Protein AF-A0A2V7EBK5-F1 (afdb_monomer_lite)

Foldseek 3Di:
DQPPDPVSVVVVCVLVVLLVVLVVLLVVLVVLLVVCLVVDDPNVLLVVLNVVLVVLSVVLNVVSVVLVVVLVVVVVVVVVVVVVVVVVVVVLVVVCVVCVVVVVVVVCCPLLPDPPAPVVLQVVLLVVLLVLLLLQLVLCVVVVQVVCCVVPVDRPDSVVVSVVSSVVSSCLSLVLLLLVVQLVVCVVVVVVVSNVVSVVVNVVSLVVCLVRGLLSVLVVCVVVVCVVVVVPDDQDPVNSSVVSSVVVCVVSVVSCVPRSVRNNLVVVCVVVVHRDDDPPDPCDDPPPPPPPVSVVVVVVVVVVVVVVVVVVVQVSCWSNVQSSLSSVLSSVQSVCCSPPVGGLDDDDDDTPVNSVCSDCVVVVVVVVVVVVVVVVVVVVVPDDDDDDDDDDDDD

Radius of gyration: 47.4 Å; chains: 1; bounding box: 87×94×132 Å

Sequence (395 aa):
MLGGHPASRVFMWVVLLVPVLLLSAGMWCTALSLYTIPFRSGRGTFLTGLLMQWWDAGRVIWLFWTGMLRVGIALVGWVIGSVRFGLLMLKNIVLGIVRSPLTLLDGASRSYFQPGVPWVAFMVLTVWCAIEATIFTFTLQPTLVEVFGSLTGFDPNPRVMAPLLWAFLFLLVAGSFACVQVVTDAVKKKNIPTIVQMLVVESAVMFFEVIFLYRELIDAITPWIAQQSGNSVQLGIGATLALASFGWLGVRGMSWFLFGRFGTPALLAVLSRQSIEHEGGAARPVAAAAQPQLWREPVNALKAETAWFHAEAKRMFELLTLPVLQLLAAAINFAVIVVQSRPMFVLPFSSLEDVLQATPMSLHSRSAHEKHEKRDRREKRGMHTPMDPMPRIAS

pLDDT: mean 72.21, std 13.96, range [30.16, 90.12]

Structure (mmCIF, N/CA/C/O backbone):
data_AF-A0A2V7EBK5-F1
#
_entry.id   AF-A0A2V7EBK5-F1
#
loop_
_atom_site.group_PDB
_atom_site.id
_atom_site.type_symbol
_atom_site.label_atom_id
_atom_site.label_alt_id
_atom_site.label_comp_id
_atom_site.label_asym_id
_atom_site.label_entity_id
_atom_site.label_seq_id
_atom_site.pdbx_PDB_ins_code
_atom_site.Cartn_x
_atom_site.Cartn_y
_atom_site.Cartn_z
_atom_site.occupancy
_atom_site.B_iso_or_equiv
_atom_site.auth_seq_id
_atom_site.auth_comp_id
_atom_site.auth_asym_id
_atom_site.auth_atom_id
_atom_site.pdbx_PDB_model_num
ATOM 1 N N . MET A 1 1 ? -36.990 -30.961 24.176 1.00 39.97 1 MET A N 1
ATOM 2 C CA . MET A 1 1 ? -35.822 -31.285 23.323 1.00 39.97 1 MET A CA 1
ATOM 3 C C . MET A 1 1 ? -34.717 -30.212 23.428 1.00 39.97 1 MET A C 1
ATOM 5 O O . MET A 1 1 ? -34.357 -29.616 22.428 1.00 39.97 1 MET A O 1
ATOM 9 N N . LEU A 1 2 ? -34.153 -29.954 24.623 1.00 44.34 2 LEU A N 1
ATOM 10 C CA . LEU A 1 2 ? -33.133 -28.895 24.849 1.00 44.34 2 LEU A CA 1
ATOM 11 C C . LEU A 1 2 ? -31.874 -29.367 25.625 1.00 44.34 2 LEU A C 1
ATOM 13 O O . LEU A 1 2 ? -31.007 -28.560 25.950 1.00 44.34 2 LEU A O 1
ATOM 17 N N . GLY A 1 3 ? -31.735 -30.671 25.904 1.00 42.12 3 GLY A N 1
ATOM 18 C CA . GLY A 1 3 ? -30.666 -31.220 26.764 1.00 42.12 3 GLY A CA 1
ATOM 19 C C . GLY A 1 3 ? -29.422 -31.790 26.058 1.00 42.12 3 GLY A C 1
ATOM 20 O O . GLY A 1 3 ? -28.494 -32.244 26.730 1.00 42.12 3 GLY A O 1
ATOM 21 N N . GLY A 1 4 ? -29.387 -31.805 24.721 1.00 54.69 4 GLY A N 1
ATOM 22 C CA . GLY A 1 4 ? -28.404 -32.592 23.961 1.00 54.69 4 GLY A CA 1
ATOM 23 C C . GLY A 1 4 ? -27.013 -31.965 23.805 1.00 54.69 4 GLY A C 1
ATOM 24 O O . GLY A 1 4 ? -26.021 -32.681 23.897 1.00 54.69 4 GLY A O 1
ATOM 25 N N . HIS A 1 5 ? -26.911 -30.648 23.604 1.00 62.34 5 HIS A N 1
ATOM 26 C CA . HIS A 1 5 ? -25.645 -30.008 23.227 1.00 62.34 5 HIS A CA 1
ATOM 27 C C . HIS A 1 5 ? -24.856 -29.535 24.466 1.00 62.34 5 HIS A C 1
ATOM 29 O O . HIS A 1 5 ? -25.429 -28.861 25.324 1.00 62.34 5 HIS A O 1
ATOM 35 N N . PRO A 1 6 ? -23.542 -29.807 24.584 1.00 70.19 6 PRO A N 1
ATOM 36 C CA . PRO A 1 6 ? -22.745 -29.364 25.737 1.00 70.19 6 PRO A CA 1
ATOM 37 C C . PRO A 1 6 ? -22.781 -27.837 25.919 1.00 70.19 6 PRO A C 1
ATOM 39 O O . PRO A 1 6 ? -22.854 -27.348 27.044 1.00 70.19 6 PRO A O 1
ATOM 42 N N . ALA A 1 7 ? -22.855 -27.087 24.817 1.00 63.69 7 ALA A N 1
ATOM 43 C CA . ALA A 1 7 ? -22.997 -25.632 24.825 1.00 63.69 7 ALA A CA 1
ATOM 44 C C . ALA A 1 7 ? -24.331 -25.145 25.429 1.00 63.69 7 ALA A C 1
ATOM 46 O O . ALA A 1 7 ? -24.341 -24.146 26.146 1.00 63.69 7 ALA A O 1
ATOM 47 N N . SER A 1 8 ? -25.448 -25.854 25.201 1.00 67.56 8 SER A N 1
ATOM 48 C CA . SER A 1 8 ? -26.748 -25.452 25.760 1.00 67.56 8 SER A CA 1
ATOM 49 C C . SER A 1 8 ? -26.804 -25.674 27.268 1.00 67.56 8 SER A C 1
ATOM 51 O O . SER A 1 8 ? -27.369 -24.853 27.989 1.00 67.56 8 SER A O 1
ATOM 53 N N . ARG A 1 9 ? -26.155 -26.737 27.762 1.00 70.81 9 ARG A N 1
ATOM 54 C CA . ARG A 1 9 ? -26.012 -26.974 29.203 1.00 70.81 9 ARG A CA 1
ATOM 55 C C . ARG A 1 9 ? -25.175 -25.883 29.851 1.00 70.81 9 ARG A C 1
ATOM 57 O O . ARG A 1 9 ? -25.642 -25.280 30.808 1.00 70.81 9 ARG A O 1
ATOM 64 N N . VAL A 1 10 ? -23.983 -25.594 29.327 1.00 67.88 10 VAL A N 1
ATOM 65 C CA . VAL A 1 10 ? -23.096 -24.558 29.889 1.00 67.88 10 VAL A CA 1
ATOM 66 C C . VAL A 1 10 ? -23.796 -23.198 29.942 1.00 67.88 10 VAL A C 1
ATOM 68 O O . VAL A 1 10 ? -23.732 -22.525 30.966 1.00 67.88 10 VAL A O 1
ATOM 71 N N . PHE A 1 11 ? -24.539 -22.828 28.897 1.00 71.31 11 PHE A N 1
ATOM 72 C CA . PHE A 1 11 ? -25.339 -21.603 28.893 1.00 71.31 11 PHE A CA 1
ATOM 73 C C . PHE A 1 11 ? -26.401 -21.589 30.003 1.00 71.31 11 PHE A C 1
ATOM 75 O O . PHE A 1 11 ? -26.493 -20.620 30.752 1.00 71.31 11 PHE A O 1
ATOM 82 N N . MET A 1 12 ? -27.159 -22.680 30.165 1.00 71.12 12 MET A N 1
ATOM 83 C CA . MET A 1 12 ? -28.139 -22.816 31.250 1.00 71.12 12 MET A CA 1
ATOM 84 C C . MET A 1 12 ? -27.492 -22.665 32.630 1.00 71.12 12 MET A C 1
ATOM 86 O O . MET A 1 12 ? -28.011 -21.929 33.465 1.00 71.12 12 MET A O 1
ATOM 90 N N . TRP A 1 13 ? -26.351 -23.323 32.852 1.00 72.06 13 TRP A N 1
ATOM 91 C CA . TRP A 1 13 ? -25.610 -23.229 34.107 1.00 72.06 13 TRP A CA 1
ATOM 92 C C . TRP A 1 13 ? -25.166 -21.793 34.384 1.00 72.06 13 TRP A C 1
ATOM 94 O O . TRP A 1 13 ? -25.429 -21.286 35.466 1.00 72.06 13 TRP A O 1
ATOM 104 N N . VAL A 1 14 ? -24.567 -21.105 33.411 1.00 69.12 14 VAL A N 1
ATOM 105 C CA . VAL A 1 14 ? -24.071 -19.730 33.592 1.00 69.12 14 VAL A CA 1
ATOM 106 C C . VAL A 1 14 ? -25.209 -18.739 33.859 1.00 69.12 14 VAL A C 1
ATOM 108 O O . VAL A 1 14 ? -25.090 -17.900 34.749 1.00 69.12 14 VAL A O 1
ATOM 111 N N . VAL A 1 15 ? -26.327 -18.852 33.137 1.00 76.25 15 VAL A N 1
ATOM 112 C CA . VAL A 1 15 ? -27.473 -17.940 33.294 1.00 76.25 15 VAL A CA 1
ATOM 113 C C . VAL A 1 15 ? -28.196 -18.163 34.626 1.00 76.25 15 VAL A C 1
ATOM 115 O O . VAL A 1 15 ? -28.632 -17.205 35.256 1.00 76.25 15 VAL A O 1
ATOM 118 N N . LEU A 1 16 ? -28.309 -19.408 35.095 1.00 80.25 16 LEU A N 1
ATOM 119 C CA . LEU A 1 16 ? -29.032 -19.723 36.334 1.00 80.25 16 LEU A CA 1
ATOM 120 C C . LEU A 1 16 ? -28.179 -19.592 37.599 1.00 80.25 16 LEU A C 1
ATOM 122 O O . LEU A 1 16 ? -28.733 -19.377 38.675 1.00 80.25 16 LEU A O 1
ATOM 126 N N . LEU A 1 17 ? -26.852 -19.689 37.497 1.00 81.19 17 LEU A N 1
ATOM 127 C CA . LEU A 1 17 ? -25.963 -19.711 38.660 1.00 81.19 17 LEU A CA 1
ATOM 128 C C . LEU A 1 17 ? -26.050 -18.421 39.484 1.00 81.19 17 LEU A C 1
ATOM 130 O O . LEU A 1 17 ? -26.155 -18.492 40.706 1.00 81.19 17 LEU A O 1
ATOM 134 N N . VAL A 1 18 ? -26.066 -17.248 38.844 1.00 81.00 18 VAL A N 1
ATOM 135 C CA . VAL A 1 18 ? -26.067 -15.961 39.567 1.00 81.00 18 VAL A CA 1
ATOM 136 C C . VAL A 1 18 ? -27.390 -15.712 40.319 1.00 81.00 18 VAL A C 1
ATOM 138 O O . VAL A 1 18 ? -27.334 -15.394 41.510 1.00 81.00 18 VAL A O 1
ATOM 141 N N . PRO A 1 19 ? -28.583 -15.916 39.719 1.00 84.75 19 PRO A N 1
ATOM 142 C CA . PRO A 1 19 ? -29.848 -15.854 40.456 1.00 84.75 19 PRO A CA 1
ATOM 143 C C . PRO A 1 19 ? -29.957 -16.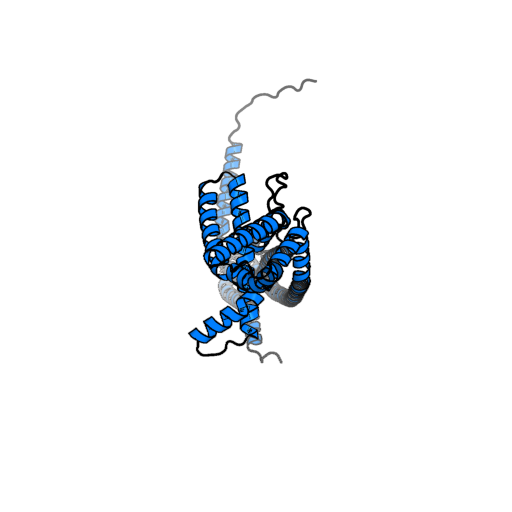891 41.580 1.00 84.75 19 PRO A C 1
ATOM 145 O O . PRO A 1 19 ? -30.458 -16.575 42.658 1.00 84.75 19 PRO A O 1
ATOM 148 N N . VAL A 1 20 ? -29.474 -18.119 41.356 1.00 85.50 20 VAL A N 1
ATOM 149 C CA . VAL A 1 20 ? -29.504 -19.181 42.374 1.00 85.50 20 VAL A CA 1
ATOM 150 C C . VAL A 1 20 ? -28.630 -18.813 43.570 1.00 85.50 20 VAL A C 1
ATOM 152 O O . VAL A 1 20 ? -29.086 -18.953 44.701 1.00 85.50 20 VAL A O 1
ATOM 155 N N . LEU A 1 21 ? -27.430 -18.266 43.348 1.00 84.12 21 LEU A N 1
ATOM 156 C CA . LEU A 1 21 ? -26.568 -17.790 44.433 1.00 84.12 21 LEU A CA 1
ATOM 157 C C . LEU A 1 21 ? -27.232 -16.690 45.267 1.00 84.12 21 LEU A C 1
ATOM 159 O O . LEU A 1 21 ? -27.145 -16.730 46.494 1.00 84.12 21 LEU A O 1
ATOM 163 N N . LEU A 1 22 ? -27.928 -15.740 44.630 1.00 85.88 22 LEU A N 1
ATOM 164 C CA . LEU A 1 22 ? -28.681 -14.710 45.349 1.00 85.88 22 LEU A CA 1
ATOM 165 C C . LEU A 1 22 ? -29.787 -15.328 46.213 1.00 85.88 22 LEU A C 1
ATOM 167 O O . LEU A 1 22 ? -29.934 -14.955 47.375 1.00 85.88 22 LEU A O 1
ATOM 171 N N . LEU A 1 23 ? -30.548 -16.281 45.668 1.00 87.31 23 LEU A N 1
ATOM 172 C CA . LEU A 1 23 ? -31.603 -16.973 46.409 1.00 87.31 23 LEU A CA 1
ATOM 173 C C . LEU A 1 23 ? -31.036 -17.776 47.583 1.00 87.31 23 LEU A C 1
ATOM 175 O O . LEU A 1 23 ? -31.584 -17.708 48.680 1.00 87.31 23 LEU A O 1
ATOM 179 N N . SER A 1 24 ? -29.923 -18.487 47.387 1.00 86.44 24 SER A N 1
ATOM 180 C CA . SER A 1 24 ? -29.232 -19.202 48.463 1.00 86.44 24 SER A CA 1
ATOM 181 C C . SER A 1 24 ? -28.762 -18.242 49.557 1.00 86.44 24 SER A C 1
ATOM 183 O O . SER A 1 24 ? -29.059 -18.467 50.728 1.00 86.44 24 SER A O 1
ATOM 185 N N . ALA A 1 25 ? -28.109 -17.134 49.194 1.00 84.38 25 ALA A N 1
ATOM 186 C CA . ALA A 1 25 ? -27.672 -16.116 50.149 1.00 84.38 25 ALA A CA 1
ATOM 187 C C . ALA A 1 25 ? -28.854 -15.496 50.912 1.00 84.38 25 ALA A C 1
ATOM 189 O O . ALA A 1 25 ? -28.795 -15.362 52.136 1.00 84.38 25 ALA A O 1
ATOM 190 N N . GLY A 1 26 ? -29.946 -15.179 50.208 1.00 85.81 26 GLY A N 1
ATOM 191 C CA . GLY A 1 26 ? -31.189 -14.680 50.791 1.00 85.81 26 GLY A CA 1
ATOM 192 C C . GLY A 1 26 ? -31.782 -15.660 51.800 1.00 85.81 26 GLY A C 1
ATOM 193 O O . GLY A 1 26 ? -32.018 -15.271 52.941 1.00 85.81 26 GLY A O 1
ATOM 194 N N . MET A 1 27 ? -31.931 -16.937 51.421 1.00 87.75 27 MET A N 1
ATOM 195 C CA . MET A 1 27 ? -32.444 -18.005 52.291 1.00 87.75 27 MET A CA 1
ATOM 196 C C . MET A 1 27 ? -31.607 -18.166 53.563 1.00 87.75 27 MET A C 1
ATOM 198 O O . MET A 1 27 ? -32.164 -18.216 54.662 1.00 87.75 27 MET A O 1
ATOM 202 N N . TRP A 1 28 ? -30.278 -18.197 53.430 1.00 87.88 28 TRP A N 1
ATOM 203 C CA . TRP A 1 28 ? -29.364 -18.334 54.565 1.00 87.88 28 TRP A CA 1
ATOM 204 C C . TRP A 1 28 ? -29.458 -17.123 55.496 1.00 87.88 28 TRP A C 1
ATOM 206 O O . TRP A 1 28 ? -29.586 -17.288 56.708 1.00 87.88 28 TRP A O 1
ATOM 216 N N . CYS A 1 29 ? -29.492 -15.909 54.940 1.00 83.62 29 CYS A N 1
ATOM 217 C CA . CYS A 1 29 ? -29.648 -14.675 55.710 1.00 83.62 29 CYS A CA 1
ATOM 218 C C . CYS A 1 29 ? -31.000 -14.604 56.436 1.00 83.62 29 CYS A C 1
ATOM 220 O O . CYS A 1 29 ? -31.050 -14.159 57.583 1.00 83.62 29 CYS A O 1
ATOM 222 N N . THR A 1 30 ? -32.091 -15.071 55.820 1.00 84.81 30 THR A N 1
ATOM 223 C CA . THR A 1 30 ? -33.394 -15.189 56.498 1.00 84.81 30 THR A CA 1
ATOM 224 C C . THR A 1 30 ? -33.406 -16.240 57.600 1.00 84.81 30 THR A C 1
ATOM 226 O O . THR A 1 30 ? -33.995 -16.004 58.650 1.00 84.81 30 THR A O 1
ATOM 229 N N . ALA A 1 31 ? -32.749 -17.384 57.397 1.00 85.31 31 ALA A N 1
ATOM 230 C CA . ALA A 1 31 ? -32.664 -18.420 58.421 1.00 85.31 31 ALA A CA 1
ATOM 231 C C . ALA A 1 31 ? -31.875 -17.917 59.640 1.00 85.31 31 ALA A C 1
ATOM 233 O O . ALA A 1 31 ? -32.352 -18.013 60.768 1.00 85.31 31 ALA A O 1
ATOM 234 N N . LEU A 1 32 ? -30.714 -17.295 59.408 1.00 83.12 32 LEU A N 1
ATOM 235 C CA . LEU A 1 32 ? -29.905 -16.647 60.444 1.00 83.12 32 LEU A CA 1
ATOM 236 C C . LEU A 1 32 ? -30.670 -15.533 61.160 1.00 83.12 32 LEU A C 1
ATOM 238 O O . LEU A 1 32 ? -30.596 -15.426 62.384 1.00 83.12 32 LEU A O 1
ATOM 242 N N . SER A 1 33 ? -31.427 -14.712 60.427 1.00 80.19 33 SER A N 1
ATOM 243 C CA . SER A 1 33 ? -32.164 -13.617 61.046 1.00 80.19 33 SER A CA 1
ATOM 244 C C . SER A 1 33 ? -33.284 -14.101 61.953 1.00 80.19 33 SER A C 1
ATOM 246 O O . SER A 1 33 ? -33.442 -13.510 63.022 1.00 80.19 33 SER A O 1
ATOM 248 N N . LEU A 1 34 ? -33.985 -15.188 61.604 1.00 83.00 34 LEU A N 1
ATOM 249 C CA . LEU A 1 34 ? -35.057 -15.773 62.418 1.00 83.00 34 LEU A CA 1
ATOM 250 C C . LEU A 1 34 ? -34.613 -16.051 63.860 1.00 83.00 34 LEU A C 1
ATOM 252 O O . LEU A 1 34 ? -35.332 -15.711 64.799 1.00 83.00 34 LEU A O 1
ATOM 256 N N . TYR A 1 35 ? -33.399 -16.581 64.039 1.00 81.94 35 TYR A N 1
ATOM 257 C CA . TYR A 1 35 ? -32.827 -16.853 65.362 1.00 81.94 35 TYR A CA 1
ATOM 258 C C . TYR A 1 35 ? -32.547 -15.582 66.179 1.00 81.94 35 TYR A C 1
ATOM 260 O O . TYR A 1 35 ? -32.535 -15.622 67.408 1.00 81.94 35 TYR A O 1
ATOM 268 N N . THR A 1 36 ? -32.358 -14.438 65.517 1.00 80.38 36 THR A N 1
ATOM 269 C CA . THR A 1 36 ? -32.045 -13.153 66.168 1.00 80.38 36 THR A CA 1
ATOM 270 C C . THR A 1 36 ? -33.279 -12.296 66.476 1.00 80.38 36 THR A C 1
ATOM 272 O O . THR A 1 36 ? -33.189 -11.368 67.280 1.00 80.38 36 THR A O 1
ATOM 275 N N . ILE A 1 37 ? -34.445 -12.607 65.889 1.00 78.81 37 ILE A N 1
ATOM 276 C CA . ILE A 1 37 ? -35.699 -11.839 66.048 1.00 78.81 37 ILE A CA 1
ATOM 277 C C . ILE A 1 37 ? -36.136 -11.651 67.517 1.00 78.81 37 ILE A C 1
ATOM 279 O O . ILE A 1 37 ? -36.542 -10.533 67.859 1.00 78.81 37 ILE A O 1
ATOM 283 N N . PRO A 1 38 ? -36.061 -12.662 68.412 1.00 79.50 38 PRO A N 1
ATOM 284 C CA . PRO A 1 38 ? -36.530 -12.508 69.792 1.00 79.50 38 PRO A CA 1
ATOM 285 C C . PRO A 1 38 ? -35.756 -11.432 70.562 1.00 79.50 38 PRO A C 1
ATOM 287 O O . PRO A 1 38 ? -36.341 -10.700 71.363 1.00 79.50 38 PRO A O 1
ATOM 290 N N . PHE A 1 39 ? -34.463 -11.292 70.269 1.00 79.25 39 PHE A N 1
ATOM 291 C CA . PHE A 1 39 ? -33.514 -10.466 71.019 1.00 79.25 39 PHE A CA 1
ATOM 292 C C . PHE A 1 39 ? -33.302 -9.065 70.421 1.00 79.25 39 PHE A C 1
ATOM 294 O O . PHE A 1 39 ? -32.586 -8.250 70.997 1.00 79.25 39 PHE A O 1
ATOM 301 N N . ARG A 1 40 ? -33.916 -8.760 69.270 1.00 78.62 40 ARG A N 1
ATOM 302 C CA . ARG A 1 40 ? -33.683 -7.515 68.522 1.00 78.62 40 ARG A CA 1
ATOM 303 C C . ARG A 1 40 ? -34.709 -6.429 68.864 1.00 78.62 40 ARG A C 1
ATOM 305 O O . ARG A 1 40 ? -35.918 -6.669 68.814 1.00 78.62 40 ARG A O 1
ATOM 312 N N . SER A 1 41 ? -34.239 -5.215 69.157 1.00 70.00 41 SER A N 1
ATOM 313 C CA . SER A 1 41 ? -35.077 -4.014 69.280 1.00 70.00 41 SER A CA 1
ATOM 314 C C . SER A 1 41 ? -35.445 -3.470 67.887 1.00 70.00 41 SER A C 1
ATOM 316 O O . SER A 1 41 ? -34.637 -3.506 66.962 1.00 70.00 41 SER A O 1
ATOM 318 N N . GLY A 1 42 ? -36.690 -3.010 67.693 1.00 76.88 42 GLY A N 1
ATOM 319 C CA . GLY A 1 42 ? -37.169 -2.533 66.381 1.00 76.88 42 GLY A CA 1
ATOM 320 C C . GLY A 1 42 ? -37.614 -3.636 65.402 1.00 76.88 42 GLY A C 1
ATOM 321 O O . GLY A 1 42 ? -37.368 -3.537 64.200 1.00 76.88 42 GLY A O 1
ATOM 322 N N . ARG A 1 43 ? -38.281 -4.687 65.909 1.00 79.44 43 ARG A N 1
ATOM 323 C CA . ARG A 1 43 ? -38.723 -5.879 65.147 1.00 79.44 43 ARG A CA 1
ATOM 324 C C . ARG A 1 43 ? -39.525 -5.550 63.885 1.00 79.44 43 ARG A C 1
ATOM 326 O O . ARG A 1 43 ? -39.286 -6.157 62.849 1.00 79.44 43 ARG A O 1
ATOM 333 N N . GLY A 1 44 ? -40.437 -4.578 63.967 1.00 77.12 44 GLY A N 1
ATOM 334 C CA . GLY A 1 44 ? -41.256 -4.154 62.827 1.00 77.12 44 GLY A CA 1
ATOM 335 C C . GLY A 1 44 ? -40.406 -3.592 61.689 1.00 77.12 44 GLY A C 1
ATOM 336 O O . GLY A 1 44 ? -40.497 -4.066 60.565 1.00 77.12 44 GLY A O 1
ATOM 337 N N . THR A 1 45 ? -39.504 -2.656 61.988 1.00 79.31 45 THR A N 1
ATOM 338 C CA . THR A 1 45 ? -38.621 -2.034 60.989 1.00 79.31 45 THR A CA 1
ATOM 339 C C . THR A 1 45 ? -37.685 -3.051 60.335 1.00 79.31 45 THR A C 1
ATOM 341 O O . THR A 1 45 ? -37.452 -2.989 59.130 1.00 79.31 45 THR A O 1
ATOM 344 N N . PHE A 1 46 ? -37.183 -4.016 61.111 1.00 80.75 46 PHE A N 1
ATOM 345 C CA . PHE A 1 46 ? -36.362 -5.109 60.592 1.00 80.75 46 PHE A CA 1
ATOM 346 C C . PHE A 1 46 ? -37.154 -6.039 59.663 1.00 80.75 46 PHE A C 1
ATOM 348 O O . PHE A 1 46 ? -36.691 -6.345 58.566 1.00 80.75 46 PHE A O 1
ATOM 355 N N . LEU A 1 47 ? -38.359 -6.452 60.072 1.00 82.56 47 LEU A N 1
ATOM 356 C CA . LEU A 1 47 ? -39.206 -7.347 59.282 1.00 82.56 47 LEU A CA 1
ATOM 357 C C . LEU A 1 47 ? -39.648 -6.685 57.968 1.00 82.56 47 LEU A C 1
ATOM 359 O O . LEU A 1 47 ? -39.588 -7.314 56.915 1.00 82.56 47 LEU A O 1
ATOM 363 N N . THR A 1 48 ? -40.006 -5.398 58.011 1.00 82.12 48 THR A N 1
ATOM 364 C CA . THR A 1 48 ? -40.334 -4.612 56.815 1.00 82.12 48 THR A CA 1
ATOM 365 C C . THR A 1 48 ? -39.127 -4.472 55.885 1.00 82.12 48 THR A C 1
ATOM 367 O O . THR A 1 48 ? -39.272 -4.637 54.677 1.00 82.12 48 THR A O 1
ATOM 370 N N . GLY A 1 49 ? -37.925 -4.233 56.423 1.00 80.50 49 GLY A N 1
ATOM 371 C CA . GLY A 1 49 ? -36.691 -4.180 55.629 1.00 80.50 49 GLY A CA 1
ATOM 372 C C . GLY A 1 49 ? -36.346 -5.518 54.967 1.00 80.50 49 GLY A C 1
ATOM 373 O O . GLY A 1 49 ? -35.951 -5.550 53.806 1.00 80.50 49 GLY A O 1
ATOM 374 N N . LEU A 1 50 ? -36.564 -6.629 55.674 1.00 83.12 50 LEU A N 1
ATOM 375 C CA . LEU A 1 50 ? -36.362 -7.984 55.159 1.00 83.12 50 LEU A CA 1
ATOM 376 C C . LEU A 1 50 ? -37.346 -8.324 54.024 1.00 83.12 50 LEU A C 1
ATOM 378 O O . LEU A 1 50 ? -36.939 -8.872 53.002 1.00 83.12 50 LEU A O 1
ATOM 382 N N . LEU A 1 51 ? -38.626 -7.968 54.183 1.00 84.69 51 LEU A N 1
ATOM 383 C CA . LEU A 1 51 ? -39.660 -8.128 53.152 1.00 84.69 51 LEU A CA 1
ATOM 384 C C . LEU A 1 51 ? -39.357 -7.281 51.909 1.00 84.69 51 LEU A C 1
ATOM 386 O O . LEU A 1 51 ? -39.432 -7.784 50.788 1.00 84.69 51 LEU A O 1
ATOM 390 N N . MET A 1 52 ? -38.957 -6.021 52.103 1.00 83.12 52 MET A N 1
ATOM 391 C CA . MET A 1 52 ? -38.584 -5.131 51.001 1.00 83.12 52 MET A CA 1
ATOM 392 C C . MET A 1 52 ? -37.337 -5.634 50.259 1.00 83.12 52 MET A C 1
ATOM 394 O O . MET A 1 52 ? -37.270 -5.543 49.038 1.00 83.12 52 MET A O 1
ATOM 398 N N . GLN A 1 53 ? -36.386 -6.250 50.966 1.00 84.75 53 GLN A N 1
ATOM 399 C CA . GLN A 1 53 ? -35.197 -6.842 50.354 1.00 84.75 53 GLN A CA 1
ATOM 400 C C . GLN A 1 53 ? -35.523 -8.069 49.487 1.00 84.75 53 GLN A C 1
ATOM 402 O O . GLN A 1 53 ? -34.924 -8.242 48.426 1.00 84.75 53 GLN A O 1
ATOM 407 N N . TRP A 1 54 ? -36.480 -8.912 49.891 1.00 85.50 54 TRP A N 1
ATOM 408 C CA . TRP A 1 54 ? -36.968 -10.014 49.050 1.00 85.50 54 TRP A CA 1
ATOM 409 C C . TRP A 1 54 ? -37.705 -9.515 47.808 1.00 85.50 54 TRP A C 1
ATOM 411 O O . TRP A 1 54 ? -37.543 -10.082 46.725 1.00 85.50 54 TRP A O 1
ATOM 421 N N . TRP A 1 55 ? -38.470 -8.431 47.946 1.00 84.81 55 TRP A N 1
ATOM 422 C CA . TRP A 1 55 ? -39.082 -7.753 46.808 1.00 84.81 55 TRP A CA 1
ATOM 423 C C . TRP A 1 55 ? -38.025 -7.205 45.837 1.00 84.81 55 TRP A C 1
ATOM 425 O O . TRP A 1 55 ? -38.103 -7.447 44.631 1.00 84.81 55 TRP A O 1
ATOM 435 N N . ASP A 1 56 ? -36.988 -6.542 46.349 1.00 82.62 56 ASP A N 1
ATOM 436 C CA . ASP A 1 56 ? -35.871 -6.037 45.546 1.00 82.62 56 ASP A CA 1
ATOM 437 C C . ASP A 1 56 ? -35.092 -7.162 44.866 1.00 82.62 56 ASP A C 1
ATOM 439 O O . ASP A 1 56 ? -34.780 -7.057 43.680 1.00 82.62 56 ASP A O 1
ATOM 443 N N . ALA A 1 57 ? -34.855 -8.273 45.563 1.00 84.25 57 ALA A N 1
ATOM 444 C CA . ALA A 1 57 ? -34.229 -9.457 44.988 1.00 84.25 57 ALA A CA 1
ATOM 445 C C . ALA A 1 57 ? -35.038 -10.011 43.807 1.00 84.25 57 ALA A C 1
ATOM 447 O O . ALA A 1 57 ? -34.470 -10.279 42.749 1.00 84.25 57 ALA A O 1
ATOM 448 N N . GLY A 1 58 ? -36.365 -10.109 43.942 1.00 85.00 58 GLY A N 1
ATOM 449 C CA . GLY A 1 58 ? -37.250 -10.517 42.849 1.00 85.00 58 GLY A CA 1
ATOM 450 C C . GLY A 1 58 ? -37.165 -9.581 41.639 1.00 85.00 58 GLY A C 1
ATOM 451 O O . GLY A 1 58 ? -37.008 -10.043 40.506 1.00 85.00 58 GLY A O 1
ATOM 452 N N . ARG A 1 59 ? -37.191 -8.259 41.868 1.00 82.69 59 ARG A N 1
ATOM 453 C CA . ARG A 1 59 ? -37.058 -7.251 40.800 1.00 82.69 59 ARG A CA 1
ATOM 454 C C . ARG A 1 59 ? -35.712 -7.338 40.084 1.00 82.69 59 ARG A C 1
ATOM 456 O O . ARG A 1 59 ? -35.667 -7.252 38.860 1.00 82.69 59 ARG A O 1
ATOM 463 N N . VAL A 1 60 ? -34.624 -7.538 40.820 1.00 83.69 60 VAL A N 1
ATOM 464 C CA . VAL A 1 60 ? -33.275 -7.638 40.250 1.00 83.69 60 VAL A CA 1
ATOM 465 C C . VAL A 1 60 ? -33.079 -8.945 39.480 1.00 83.69 60 VAL A C 1
ATOM 467 O O . VAL A 1 60 ? -32.485 -8.928 38.404 1.00 83.69 60 VAL A O 1
ATOM 470 N N . ILE A 1 61 ? -33.634 -10.063 39.961 1.00 85.06 61 ILE A N 1
ATOM 471 C CA . ILE A 1 61 ? -33.656 -11.324 39.204 1.00 85.06 61 ILE A CA 1
ATOM 472 C C . ILE A 1 61 ? -34.390 -11.117 37.880 1.00 85.06 61 ILE A C 1
ATOM 474 O O . ILE A 1 61 ? -33.877 -11.492 36.829 1.00 85.06 61 ILE A O 1
ATOM 478 N N . TRP A 1 62 ? -35.554 -10.467 37.896 1.00 83.44 62 TRP A N 1
ATOM 479 C CA . TRP A 1 62 ? -36.283 -10.154 36.668 1.00 83.44 62 TRP A CA 1
ATOM 480 C C . TRP A 1 62 ? -35.466 -9.270 35.711 1.00 83.44 62 TRP A C 1
ATOM 482 O O . TRP A 1 62 ? -35.342 -9.582 34.523 1.00 83.44 62 TRP A O 1
ATOM 492 N N . LEU A 1 63 ? -34.846 -8.203 36.224 1.00 81.94 63 LEU A N 1
ATOM 493 C CA . LEU A 1 63 ? -33.981 -7.318 35.438 1.00 81.94 63 LEU A CA 1
ATOM 494 C C . LEU A 1 63 ? -32.792 -8.066 34.823 1.00 81.94 63 LEU A C 1
ATOM 496 O O . LEU A 1 63 ? -32.470 -7.815 33.663 1.00 81.94 63 LEU A O 1
ATOM 500 N N . PHE A 1 64 ? -32.212 -9.040 35.527 1.00 82.94 64 PHE A N 1
ATOM 501 C CA . PHE A 1 64 ? -31.160 -9.906 34.998 1.00 82.94 64 PHE A CA 1
ATOM 502 C C . PHE A 1 64 ? -31.601 -10.684 33.754 1.00 82.94 64 PHE A C 1
ATOM 504 O O . PHE A 1 64 ? -30.922 -10.628 32.727 1.00 82.94 64 PHE A O 1
ATOM 511 N N . TRP A 1 65 ? -32.768 -11.332 33.791 1.00 81.31 65 TRP A N 1
ATOM 512 C CA . TRP A 1 65 ? -33.293 -12.058 32.630 1.00 81.31 65 TRP A CA 1
ATOM 513 C C . TRP A 1 65 ? -33.605 -11.127 31.454 1.00 81.31 65 TRP A C 1
ATOM 515 O O . TRP A 1 65 ? -33.264 -11.435 30.311 1.00 81.31 65 TRP A O 1
ATOM 525 N N . THR A 1 66 ? -34.197 -9.956 31.716 1.00 80.50 66 THR A N 1
ATOM 526 C CA . THR A 1 66 ? -34.466 -8.970 30.653 1.00 80.50 66 THR A CA 1
ATOM 527 C C . THR A 1 66 ? -33.182 -8.374 30.063 1.00 80.50 66 THR A C 1
ATOM 529 O O . THR A 1 66 ? -33.111 -8.152 28.854 1.00 80.50 66 THR A O 1
ATOM 532 N N . GLY A 1 67 ? -32.147 -8.163 30.882 1.00 80.31 67 GLY A N 1
ATOM 533 C CA . GLY A 1 67 ? -30.816 -7.746 30.443 1.00 80.31 67 GLY A CA 1
ATOM 534 C C . GLY A 1 67 ? -30.160 -8.807 29.561 1.00 80.31 67 GLY A C 1
ATOM 535 O O . GLY A 1 67 ? -29.698 -8.496 28.466 1.00 80.31 67 GLY A O 1
ATOM 536 N N . MET A 1 68 ? -30.228 -10.077 29.969 1.00 79.81 68 MET A N 1
ATOM 537 C CA . MET A 1 68 ? -29.728 -11.208 29.184 1.00 79.81 68 MET A CA 1
ATOM 538 C C . MET A 1 68 ? -30.437 -11.358 27.833 1.00 79.81 68 MET A C 1
ATOM 540 O O . MET A 1 68 ? -29.782 -11.602 26.820 1.00 79.81 68 MET A O 1
ATOM 544 N N . LEU A 1 69 ? -31.754 -11.137 27.784 1.00 79.62 69 LEU A N 1
ATOM 545 C CA . LEU A 1 69 ? -32.509 -11.121 26.529 1.00 79.62 69 LEU A CA 1
ATOM 546 C C . LEU A 1 69 ? -32.030 -10.000 25.590 1.00 79.62 69 LEU A C 1
ATOM 548 O O . LEU A 1 69 ? -31.839 -10.240 24.398 1.00 79.62 69 LEU A O 1
ATOM 552 N N . ARG A 1 70 ? -31.784 -8.789 26.114 1.00 78.44 70 ARG A N 1
ATOM 553 C CA . ARG A 1 70 ? -31.244 -7.665 25.322 1.00 78.44 70 ARG A CA 1
ATOM 554 C C . ARG A 1 70 ? -29.848 -7.963 24.780 1.00 78.44 70 ARG A C 1
ATOM 556 O O . ARG A 1 70 ? -29.581 -7.641 23.626 1.00 78.44 70 ARG A O 1
ATOM 563 N N . VAL A 1 71 ? -28.990 -8.609 25.571 1.00 79.19 71 VAL A N 1
ATOM 564 C CA . VAL A 1 71 ? -27.668 -9.074 25.117 1.00 79.19 71 VAL A CA 1
ATOM 565 C C . VAL A 1 71 ? -27.809 -10.087 23.978 1.00 79.19 71 VAL A C 1
ATOM 567 O O . VAL A 1 71 ? -27.104 -9.980 22.978 1.00 79.19 71 VAL A O 1
ATOM 570 N N . GLY A 1 72 ? -28.762 -11.020 24.075 1.00 78.00 72 GLY A N 1
ATOM 571 C CA . GLY A 1 72 ? -29.055 -11.976 23.003 1.00 78.00 72 GLY A CA 1
ATOM 572 C C . GLY A 1 72 ? -29.485 -11.301 21.695 1.00 78.00 72 GLY A C 1
ATOM 573 O O . GLY A 1 72 ? -28.960 -11.624 20.632 1.00 78.00 72 GLY A O 1
ATOM 574 N N . ILE A 1 73 ? -30.389 -10.319 21.768 1.00 79.69 73 ILE A N 1
ATOM 575 C CA . ILE A 1 73 ? -30.834 -9.542 20.597 1.00 79.69 73 ILE A CA 1
ATOM 576 C C . ILE A 1 73 ? -29.664 -8.755 19.985 1.00 79.69 73 ILE A C 1
ATOM 578 O O . ILE A 1 73 ? -29.496 -8.744 18.764 1.00 79.69 73 ILE A O 1
ATOM 582 N N . ALA A 1 74 ? -28.831 -8.131 20.822 1.00 79.00 74 ALA A N 1
ATOM 583 C CA . ALA A 1 74 ? -27.658 -7.386 20.375 1.00 79.00 74 ALA A CA 1
ATOM 584 C C . ALA A 1 74 ? -26.634 -8.287 19.664 1.00 79.00 74 ALA A C 1
ATOM 586 O O . ALA A 1 74 ? -26.146 -7.922 18.597 1.00 79.00 74 ALA A O 1
ATOM 587 N N . LEU A 1 75 ? -26.375 -9.492 20.187 1.00 77.88 75 LEU A N 1
ATOM 588 C CA . LEU A 1 75 ? -25.495 -10.481 19.554 1.00 77.88 75 LEU A CA 1
ATOM 589 C C . LEU A 1 75 ? -25.967 -10.860 18.146 1.00 77.88 75 LEU A C 1
ATOM 591 O O . LEU A 1 75 ? -25.161 -10.887 17.217 1.00 77.88 75 LEU A O 1
ATOM 595 N N . VAL A 1 76 ? -27.269 -11.104 17.962 1.00 78.50 76 VAL A N 1
ATOM 596 C CA . VAL A 1 76 ? -27.842 -11.401 16.637 1.00 78.50 76 VAL A CA 1
ATOM 597 C C . VAL A 1 76 ? -27.649 -10.220 15.684 1.00 78.50 76 VAL A C 1
ATOM 599 O O . VAL A 1 76 ? -27.195 -10.407 14.553 1.00 78.50 76 VAL A O 1
ATOM 602 N N . GLY A 1 77 ? -27.927 -8.998 16.148 1.00 78.25 77 GLY A N 1
ATOM 603 C CA . GLY A 1 77 ? -27.678 -7.778 15.375 1.00 78.25 77 GLY A CA 1
ATOM 604 C C . GLY A 1 77 ? -26.211 -7.627 14.965 1.00 78.25 77 GLY A C 1
ATOM 605 O O . GLY A 1 77 ? -25.919 -7.208 13.845 1.00 78.25 77 GLY A O 1
ATOM 606 N N . TRP A 1 78 ? -25.284 -8.039 15.828 1.00 78.44 78 TRP A N 1
ATOM 607 C CA . TRP A 1 78 ? -23.847 -7.956 15.584 1.00 78.44 78 TRP A CA 1
ATOM 608 C C . TRP A 1 78 ? -23.353 -8.985 14.565 1.00 78.44 78 TRP A C 1
ATOM 610 O O . TRP A 1 78 ? -22.543 -8.649 13.702 1.00 78.44 78 TRP A O 1
ATOM 620 N N . VAL A 1 79 ? -23.880 -10.214 14.595 1.00 78.75 79 VAL A N 1
ATOM 621 C CA . VAL A 1 79 ? -23.601 -11.230 13.564 1.00 78.75 79 VAL A CA 1
ATOM 622 C C . VAL A 1 79 ? -24.055 -10.727 12.193 1.00 78.75 79 VAL A C 1
ATOM 624 O O . VAL A 1 79 ? -23.290 -10.775 11.230 1.00 78.75 79 VAL A O 1
ATOM 627 N N . ILE A 1 80 ? -25.263 -10.163 12.112 1.00 78.00 80 ILE A N 1
ATOM 628 C CA . ILE A 1 80 ? -25.797 -9.583 10.873 1.00 78.00 80 ILE A CA 1
ATOM 629 C C . ILE A 1 80 ? -24.933 -8.400 10.406 1.00 78.00 80 ILE A C 1
ATOM 631 O O . ILE A 1 80 ? -24.585 -8.312 9.226 1.00 78.00 80 ILE A O 1
ATOM 635 N N . GLY A 1 81 ? -24.554 -7.508 11.327 1.00 77.38 81 GLY A N 1
ATOM 636 C CA . GLY A 1 81 ? -23.682 -6.366 11.052 1.00 77.38 81 GLY A CA 1
ATOM 637 C C . GLY A 1 81 ? -22.306 -6.785 10.535 1.00 77.38 81 GLY A C 1
ATOM 638 O O . GLY A 1 81 ? -21.839 -6.246 9.535 1.00 77.38 81 GLY A O 1
ATOM 639 N N . SER A 1 82 ? -21.705 -7.803 11.151 1.00 74.69 82 SER A N 1
ATOM 640 C CA . SER A 1 82 ? -20.384 -8.331 10.793 1.00 74.69 82 SER A CA 1
ATOM 641 C C . SER A 1 82 ? -20.386 -8.976 9.408 1.00 74.69 82 SER A C 1
ATOM 643 O O . SER A 1 82 ? -19.483 -8.738 8.608 1.00 74.69 82 SER A O 1
ATOM 645 N N . VAL A 1 83 ? -21.434 -9.739 9.078 1.00 79.75 83 VAL A N 1
ATOM 646 C CA . VAL A 1 83 ? -21.604 -10.330 7.742 1.00 79.75 83 VAL A CA 1
ATOM 647 C C . VAL A 1 83 ? -21.792 -9.244 6.684 1.00 79.75 83 VAL A C 1
ATOM 649 O O . VAL A 1 83 ? -21.120 -9.261 5.652 1.00 79.75 83 VAL A O 1
ATOM 652 N N . ARG A 1 84 ? -22.666 -8.261 6.936 1.00 80.06 84 ARG A N 1
ATOM 653 C CA . ARG A 1 84 ? -22.883 -7.137 6.013 1.00 80.06 84 ARG A CA 1
ATOM 654 C C . ARG A 1 84 ? -21.602 -6.335 5.796 1.00 80.06 84 ARG A C 1
ATOM 656 O O . ARG A 1 84 ? -21.306 -5.960 4.663 1.00 80.06 84 ARG A O 1
ATOM 663 N N . PHE A 1 85 ? -20.847 -6.095 6.864 1.00 77.75 85 PHE A N 1
ATOM 664 C CA . PHE A 1 85 ? -19.559 -5.423 6.802 1.00 77.75 85 PHE A CA 1
ATOM 665 C C . PHE A 1 85 ? -18.553 -6.211 5.954 1.00 77.75 85 PHE A C 1
ATOM 667 O O . PHE A 1 85 ? -18.001 -5.657 5.005 1.00 77.75 85 PHE A O 1
ATOM 674 N N . GLY A 1 86 ? -18.395 -7.515 6.208 1.00 77.81 86 GLY A N 1
ATOM 675 C CA . GLY A 1 86 ? -17.513 -8.381 5.422 1.00 77.81 86 GLY A CA 1
ATOM 676 C C . GLY A 1 86 ? -17.840 -8.358 3.925 1.00 77.81 86 GLY A C 1
ATOM 677 O O . GLY A 1 86 ? -16.940 -8.250 3.094 1.00 77.81 86 GLY A O 1
ATOM 678 N N . LEU A 1 87 ? -19.129 -8.358 3.573 1.00 80.12 87 LEU A N 1
ATOM 679 C CA . LEU A 1 87 ? -19.579 -8.254 2.182 1.00 80.12 87 LEU A CA 1
ATOM 680 C C . LEU A 1 87 ? -19.253 -6.894 1.542 1.00 80.12 87 LEU A C 1
ATOM 682 O O . LEU A 1 87 ? -18.847 -6.846 0.380 1.00 80.12 87 LEU A O 1
ATOM 686 N N . LEU A 1 88 ? -19.410 -5.786 2.273 1.00 77.25 88 LEU A N 1
ATOM 687 C CA . LEU A 1 88 ? -19.071 -4.446 1.776 1.00 77.25 88 LEU A CA 1
ATOM 688 C C . LEU A 1 88 ? -17.559 -4.271 1.591 1.00 77.25 88 LEU A C 1
ATOM 690 O O . LEU A 1 88 ? -17.126 -3.716 0.581 1.00 77.25 88 LEU A O 1
ATOM 694 N N . MET A 1 89 ? -16.766 -4.790 2.527 1.00 75.06 89 MET A N 1
ATOM 695 C CA . MET A 1 89 ? -15.305 -4.772 2.463 1.00 75.06 89 MET A CA 1
ATOM 696 C C . MET A 1 89 ? -14.811 -5.570 1.249 1.00 75.06 89 MET A C 1
ATOM 698 O O . MET A 1 89 ? -14.052 -5.052 0.429 1.00 75.06 89 MET A O 1
ATOM 702 N N . LEU A 1 90 ? -15.347 -6.781 1.051 1.00 78.12 90 LEU A N 1
ATOM 703 C CA . LEU A 1 90 ? -15.045 -7.613 -0.113 1.00 78.12 90 LEU A CA 1
ATOM 704 C C . LEU A 1 90 ? -15.415 -6.906 -1.424 1.00 78.12 90 LEU A C 1
ATOM 706 O O . LEU A 1 90 ? -14.593 -6.829 -2.335 1.00 78.12 90 LEU A O 1
ATOM 710 N N . LYS A 1 91 ? -16.618 -6.322 -1.507 1.00 79.31 91 LYS A N 1
ATOM 711 C CA . LYS A 1 91 ? -17.064 -5.547 -2.675 1.00 79.31 91 LYS A CA 1
ATOM 712 C C . LYS A 1 91 ? -16.095 -4.406 -3.005 1.00 79.31 91 LYS A C 1
ATOM 714 O O . LYS A 1 91 ? -15.766 -4.212 -4.175 1.00 79.31 91 LYS A O 1
ATOM 719 N N . ASN A 1 92 ? -15.631 -3.668 -1.998 1.00 75.44 92 ASN A N 1
ATOM 720 C CA . ASN A 1 92 ? -14.712 -2.545 -2.185 1.00 75.44 92 ASN A CA 1
ATOM 721 C C . ASN A 1 92 ? -13.310 -3.000 -2.610 1.00 75.44 92 ASN A C 1
ATOM 723 O O . ASN A 1 92 ? -12.708 -2.356 -3.465 1.00 75.44 92 ASN A O 1
ATOM 727 N N . ILE A 1 93 ? -12.821 -4.131 -2.094 1.00 74.69 93 ILE A N 1
ATOM 728 C CA . ILE A 1 93 ? -11.561 -4.740 -2.547 1.00 74.69 93 ILE A CA 1
ATOM 729 C C . ILE A 1 93 ? -11.672 -5.169 -4.013 1.00 74.69 93 ILE A C 1
ATOM 731 O O . ILE A 1 93 ? -10.801 -4.831 -4.811 1.00 74.69 93 ILE A O 1
ATOM 735 N N . VAL A 1 94 ? -12.756 -5.851 -4.397 1.00 78.12 94 VAL A N 1
ATOM 736 C CA . VAL A 1 94 ? -12.977 -6.272 -5.791 1.00 78.12 94 VAL A CA 1
ATOM 737 C C . VAL A 1 94 ? -13.046 -5.062 -6.727 1.00 78.12 94 VAL A C 1
ATOM 739 O O . VAL A 1 94 ? -12.358 -5.032 -7.746 1.00 78.12 94 VAL A O 1
ATOM 742 N N . LEU A 1 95 ? -13.812 -4.027 -6.367 1.00 73.69 95 LEU A N 1
ATOM 743 C CA . LEU A 1 95 ? -13.864 -2.774 -7.130 1.00 73.69 95 LEU A CA 1
ATOM 744 C C . LEU A 1 95 ? -12.496 -2.083 -7.205 1.00 73.69 95 LEU A C 1
ATOM 746 O O . LEU A 1 95 ? -12.158 -1.527 -8.250 1.00 73.69 95 LEU A O 1
ATOM 750 N N . GLY A 1 96 ? -11.709 -2.132 -6.130 1.00 67.38 96 GLY A N 1
ATOM 751 C CA . GLY A 1 96 ? -10.354 -1.592 -6.074 1.00 67.38 96 GLY A CA 1
ATOM 752 C C . GLY A 1 96 ? -9.396 -2.314 -7.019 1.00 67.38 96 GLY A C 1
ATOM 753 O O . GLY A 1 96 ? -8.697 -1.659 -7.785 1.00 67.38 96 GLY A O 1
ATOM 754 N N . ILE A 1 97 ? -9.416 -3.648 -7.038 1.00 75.44 97 ILE A N 1
ATOM 755 C CA . ILE A 1 97 ? -8.583 -4.470 -7.931 1.00 75.44 97 ILE A CA 1
ATOM 756 C C . ILE A 1 97 ? -8.953 -4.223 -9.397 1.00 75.44 97 ILE A C 1
ATOM 758 O O . ILE A 1 97 ? -8.070 -4.061 -10.233 1.00 75.44 97 ILE A O 1
ATOM 762 N N . VAL A 1 98 ? -10.249 -4.130 -9.709 1.00 74.94 98 VAL A N 1
ATOM 763 C CA . VAL A 1 98 ? -10.725 -3.893 -11.082 1.00 74.94 98 VAL A CA 1
ATOM 764 C C . VAL A 1 98 ? -10.404 -2.472 -11.564 1.00 74.94 98 VAL A C 1
ATOM 766 O O . VAL A 1 98 ? -10.048 -2.282 -12.725 1.00 74.94 98 VAL A O 1
ATOM 769 N N . ARG A 1 99 ? -10.502 -1.455 -10.697 1.00 64.19 99 ARG A N 1
ATOM 770 C CA . ARG A 1 99 ? -10.242 -0.050 -11.071 1.00 64.19 99 ARG A CA 1
ATOM 771 C C . ARG A 1 99 ? -8.763 0.345 -10.994 1.00 64.19 99 ARG A C 1
ATOM 773 O O . ARG A 1 99 ? -8.359 1.280 -11.680 1.00 64.19 99 ARG A O 1
ATOM 780 N N . SER A 1 100 ? -7.950 -0.373 -10.219 1.00 56.72 100 SER A N 1
ATOM 781 C CA . SER A 1 100 ? -6.515 -0.119 -10.034 1.00 56.72 100 SER A CA 1
ATOM 782 C C . SER A 1 100 ? -5.714 -0.035 -11.344 1.00 56.72 100 SER A C 1
ATOM 784 O O . SER A 1 100 ? -5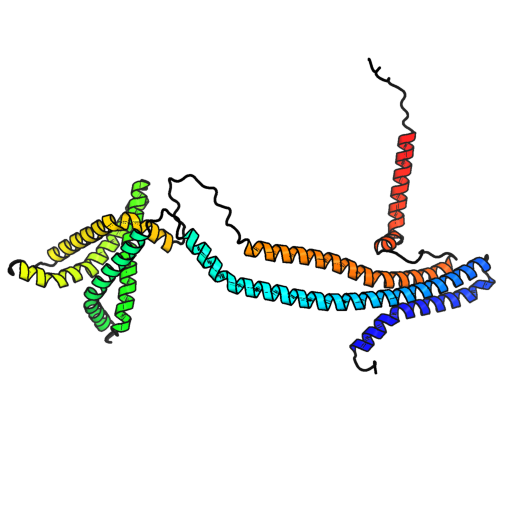.079 1.005 -11.545 1.00 56.72 100 SER A O 1
ATOM 786 N N . PRO A 1 101 ? -5.755 -1.017 -12.269 1.00 52.12 101 PRO A N 1
ATOM 787 C CA . PRO A 1 101 ? -4.949 -0.951 -13.488 1.00 52.12 101 PRO A CA 1
ATOM 788 C C . PRO A 1 101 ? -5.336 0.245 -14.362 1.00 52.12 101 PRO A C 1
ATOM 790 O O . PRO A 1 101 ? -4.461 0.918 -14.896 1.00 52.12 101 PRO A O 1
ATOM 793 N N . LEU A 1 102 ? -6.628 0.580 -14.428 1.00 59.69 102 LEU A N 1
ATOM 794 C CA . LEU A 1 102 ? -7.128 1.722 -15.197 1.00 59.69 102 LEU A CA 1
ATOM 795 C C . LEU A 1 102 ? -6.643 3.058 -14.620 1.00 59.69 102 LEU A C 1
ATOM 797 O O . LEU A 1 102 ? -6.211 3.931 -15.364 1.00 59.69 102 LEU A O 1
ATOM 801 N N . THR A 1 103 ? -6.635 3.205 -13.294 1.00 60.06 103 THR A N 1
ATOM 802 C CA . THR A 1 103 ? -6.134 4.430 -12.644 1.00 60.06 103 THR A CA 1
ATOM 803 C C . THR A 1 103 ? -4.609 4.563 -12.686 1.00 60.06 103 THR A C 1
ATOM 805 O O . THR A 1 103 ? -4.094 5.676 -12.768 1.00 60.06 103 THR A O 1
ATOM 808 N N . LEU A 1 104 ? -3.876 3.443 -12.676 1.00 54.44 104 LEU A N 1
ATOM 809 C CA . LEU A 1 104 ? -2.422 3.434 -12.848 1.00 54.44 104 LEU A CA 1
ATOM 810 C C . LEU A 1 104 ? -2.027 3.789 -14.287 1.00 54.44 104 LEU A C 1
ATOM 812 O O . LEU A 1 104 ? -1.058 4.519 -14.479 1.00 54.44 104 LEU A O 1
ATOM 816 N N . LEU A 1 105 ? -2.805 3.351 -15.281 1.00 55.84 105 LEU A N 1
ATOM 817 C CA . LEU A 1 105 ? -2.651 3.751 -16.684 1.00 55.84 105 LEU A CA 1
ATOM 818 C C . LEU A 1 105 ? -2.895 5.252 -16.891 1.00 55.84 105 LEU A C 1
ATOM 820 O O . LEU A 1 105 ? -2.152 5.885 -17.634 1.00 55.84 105 LEU A O 1
ATOM 824 N N . ASP A 1 106 ? -3.872 5.835 -16.198 1.00 52.72 106 ASP A N 1
ATOM 825 C CA . ASP A 1 106 ? -4.204 7.262 -16.316 1.00 52.72 106 ASP A CA 1
ATOM 826 C C . ASP A 1 106 ? -3.216 8.179 -15.552 1.00 52.72 106 ASP A C 1
ATOM 828 O O . ASP A 1 106 ? -2.917 9.305 -15.954 1.00 52.72 106 ASP A O 1
ATOM 832 N N . GLY A 1 107 ? -2.642 7.684 -14.449 1.00 53.53 107 GLY A N 1
ATOM 833 C CA . GLY A 1 107 ? -1.568 8.361 -13.711 1.00 53.53 107 GLY A CA 1
ATOM 834 C C . GLY A 1 107 ? -0.204 8.259 -14.401 1.00 53.53 107 GLY A C 1
ATOM 835 O O . GLY A 1 107 ? 0.562 9.229 -14.409 1.00 53.53 107 GLY A O 1
ATOM 836 N N . ALA A 1 108 ? 0.077 7.113 -15.029 1.00 50.78 108 ALA A N 1
ATOM 837 C CA . ALA A 1 108 ? 1.230 6.941 -15.901 1.00 50.78 108 ALA A CA 1
ATOM 838 C C . ALA A 1 108 ? 1.081 7.810 -17.155 1.00 50.78 108 ALA A C 1
ATOM 840 O O . ALA A 1 108 ? 2.005 8.543 -17.484 1.00 50.78 108 ALA A O 1
ATOM 841 N N . SER A 1 109 ? -0.086 7.844 -17.802 1.00 48.28 109 SER A N 1
ATOM 842 C CA . SER A 1 109 ? -0.286 8.692 -18.980 1.00 48.28 109 SER A CA 1
ATOM 843 C C . SER A 1 109 ? -0.022 10.168 -18.653 1.00 48.28 109 SER A C 1
ATOM 845 O O . SER A 1 109 ? 0.739 10.817 -19.354 1.00 48.28 109 SER A O 1
ATOM 847 N N . ARG A 1 110 ? -0.517 10.702 -17.531 1.00 54.16 110 ARG A N 1
ATOM 848 C CA . ARG A 1 110 ? -0.292 12.117 -17.174 1.00 54.16 110 ARG A CA 1
ATOM 849 C C . ARG A 1 110 ? 1.117 12.442 -16.676 1.00 54.16 110 ARG A C 1
ATOM 851 O O . ARG A 1 110 ? 1.577 13.563 -16.876 1.00 54.16 110 ARG A O 1
ATOM 858 N N . SER A 1 111 ? 1.799 11.496 -16.028 1.00 55.91 111 SER A N 1
ATOM 859 C CA . SER A 1 111 ? 3.180 11.695 -15.553 1.00 55.91 111 SER A CA 1
ATOM 860 C C . SER A 1 111 ? 4.214 11.507 -16.666 1.00 55.91 111 SER A C 1
ATOM 862 O O . SER A 1 111 ? 5.224 12.204 -16.675 1.00 55.91 111 SER A O 1
ATOM 864 N N . TYR A 1 112 ? 3.957 10.604 -17.618 1.00 50.06 112 TYR A N 1
ATOM 865 C CA . TYR A 1 112 ? 4.830 10.363 -18.769 1.00 50.06 112 TYR A CA 1
ATOM 866 C C . TYR A 1 112 ? 4.523 11.318 -19.944 1.00 50.06 112 TYR A C 1
ATOM 868 O O . TYR A 1 112 ? 5.449 11.814 -20.582 1.00 50.06 112 TYR A O 1
ATOM 876 N N . PHE A 1 113 ? 3.258 11.679 -20.198 1.00 49.69 113 PHE A N 1
ATOM 877 C CA . PHE A 1 113 ? 2.864 12.662 -21.223 1.00 49.69 113 PHE A CA 1
ATOM 878 C C . PHE A 1 113 ? 2.730 14.085 -20.655 1.00 49.69 113 PHE A C 1
ATOM 880 O O . PHE A 1 113 ? 1.711 14.750 -20.846 1.00 49.69 113 PHE A O 1
ATOM 887 N N . GLN A 1 114 ? 3.760 14.589 -19.968 1.00 48.69 114 GLN A N 1
ATOM 888 C CA . GLN A 1 114 ? 3.843 16.033 -19.734 1.00 48.69 114 GLN A CA 1
ATOM 889 C C . GLN A 1 114 ? 4.243 16.759 -21.036 1.00 48.69 114 GLN A C 1
ATOM 891 O O . GLN A 1 114 ? 5.184 16.327 -21.712 1.00 48.69 114 GLN A O 1
ATOM 896 N N . PRO A 1 115 ? 3.563 17.863 -21.409 1.00 42.53 115 PRO A N 1
ATOM 897 C CA . PRO A 1 115 ? 3.937 18.660 -22.570 1.00 42.53 115 PRO A CA 1
ATOM 898 C C . PRO A 1 115 ? 5.274 19.354 -22.285 1.00 42.53 115 PRO A C 1
ATOM 900 O O . PRO A 1 115 ? 5.350 20.250 -21.449 1.00 42.53 115 PRO A O 1
ATOM 903 N N . GLY A 1 116 ? 6.336 18.893 -22.950 1.00 53.28 116 GLY A N 1
ATOM 904 C CA . GLY A 1 116 ? 7.707 19.382 -22.758 1.00 53.28 116 GLY A CA 1
ATOM 905 C C . GLY A 1 116 ? 8.795 18.338 -23.027 1.00 53.28 116 GLY A C 1
ATOM 906 O O . GLY A 1 116 ? 9.930 18.710 -23.309 1.00 53.28 116 GLY A O 1
ATOM 907 N N . VAL A 1 117 ? 8.465 17.040 -23.008 1.00 57.62 117 VAL A N 1
ATOM 908 C CA . VAL A 1 117 ? 9.410 15.975 -23.387 1.00 57.62 117 VAL A CA 1
ATOM 909 C C . VAL A 1 117 ? 9.338 15.748 -24.902 1.00 57.62 117 VAL A C 1
ATOM 911 O O . VAL A 1 117 ? 8.249 15.464 -25.410 1.00 57.62 117 VAL A O 1
ATOM 914 N N . PRO A 1 118 ? 10.453 15.844 -25.652 1.00 66.62 118 PRO A N 1
ATOM 915 C CA . PRO A 1 118 ? 10.478 15.564 -27.085 1.00 66.62 118 PRO A CA 1
ATOM 916 C C . PRO A 1 118 ? 10.391 14.048 -27.333 1.00 66.62 118 PRO A C 1
ATOM 918 O O . PRO A 1 118 ? 11.340 13.410 -27.780 1.00 66.62 118 PRO A O 1
ATOM 921 N N . TRP A 1 119 ? 9.222 13.462 -27.058 1.00 66.38 119 TRP A N 1
ATOM 922 C CA . TRP A 1 119 ? 8.909 12.041 -27.249 1.00 66.38 119 TRP A CA 1
ATOM 923 C C . TRP A 1 119 ? 9.197 11.558 -28.666 1.00 66.38 119 TRP A C 1
ATOM 925 O O . TRP A 1 119 ? 9.633 10.430 -28.859 1.00 66.38 119 TRP A O 1
ATOM 935 N N . VAL A 1 120 ? 9.010 12.434 -29.652 1.00 72.56 120 VAL A N 1
ATOM 936 C CA . VAL A 1 120 ? 9.367 12.149 -31.041 1.00 72.56 120 VAL A CA 1
ATOM 937 C C . VAL A 1 120 ? 10.876 11.933 -31.174 1.00 72.56 120 VAL A C 1
ATOM 939 O O . VAL A 1 120 ? 11.285 10.956 -31.784 1.00 72.56 120 VAL A O 1
ATOM 942 N N . ALA A 1 121 ? 11.710 12.768 -30.546 1.00 71.12 121 ALA A N 1
ATOM 943 C CA . ALA A 1 121 ? 13.163 12.593 -30.578 1.00 71.12 121 ALA A CA 1
ATOM 944 C C . ALA A 1 121 ? 13.614 11.341 -29.816 1.00 71.12 121 ALA A C 1
ATOM 946 O O . ALA A 1 121 ? 14.529 10.662 -30.266 1.00 71.12 121 ALA A O 1
ATOM 947 N N . PHE A 1 122 ? 12.955 11.006 -28.702 1.00 75.44 122 PHE A N 1
ATOM 948 C CA . PHE A 1 122 ? 13.186 9.747 -27.992 1.00 75.44 122 PHE A CA 1
ATOM 949 C C . PHE A 1 122 ? 12.850 8.533 -28.865 1.00 75.44 122 PHE A C 1
ATOM 951 O O . PHE A 1 122 ? 13.705 7.681 -29.068 1.00 75.44 122 PHE A O 1
ATOM 958 N N . MET A 1 123 ? 11.644 8.482 -29.437 1.00 79.31 123 MET A N 1
ATOM 959 C CA . MET A 1 123 ? 11.203 7.376 -30.292 1.00 79.31 123 MET A CA 1
ATOM 960 C C . MET A 1 123 ? 12.093 7.237 -31.525 1.00 79.31 123 MET A C 1
ATOM 962 O O . MET A 1 123 ? 12.500 6.131 -31.861 1.00 79.31 123 MET A O 1
ATOM 966 N N . VAL A 1 124 ? 12.447 8.351 -32.170 1.00 82.19 124 VAL A N 1
ATOM 967 C CA . VAL A 1 124 ? 13.345 8.346 -33.330 1.00 82.19 124 VAL A CA 1
ATOM 968 C C . VAL A 1 124 ? 14.752 7.899 -32.934 1.00 82.19 124 VAL A C 1
ATOM 970 O O . VAL A 1 124 ? 15.330 7.095 -33.655 1.00 82.19 124 VAL A O 1
ATOM 973 N N . LEU A 1 125 ? 15.284 8.326 -31.782 1.00 83.69 125 LEU A N 1
ATOM 974 C CA . LEU A 1 125 ? 16.572 7.845 -31.272 1.00 83.69 125 LEU A CA 1
ATOM 975 C C . LEU A 1 125 ? 16.526 6.344 -30.955 1.00 83.69 125 LEU A C 1
ATOM 977 O O . LEU A 1 125 ? 17.432 5.617 -31.337 1.00 83.69 125 LEU A O 1
ATOM 981 N N . THR A 1 126 ? 15.469 5.852 -30.304 1.00 84.62 126 THR A N 1
ATOM 982 C CA . THR A 1 126 ? 15.291 4.421 -30.016 1.00 84.62 126 THR A CA 1
ATOM 983 C C . THR A 1 126 ? 15.194 3.598 -31.297 1.00 84.62 126 THR A C 1
ATOM 985 O O . THR A 1 126 ? 15.842 2.559 -31.407 1.00 84.62 126 THR A O 1
ATOM 988 N N . VAL A 1 127 ? 14.427 4.071 -32.282 1.00 87.75 127 VAL A N 1
ATOM 989 C CA . VAL A 1 127 ? 14.332 3.442 -33.604 1.00 87.75 127 VAL A CA 1
ATOM 990 C C . VAL A 1 127 ? 15.685 3.476 -34.313 1.00 87.75 127 VAL A C 1
ATOM 992 O O . VAL A 1 127 ? 16.081 2.474 -34.897 1.00 87.75 127 VAL A O 1
ATOM 995 N N . TRP A 1 128 ? 16.429 4.576 -34.220 1.00 87.69 128 TRP A N 1
ATOM 996 C CA . TRP A 1 128 ? 17.763 4.689 -34.804 1.00 87.69 128 TRP A CA 1
ATOM 997 C C . TRP A 1 128 ? 18.757 3.714 -34.166 1.00 87.69 128 TRP A C 1
ATOM 999 O O . TRP A 1 128 ? 19.415 2.968 -34.884 1.00 87.69 128 TRP A O 1
ATOM 1009 N N . CYS A 1 129 ? 18.794 3.624 -32.832 1.00 86.50 129 CYS A N 1
ATOM 1010 C CA . CYS A 1 129 ? 19.594 2.626 -32.118 1.00 86.50 129 CYS A CA 1
ATOM 1011 C C . CYS A 1 129 ? 19.204 1.196 -32.517 1.00 86.50 129 CYS A C 1
ATOM 1013 O O . CYS A 1 129 ? 20.069 0.336 -32.651 1.00 86.50 129 CYS A O 1
ATOM 1015 N N . ALA A 1 130 ? 17.910 0.931 -32.725 1.00 88.81 130 ALA A N 1
ATOM 1016 C CA . ALA A 1 130 ? 17.436 -0.364 -33.201 1.00 88.81 130 ALA A CA 1
ATOM 1017 C C . ALA A 1 130 ? 17.902 -0.653 -34.636 1.00 88.81 130 ALA A C 1
ATOM 1019 O O . ALA A 1 130 ? 18.300 -1.780 -34.922 1.00 88.81 130 ALA A O 1
ATOM 1020 N N . ILE A 1 131 ? 17.900 0.342 -35.528 1.00 90.12 131 ILE A N 1
ATOM 1021 C CA . ILE A 1 131 ? 18.423 0.214 -36.897 1.00 90.12 131 ILE A CA 1
ATOM 1022 C C . ILE A 1 131 ? 19.930 -0.058 -36.869 1.00 90.12 131 ILE A C 1
ATOM 1024 O O . ILE A 1 131 ? 20.379 -1.015 -37.492 1.00 90.12 131 ILE A O 1
ATOM 1028 N N . GLU A 1 132 ? 20.699 0.725 -36.113 1.00 87.62 132 GLU A N 1
ATOM 1029 C CA . GLU A 1 132 ? 22.152 0.571 -35.986 1.00 87.62 132 GLU A CA 1
ATOM 1030 C C . GLU A 1 132 ? 22.519 -0.804 -35.402 1.00 87.62 132 GLU A C 1
ATOM 1032 O O . GLU A 1 132 ? 23.320 -1.536 -35.985 1.00 87.62 132 GLU A O 1
ATOM 1037 N N . ALA A 1 133 ? 21.836 -1.233 -34.336 1.00 89.12 133 ALA A N 1
ATOM 1038 C CA . ALA A 1 133 ? 21.994 -2.575 -33.778 1.00 89.12 133 ALA A CA 1
ATOM 1039 C C . ALA A 1 133 ? 21.629 -3.678 -34.779 1.00 89.12 133 ALA A C 1
ATOM 1041 O O . ALA A 1 133 ? 22.285 -4.716 -34.820 1.00 89.12 133 ALA A O 1
ATOM 1042 N N . THR A 1 134 ? 20.609 -3.461 -35.611 1.00 89.56 134 THR A N 1
ATOM 1043 C CA . THR A 1 134 ? 20.207 -4.416 -36.652 1.00 89.56 134 THR A CA 1
ATOM 1044 C C . THR A 1 134 ? 21.282 -4.547 -37.725 1.00 89.56 134 THR A C 1
ATOM 1046 O O . THR A 1 134 ? 21.665 -5.668 -38.054 1.00 89.56 134 THR A O 1
ATOM 1049 N N . ILE A 1 135 ? 21.815 -3.427 -38.225 1.00 87.69 135 ILE A N 1
ATOM 1050 C CA . ILE A 1 135 ? 22.905 -3.417 -39.211 1.00 87.69 135 ILE A CA 1
ATOM 1051 C C . ILE A 1 135 ? 24.117 -4.163 -38.648 1.00 87.69 135 ILE A C 1
ATOM 1053 O O . ILE A 1 135 ? 24.615 -5.083 -39.294 1.00 87.69 135 ILE A O 1
ATOM 1057 N N . PHE A 1 136 ? 24.525 -3.849 -37.417 1.00 86.12 136 PHE A N 1
ATOM 1058 C CA . PHE A 1 136 ? 25.659 -4.519 -36.785 1.00 86.12 136 PHE A CA 1
ATOM 1059 C C . PHE A 1 136 ? 25.420 -5.994 -36.489 1.00 86.12 136 PHE A C 1
ATOM 1061 O O . PHE A 1 136 ? 26.346 -6.795 -36.574 1.00 86.12 136 PHE A O 1
ATOM 1068 N N . THR A 1 137 ? 24.185 -6.377 -36.169 1.00 87.94 137 THR A N 1
ATOM 1069 C CA . THR A 1 137 ? 23.836 -7.789 -35.989 1.00 87.94 137 THR A CA 1
ATOM 1070 C C . THR A 1 137 ? 24.077 -8.547 -37.288 1.00 87.94 137 THR A C 1
ATOM 1072 O O . THR A 1 137 ? 24.710 -9.594 -37.253 1.00 87.94 137 THR A O 1
ATOM 1075 N N . PHE A 1 138 ? 23.648 -8.012 -38.435 1.00 86.12 138 PHE A N 1
ATOM 1076 C CA . PHE A 1 138 ? 23.860 -8.666 -39.728 1.00 86.12 138 PHE A CA 1
ATOM 1077 C C . PHE A 1 138 ? 25.330 -8.724 -40.149 1.00 86.12 138 PHE A C 1
ATOM 1079 O O . PHE A 1 138 ? 25.739 -9.718 -40.744 1.00 86.12 138 PHE A O 1
ATOM 1086 N N . THR A 1 139 ? 26.129 -7.703 -39.831 1.00 84.75 139 THR A N 1
ATOM 1087 C CA . THR A 1 139 ? 27.560 -7.706 -40.172 1.00 84.75 139 THR A CA 1
ATOM 1088 C C . THR A 1 139 ? 28.379 -8.610 -39.256 1.00 84.75 139 THR A C 1
ATOM 1090 O O . THR A 1 139 ? 29.287 -9.277 -39.730 1.00 84.75 139 THR A O 1
ATOM 1093 N N . LEU A 1 140 ? 28.051 -8.679 -37.961 1.00 82.69 140 LEU A N 1
ATOM 1094 C CA . LEU A 1 140 ? 28.792 -9.481 -36.981 1.00 82.69 140 LEU A CA 1
ATOM 1095 C C . LEU A 1 140 ? 28.359 -10.939 -36.890 1.00 82.69 140 LEU A C 1
ATOM 1097 O O . LEU A 1 140 ? 29.093 -11.761 -36.341 1.00 82.69 140 LEU A O 1
ATOM 1101 N N . GLN A 1 141 ? 27.158 -11.269 -37.361 1.00 82.06 141 GLN A N 1
ATOM 1102 C CA . GLN A 1 141 ? 26.631 -12.625 -37.290 1.00 82.06 141 GLN A CA 1
ATOM 1103 C C . GLN A 1 141 ? 27.593 -13.695 -37.844 1.00 82.06 141 GLN A C 1
ATOM 1105 O O . GLN A 1 141 ? 27.805 -14.669 -37.120 1.00 82.06 141 GLN A O 1
ATOM 1110 N N . PRO A 1 142 ? 28.198 -13.563 -39.045 1.00 80.56 142 PRO A N 1
ATOM 1111 C CA . PRO A 1 142 ? 29.139 -14.569 -39.550 1.00 80.56 142 PRO A CA 1
ATOM 1112 C C . PRO A 1 142 ? 30.377 -14.717 -38.654 1.00 80.56 142 PRO A C 1
ATOM 1114 O O . PRO A 1 142 ? 30.717 -15.833 -38.265 1.00 80.56 142 PRO A O 1
ATOM 1117 N N . THR A 1 143 ? 30.981 -13.603 -38.239 1.00 78.56 143 THR A N 1
ATOM 1118 C CA . THR A 1 143 ? 32.176 -13.575 -37.382 1.00 78.56 143 THR A CA 1
ATOM 1119 C C . THR A 1 143 ? 31.909 -14.215 -36.018 1.00 78.56 143 THR A C 1
ATOM 1121 O O . THR A 1 143 ? 32.717 -14.983 -35.500 1.00 78.56 143 THR A O 1
ATOM 1124 N N . LEU A 1 144 ? 30.738 -13.961 -35.429 1.00 79.12 144 LEU A N 1
ATOM 1125 C CA . LEU A 1 144 ? 30.349 -14.569 -34.159 1.00 79.12 144 LEU A CA 1
ATOM 1126 C C . LEU A 1 144 ? 30.064 -16.062 -34.276 1.00 79.12 144 LEU A C 1
ATOM 1128 O O . LEU A 1 144 ? 30.447 -16.802 -33.376 1.00 79.12 144 LEU A O 1
ATOM 1132 N N . VAL A 1 145 ? 29.426 -16.517 -35.358 1.00 80.25 145 VAL A N 1
ATOM 1133 C CA . VAL A 1 145 ? 29.212 -17.955 -35.586 1.00 80.25 145 VAL A CA 1
ATOM 1134 C C . VAL A 1 145 ? 30.554 -18.683 -35.703 1.00 80.25 145 VAL A C 1
ATOM 1136 O O . VAL A 1 145 ? 30.702 -19.753 -35.123 1.00 80.25 145 VAL A O 1
ATOM 1139 N N . GLU A 1 146 ? 31.549 -18.091 -36.365 1.00 81.62 146 GLU A N 1
ATOM 1140 C CA . GLU A 1 146 ? 32.890 -18.672 -36.502 1.00 81.62 146 GLU A CA 1
ATOM 1141 C C . GLU A 1 146 ? 33.656 -18.717 -35.166 1.00 81.62 146 GLU A C 1
ATOM 1143 O O . GLU A 1 146 ? 34.231 -19.747 -34.795 1.00 81.62 146 GLU A O 1
ATOM 1148 N N . VAL A 1 147 ? 33.617 -17.634 -34.382 1.00 79.88 147 VAL A N 1
ATOM 1149 C CA . VAL A 1 147 ? 34.270 -17.579 -33.062 1.00 79.88 147 VAL A CA 1
ATOM 1150 C C . VAL A 1 147 ? 33.589 -18.520 -32.064 1.00 79.88 147 VAL A C 1
ATOM 1152 O O . VAL A 1 147 ? 34.257 -19.263 -31.349 1.00 79.88 147 VAL A O 1
ATOM 1155 N N . PHE A 1 148 ? 32.257 -18.548 -32.016 1.00 77.12 148 PHE A N 1
ATOM 1156 C CA . PHE A 1 148 ? 31.543 -19.474 -31.137 1.00 77.12 148 PHE A CA 1
ATOM 1157 C C . PHE A 1 148 ? 31.665 -20.926 -31.602 1.00 77.12 148 PHE A C 1
ATOM 1159 O O . PHE A 1 148 ? 31.823 -21.810 -30.760 1.00 77.12 148 PHE A O 1
ATOM 1166 N N . GLY A 1 149 ? 31.655 -21.180 -32.911 1.00 78.94 149 GLY A N 1
ATOM 1167 C CA . GLY A 1 149 ? 31.886 -22.507 -33.480 1.00 78.94 149 GLY A CA 1
ATOM 1168 C C . GLY A 1 149 ? 33.278 -23.045 -33.143 1.00 78.94 149 GLY A C 1
ATOM 1169 O O . GLY A 1 149 ? 33.406 -24.188 -32.707 1.00 78.94 149 GLY A O 1
ATOM 1170 N N . SER A 1 150 ? 34.313 -22.204 -33.231 1.00 79.06 150 SER A N 1
ATOM 1171 C CA . SER A 1 150 ? 35.691 -22.579 -32.872 1.00 79.06 150 SER A CA 1
ATOM 1172 C C . SER A 1 150 ? 35.917 -22.755 -31.365 1.00 79.06 150 SER A C 1
ATOM 1174 O O . SER A 1 150 ? 36.713 -23.605 -30.970 1.00 79.06 150 SER A O 1
ATOM 1176 N N . LEU A 1 151 ? 35.205 -22.008 -30.511 1.00 80.44 151 LEU A N 1
ATOM 1177 C CA . LEU A 1 151 ? 35.309 -22.122 -29.049 1.00 80.44 151 LEU A CA 1
ATOM 1178 C C . LEU A 1 151 ? 34.493 -23.276 -28.455 1.00 80.44 151 LEU A C 1
ATOM 1180 O O . LEU A 1 151 ? 34.898 -23.856 -27.449 1.00 80.44 151 LEU A O 1
ATOM 1184 N N . THR A 1 152 ? 33.326 -23.581 -29.026 1.00 76.06 152 THR A N 1
ATOM 1185 C CA . THR A 1 152 ? 32.379 -24.549 -28.442 1.00 76.06 152 THR A CA 1
ATOM 1186 C C . THR A 1 152 ? 32.354 -25.893 -29.164 1.00 76.06 152 THR A C 1
ATOM 1188 O O . THR A 1 152 ? 31.859 -26.864 -28.598 1.00 76.06 152 THR A O 1
ATOM 1191 N N . GLY A 1 153 ? 32.888 -25.973 -30.388 1.00 73.12 153 GLY A N 1
ATOM 1192 C CA . GLY A 1 153 ? 32.867 -27.184 -31.213 1.00 73.12 153 GLY A CA 1
ATOM 1193 C C . GLY A 1 153 ? 31.478 -27.566 -31.742 1.00 73.12 153 GLY A C 1
ATOM 1194 O O . GLY A 1 153 ? 31.340 -28.612 -32.372 1.00 73.12 153 GLY A O 1
ATOM 1195 N N . PHE A 1 154 ? 30.456 -26.739 -31.498 1.00 73.12 154 PHE A N 1
ATOM 1196 C CA . PHE A 1 154 ? 29.089 -26.914 -31.984 1.00 73.12 154 PHE A CA 1
ATOM 1197 C C . PHE A 1 154 ? 28.676 -25.706 -32.824 1.00 73.12 154 PHE A C 1
ATOM 1199 O O . PHE A 1 154 ? 28.981 -24.575 -32.453 1.00 73.12 154 PHE A O 1
ATOM 1206 N N . ASP A 1 155 ? 27.923 -25.935 -33.905 1.00 72.69 155 ASP A N 1
ATOM 1207 C CA . ASP A 1 155 ? 27.307 -24.857 -34.682 1.00 72.69 155 ASP A CA 1
ATOM 1208 C C . ASP A 1 155 ? 26.209 -24.172 -33.846 1.00 72.69 155 ASP A C 1
ATOM 1210 O O . ASP A 1 155 ? 25.175 -24.789 -33.546 1.00 72.69 155 ASP A O 1
ATOM 1214 N N . PRO A 1 156 ? 26.391 -22.902 -33.437 1.00 68.94 156 PRO A N 1
ATOM 1215 C CA . PRO A 1 156 ? 25.402 -22.190 -32.641 1.00 68.94 156 PRO A CA 1
ATOM 1216 C C . PRO A 1 156 ? 24.111 -22.015 -33.440 1.00 68.94 156 PRO A C 1
ATOM 1218 O O . PRO A 1 156 ? 24.135 -21.566 -34.585 1.00 68.94 156 PRO A O 1
ATOM 1221 N N . ASN A 1 157 ? 22.957 -22.314 -32.832 1.00 79.06 157 ASN A N 1
ATOM 1222 C CA . ASN A 1 157 ? 21.667 -22.138 -33.499 1.00 79.06 157 ASN A CA 1
ATOM 1223 C C . ASN A 1 157 ? 21.439 -20.646 -33.847 1.00 79.06 157 ASN A C 1
ATOM 1225 O O . ASN A 1 157 ? 21.244 -19.834 -32.928 1.00 79.06 157 ASN A O 1
ATOM 1229 N N . PRO A 1 158 ? 21.368 -20.271 -35.142 1.00 72.44 158 PRO A N 1
ATOM 1230 C CA . PRO A 1 158 ? 21.267 -18.872 -35.564 1.00 72.44 158 PRO A CA 1
ATOM 1231 C C . PRO A 1 158 ? 20.030 -18.156 -35.012 1.00 72.44 158 PRO A C 1
ATOM 1233 O O . PRO A 1 158 ? 20.040 -16.942 -34.825 1.00 72.44 158 PRO A O 1
ATOM 1236 N N . ARG A 1 159 ? 18.965 -18.911 -34.706 1.00 77.12 159 ARG A N 1
ATOM 1237 C CA . ARG A 1 159 ? 17.691 -18.375 -34.201 1.00 77.12 159 ARG A CA 1
ATOM 1238 C C . ARG A 1 159 ? 17.763 -17.862 -32.763 1.00 77.12 159 ARG A C 1
ATOM 1240 O O . ARG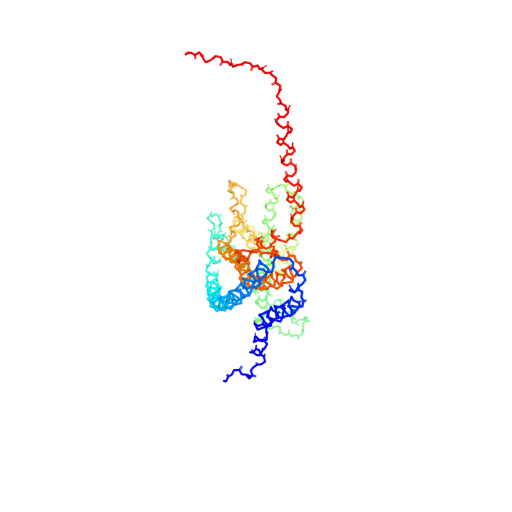 A 1 159 ? 16.923 -17.057 -32.381 1.00 77.12 159 ARG A O 1
ATOM 1247 N N . VAL A 1 160 ? 18.731 -18.326 -31.973 1.00 79.69 160 VAL A N 1
ATOM 1248 C CA . VAL A 1 160 ? 18.933 -17.886 -30.580 1.00 79.69 160 VAL A CA 1
ATOM 1249 C C . VAL A 1 160 ? 20.058 -16.858 -30.500 1.00 79.69 160 VAL A C 1
ATOM 1251 O O . VAL A 1 160 ? 19.948 -15.877 -29.769 1.00 79.69 160 VAL A O 1
ATOM 1254 N N . MET A 1 161 ? 21.115 -17.044 -31.295 1.00 79.69 161 MET A N 1
ATOM 1255 C CA . MET A 1 161 ? 22.274 -16.154 -31.286 1.00 79.69 161 MET A CA 1
ATOM 1256 C C . MET A 1 161 ? 21.944 -14.759 -31.835 1.00 79.69 161 MET A C 1
ATOM 1258 O O . MET A 1 161 ? 22.347 -13.764 -31.240 1.00 79.69 161 MET A O 1
ATOM 1262 N N . ALA A 1 162 ? 21.168 -14.674 -32.922 1.00 82.06 162 ALA A N 1
ATOM 1263 C CA . ALA A 1 162 ? 20.806 -13.403 -33.548 1.00 82.06 162 ALA A CA 1
ATOM 1264 C C . ALA A 1 162 ? 20.040 -12.436 -32.615 1.00 82.06 162 ALA A C 1
ATOM 1266 O O . ALA A 1 162 ? 20.481 -11.296 -32.480 1.00 82.06 162 ALA A O 1
ATOM 1267 N N . PRO A 1 163 ? 18.949 -12.830 -31.922 1.00 88.00 163 PRO A N 1
ATOM 1268 C CA . PRO A 1 163 ? 18.247 -11.916 -31.016 1.00 88.00 163 PRO A CA 1
ATOM 1269 C C . PRO A 1 163 ? 19.065 -11.557 -29.768 1.00 88.00 163 PRO A C 1
ATOM 1271 O O . PRO A 1 163 ? 18.945 -10.440 -29.268 1.00 88.00 163 PRO A O 1
ATOM 1274 N N . LEU A 1 164 ? 19.910 -12.469 -29.272 1.00 85.38 164 LEU A N 1
ATOM 1275 C CA . LEU A 1 164 ? 20.789 -12.193 -28.133 1.00 85.38 164 LEU A CA 1
ATOM 1276 C C . LEU A 1 164 ? 21.860 -11.157 -28.496 1.00 85.38 164 LEU A C 1
ATOM 1278 O O . LEU A 1 164 ? 22.059 -10.192 -27.759 1.00 85.38 164 LEU A O 1
ATOM 1282 N N . LEU A 1 165 ? 22.506 -11.338 -29.651 1.00 85.88 165 LEU A N 1
ATOM 1283 C CA . LEU A 1 165 ? 23.464 -10.385 -30.200 1.00 85.88 165 LEU A CA 1
ATOM 1284 C C . LEU A 1 165 ? 22.801 -9.029 -30.435 1.00 85.88 165 LEU A C 1
ATOM 1286 O O . LEU A 1 165 ? 23.325 -8.009 -30.002 1.00 85.88 165 LEU A O 1
ATOM 1290 N N . TRP A 1 166 ? 21.620 -9.023 -31.049 1.00 89.62 166 TRP A N 1
ATOM 1291 C CA . TRP A 1 166 ? 20.871 -7.801 -31.303 1.00 89.62 166 TRP A CA 1
ATOM 1292 C C . TRP A 1 166 ? 20.560 -7.030 -30.017 1.00 89.62 166 TRP A C 1
ATOM 1294 O O . TRP A 1 166 ? 20.795 -5.827 -29.955 1.00 89.62 166 TRP A O 1
ATOM 1304 N N . ALA A 1 167 ? 20.098 -7.713 -28.964 1.00 88.94 167 ALA A N 1
ATOM 1305 C CA . ALA A 1 167 ? 19.813 -7.081 -27.676 1.00 88.94 167 ALA A CA 1
ATOM 1306 C C . ALA A 1 167 ? 21.080 -6.512 -27.016 1.00 88.94 167 ALA A C 1
ATOM 1308 O O . ALA A 1 167 ? 21.051 -5.409 -26.465 1.00 88.94 167 ALA A O 1
ATOM 1309 N N . PHE A 1 168 ? 22.197 -7.241 -27.098 1.00 86.19 168 PHE A N 1
ATOM 1310 C CA . PHE A 1 168 ? 23.491 -6.780 -26.603 1.00 86.19 168 PHE A CA 1
ATOM 1311 C C . PHE A 1 168 ? 23.975 -5.531 -27.353 1.00 86.19 168 PHE A C 1
ATOM 1313 O O . PHE A 1 168 ? 24.323 -4.533 -26.724 1.00 86.19 168 PHE A O 1
ATOM 1320 N N . LEU A 1 169 ? 23.932 -5.551 -28.687 1.00 87.56 169 LEU A N 1
ATOM 1321 C CA . LEU A 1 169 ? 24.345 -4.431 -29.534 1.00 87.56 169 LEU A CA 1
ATOM 1322 C C . LEU A 1 169 ? 23.437 -3.217 -29.365 1.00 87.56 169 LEU A C 1
ATOM 1324 O O . LEU A 1 169 ? 23.923 -2.095 -29.287 1.00 87.56 169 LEU A O 1
ATOM 1328 N N . PHE A 1 170 ? 22.130 -3.431 -29.238 1.00 88.69 170 PHE A N 1
ATOM 1329 C CA . PHE A 1 170 ? 21.178 -2.365 -28.951 1.00 88.69 170 PHE A CA 1
ATOM 1330 C C . PHE A 1 170 ? 21.502 -1.658 -27.632 1.00 88.69 170 PHE A C 1
ATOM 1332 O O . PHE A 1 170 ? 21.526 -0.427 -27.582 1.00 88.69 170 PHE A O 1
ATOM 1339 N N . LEU A 1 171 ? 21.799 -2.423 -26.577 1.00 86.50 171 LEU A N 1
ATOM 1340 C CA . LEU A 1 171 ? 22.180 -1.865 -25.282 1.00 86.50 171 LEU A CA 1
ATOM 1341 C C . LEU A 1 171 ? 23.519 -1.125 -25.357 1.00 86.50 171 LEU A C 1
ATOM 1343 O O . LEU A 1 171 ? 23.648 -0.048 -24.780 1.00 86.50 171 LEU A O 1
ATOM 1347 N N . LEU A 1 172 ? 24.490 -1.669 -26.089 1.00 86.25 172 LEU A N 1
ATOM 1348 C CA . LEU A 1 172 ? 25.805 -1.064 -26.279 1.00 86.25 172 LEU A CA 1
ATOM 1349 C C . LEU A 1 172 ? 25.708 0.273 -27.037 1.00 86.25 172 LEU A C 1
ATOM 1351 O O . LEU A 1 172 ? 26.217 1.293 -26.566 1.00 86.25 172 LEU A O 1
ATOM 1355 N N . VAL A 1 173 ? 24.960 0.307 -28.144 1.00 85.31 173 VAL A N 1
ATOM 1356 C CA . VAL A 1 173 ? 24.733 1.521 -28.943 1.00 85.31 173 VAL A CA 1
ATOM 1357 C C . VAL A 1 173 ? 23.986 2.583 -28.133 1.00 85.31 173 VAL A C 1
ATOM 1359 O O . VAL A 1 173 ? 24.427 3.736 -28.068 1.00 85.31 173 VAL A O 1
ATOM 1362 N N . ALA A 1 174 ? 22.896 2.198 -27.458 1.00 84.31 174 ALA A N 1
ATOM 1363 C CA . ALA A 1 174 ? 22.146 3.089 -26.573 1.00 84.31 174 ALA A CA 1
ATOM 1364 C C . ALA A 1 174 ? 23.011 3.614 -25.412 1.00 84.31 174 ALA A C 1
ATOM 1366 O O . ALA A 1 174 ? 22.911 4.786 -25.041 1.00 84.31 174 ALA A O 1
ATOM 1367 N N . GLY A 1 175 ? 23.890 2.763 -24.877 1.00 81.62 175 GLY A N 1
ATOM 1368 C CA . GLY A 1 175 ? 24.852 3.091 -23.832 1.00 81.62 175 GLY A CA 1
ATOM 1369 C C . GLY A 1 175 ? 25.828 4.192 -24.241 1.00 81.62 175 GLY A C 1
ATOM 1370 O O . GLY A 1 175 ? 25.976 5.157 -23.495 1.00 81.62 175 GLY A O 1
ATOM 1371 N N . SER A 1 176 ? 26.440 4.126 -25.428 1.00 82.31 176 SER A N 1
ATOM 1372 C CA . SER A 1 176 ? 27.344 5.203 -25.879 1.00 82.31 176 SER A CA 1
ATOM 1373 C C . SER A 1 176 ? 26.603 6.528 -26.124 1.00 82.31 176 SER A C 1
ATOM 1375 O O . SER A 1 176 ? 27.115 7.586 -25.769 1.00 82.31 176 SER A O 1
ATOM 1377 N N . PHE A 1 177 ? 25.333 6.527 -26.558 1.00 82.44 177 PHE A N 1
ATOM 1378 C CA . PHE A 1 177 ? 24.567 7.785 -26.601 1.00 82.44 177 PHE A CA 1
ATOM 1379 C C . PHE A 1 177 ? 24.340 8.373 -25.204 1.00 82.44 177 PHE A C 1
ATOM 1381 O O . PHE A 1 177 ? 24.526 9.576 -25.006 1.00 82.44 177 PHE A O 1
ATOM 1388 N N . ALA A 1 178 ? 24.003 7.538 -24.216 1.00 80.81 178 ALA A N 1
ATOM 1389 C CA . ALA A 1 178 ? 23.899 7.969 -22.822 1.00 80.81 178 ALA A CA 1
ATOM 1390 C C . ALA A 1 178 ? 25.223 8.559 -22.305 1.00 80.81 178 ALA A C 1
ATOM 1392 O O . ALA A 1 178 ? 25.218 9.567 -21.597 1.00 80.81 178 ALA A O 1
ATOM 1393 N N . CYS A 1 179 ? 26.352 7.983 -22.714 1.00 78.25 179 CYS A N 1
ATOM 1394 C CA . CYS A 1 179 ? 27.678 8.464 -22.362 1.00 78.25 179 CYS A CA 1
ATOM 1395 C C . CYS A 1 179 ? 27.957 9.873 -22.912 1.00 78.25 179 CYS A C 1
ATOM 1397 O O . CYS A 1 179 ? 28.337 10.773 -22.157 1.00 78.25 179 CYS A O 1
ATOM 1399 N N . VAL A 1 180 ? 27.664 10.110 -24.194 1.00 81.00 180 VAL A N 1
ATOM 1400 C CA . VAL A 1 180 ? 27.812 11.427 -24.838 1.00 81.00 180 VAL A CA 1
ATOM 1401 C C . VAL A 1 180 ? 26.911 12.496 -24.190 1.00 81.00 180 VAL A C 1
ATOM 1403 O O . VAL A 1 180 ? 27.312 13.660 -24.064 1.00 81.00 180 VAL A O 1
ATOM 1406 N N . GLN A 1 181 ? 25.727 12.119 -23.694 1.00 81.69 181 GLN A N 1
ATOM 1407 C CA . GLN A 1 181 ? 24.854 13.023 -22.931 1.00 81.69 181 GLN A CA 1
ATOM 1408 C C . GLN A 1 181 ? 25.477 13.450 -21.610 1.00 81.69 181 GLN A C 1
ATOM 1410 O O . GLN A 1 181 ? 25.502 14.6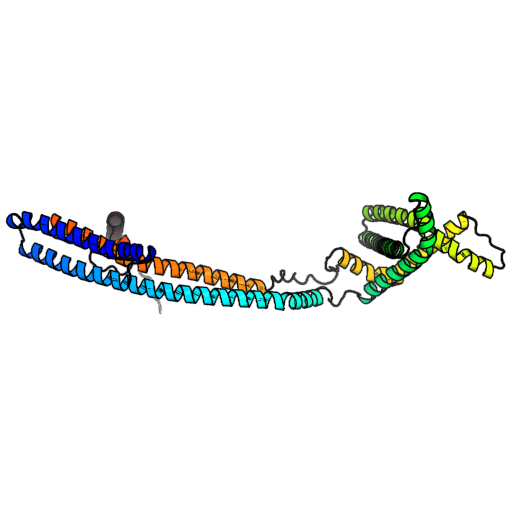43 -21.311 1.00 81.69 181 GLN A O 1
ATOM 1415 N N . VAL A 1 182 ? 26.034 12.504 -20.855 1.00 81.06 182 VAL A N 1
ATOM 1416 C CA . VAL A 1 182 ? 26.701 12.801 -19.582 1.00 81.06 182 VAL A CA 1
ATOM 1417 C C . VAL A 1 182 ? 27.915 13.707 -19.801 1.00 81.06 182 VAL A C 1
ATOM 1419 O O . VAL A 1 182 ? 28.095 14.659 -19.041 1.00 81.06 182 VAL A O 1
ATOM 1422 N N . VAL A 1 183 ? 28.699 13.493 -20.868 1.00 81.88 183 VAL A N 1
ATOM 1423 C CA . VAL A 1 183 ? 29.783 14.417 -21.258 1.00 81.88 183 VAL A CA 1
ATOM 1424 C C . VAL A 1 183 ? 29.221 15.812 -21.530 1.00 81.88 183 VAL A C 1
ATOM 1426 O O . VAL A 1 183 ? 29.717 16.798 -20.990 1.00 81.88 183 VAL A O 1
ATOM 1429 N N . THR A 1 184 ? 28.166 15.907 -22.339 1.00 80.50 184 THR A N 1
ATOM 1430 C CA . THR A 1 184 ? 27.556 17.187 -22.727 1.00 80.50 184 THR A CA 1
ATOM 1431 C C . THR A 1 184 ? 27.026 17.956 -21.515 1.00 80.50 184 THR A C 1
ATOM 1433 O O . THR A 1 184 ? 27.224 19.168 -21.404 1.00 80.50 184 THR A O 1
ATOM 1436 N N . ASP A 1 185 ? 26.389 17.263 -20.576 1.00 80.44 185 ASP A N 1
ATOM 1437 C CA . ASP A 1 185 ? 25.860 17.871 -19.358 1.00 80.44 185 ASP A CA 1
ATOM 1438 C C . ASP A 1 185 ? 26.977 18.262 -18.384 1.00 80.44 185 ASP A C 1
ATOM 1440 O O . ASP A 1 185 ? 26.921 19.335 -17.778 1.00 80.44 185 ASP A O 1
ATOM 1444 N N . ALA A 1 186 ? 28.041 17.460 -18.286 1.00 82.06 186 ALA A N 1
ATOM 1445 C CA . ALA A 1 186 ? 29.225 17.795 -17.502 1.00 82.06 186 ALA A CA 1
ATOM 1446 C C . ALA A 1 186 ? 29.966 19.022 -18.065 1.00 82.06 186 ALA A C 1
ATOM 1448 O O . ALA A 1 186 ? 30.410 19.870 -17.288 1.00 82.06 186 ALA A O 1
ATOM 1449 N N . VAL A 1 187 ? 30.034 19.170 -19.396 1.00 82.81 187 VAL A N 1
ATOM 1450 C CA . VAL A 1 187 ? 30.581 20.358 -20.078 1.00 82.81 187 VAL A CA 1
ATOM 1451 C C . VAL A 1 187 ? 29.758 21.602 -19.749 1.00 82.81 187 VAL A C 1
ATOM 1453 O O . VAL A 1 187 ? 30.327 22.621 -19.355 1.00 82.81 187 VAL A O 1
ATOM 1456 N N . LYS A 1 188 ? 28.423 21.522 -19.827 1.00 82.06 188 LYS A N 1
ATOM 1457 C CA . LYS A 1 188 ? 27.532 22.636 -19.450 1.00 82.06 188 LYS A CA 1
ATOM 1458 C C . LYS A 1 188 ? 27.706 23.041 -17.984 1.00 82.06 188 LYS A C 1
ATOM 1460 O O . LYS A 1 188 ? 27.758 24.230 -17.681 1.00 82.06 188 LYS A O 1
ATOM 1465 N N . LYS A 1 189 ? 27.851 22.060 -17.089 1.00 84.50 189 LYS A N 1
ATOM 1466 C CA . LYS A 1 189 ? 28.055 22.260 -15.643 1.00 84.50 189 LYS A CA 1
ATOM 1467 C C . LYS A 1 189 ? 29.507 22.587 -15.260 1.00 84.50 189 LYS A C 1
ATOM 1469 O O . LYS A 1 189 ? 29.792 22.756 -14.079 1.00 84.50 189 LYS A O 1
ATOM 1474 N N . LYS A 1 190 ? 30.424 22.681 -16.235 1.00 83.44 190 LYS A N 1
ATOM 1475 C CA . LYS A 1 190 ? 31.873 22.898 -16.046 1.00 83.44 190 LYS A CA 1
ATOM 1476 C C . LYS A 1 190 ? 32.525 21.920 -15.053 1.00 83.44 190 LYS A C 1
ATOM 1478 O O . LYS A 1 190 ? 33.496 22.264 -14.380 1.00 83.44 190 LYS A O 1
ATOM 1483 N N . ASN A 1 191 ? 32.019 20.689 -14.971 1.00 84.25 191 ASN A N 1
ATOM 1484 C CA . ASN A 1 191 ? 32.529 19.668 -14.059 1.00 84.25 191 ASN A CA 1
ATOM 1485 C C . ASN A 1 191 ? 33.661 18.858 -14.715 1.00 84.25 191 ASN A C 1
ATOM 1487 O O . ASN A 1 191 ? 33.445 17.773 -15.255 1.00 84.25 191 ASN A O 1
ATOM 1491 N N . ILE A 1 192 ? 34.877 19.410 -14.667 1.00 86.56 192 ILE A N 1
ATOM 1492 C CA . ILE A 1 192 ? 36.087 18.841 -15.284 1.00 86.56 192 ILE A CA 1
ATOM 1493 C C . ILE A 1 192 ? 36.351 17.367 -14.924 1.00 86.56 192 ILE A C 1
ATOM 1495 O O . ILE A 1 192 ? 36.596 16.594 -15.852 1.00 86.56 192 ILE A O 1
ATOM 1499 N N . PRO A 1 193 ? 36.280 16.917 -13.653 1.00 84.38 193 PRO A N 1
ATOM 1500 C CA . PRO A 1 193 ? 36.560 15.516 -13.339 1.00 84.38 193 PRO A CA 1
ATOM 1501 C C . PRO A 1 193 ? 35.563 14.546 -13.990 1.00 84.38 193 PRO A C 1
ATOM 1503 O O . PRO A 1 193 ? 35.979 13.507 -14.499 1.00 84.38 193 PRO A O 1
ATOM 1506 N N . THR A 1 194 ? 34.274 14.897 -14.065 1.00 82.69 194 THR A N 1
ATOM 1507 C CA . THR A 1 194 ? 33.275 14.062 -14.755 1.00 82.69 194 THR A CA 1
ATOM 1508 C C . THR A 1 194 ? 33.498 14.038 -16.266 1.00 82.69 194 THR A C 1
ATOM 1510 O O . THR A 1 194 ? 33.352 12.982 -16.872 1.00 82.69 194 THR A O 1
ATOM 1513 N N . ILE A 1 195 ? 33.909 15.155 -16.878 1.00 84.38 195 ILE A N 1
ATOM 1514 C CA . ILE A 1 195 ? 34.248 15.196 -18.312 1.00 84.38 195 ILE A CA 1
ATOM 1515 C C . ILE A 1 195 ? 35.390 14.223 -18.613 1.00 84.38 195 ILE A C 1
ATOM 1517 O O . ILE A 1 195 ? 35.274 13.418 -19.532 1.00 84.38 195 ILE A O 1
ATOM 1521 N N . VAL A 1 196 ? 36.469 14.264 -17.826 1.00 86.81 196 VAL A N 1
ATOM 1522 C CA . VAL A 1 196 ? 37.640 13.399 -18.036 1.00 86.81 196 VAL A CA 1
ATOM 1523 C C . VAL A 1 196 ? 37.277 11.927 -17.844 1.00 86.81 196 VAL A C 1
ATOM 1525 O O . VAL A 1 196 ? 37.596 11.109 -18.702 1.00 86.81 196 VAL A O 1
ATOM 1528 N N . GLN A 1 197 ? 36.567 11.583 -16.765 1.00 83.75 197 GLN A N 1
ATOM 1529 C CA . GLN A 1 197 ? 36.141 10.204 -16.511 1.00 83.75 197 GLN A CA 1
ATOM 1530 C C . GLN A 1 197 ? 35.271 9.666 -17.651 1.00 83.75 197 GLN A C 1
ATOM 1532 O O . GLN A 1 197 ? 35.477 8.550 -18.125 1.00 83.75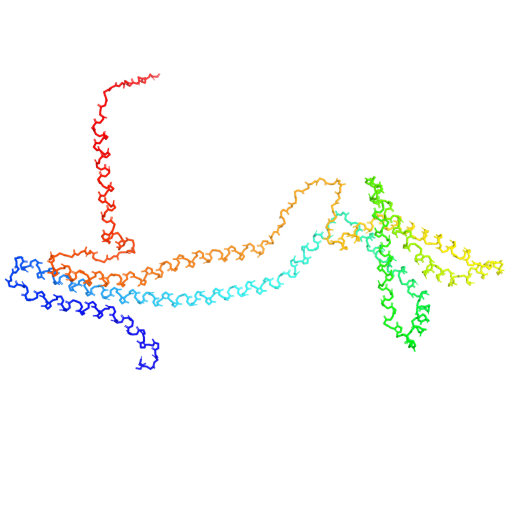 197 GLN A O 1
ATOM 1537 N N . MET A 1 198 ? 34.314 10.469 -18.106 1.00 84.75 198 MET A N 1
ATOM 1538 C CA . MET A 1 198 ? 33.369 10.057 -19.130 1.00 84.75 198 MET A CA 1
ATOM 1539 C C . MET A 1 198 ? 34.027 9.948 -20.512 1.00 84.75 198 MET A C 1
ATOM 1541 O O . MET A 1 198 ? 33.730 9.019 -21.255 1.00 84.75 198 MET A O 1
ATOM 1545 N N . LEU A 1 199 ? 34.985 10.826 -20.827 1.00 86.50 199 LEU A N 1
ATOM 1546 C CA . LEU A 1 199 ? 35.796 10.747 -22.045 1.00 86.50 199 LEU A CA 1
ATOM 1547 C C . LEU A 1 199 ? 36.654 9.471 -22.082 1.00 86.50 199 LEU A C 1
ATOM 1549 O O . LEU A 1 199 ? 36.803 8.866 -23.141 1.00 86.50 199 LEU A O 1
ATOM 1553 N N . VAL A 1 200 ? 37.203 9.044 -20.940 1.00 87.12 200 VAL A N 1
ATOM 1554 C CA . VAL A 1 200 ? 37.964 7.785 -20.834 1.00 87.12 200 VAL A CA 1
ATOM 1555 C C . VAL A 1 200 ? 37.057 6.581 -21.092 1.00 87.12 200 VAL A C 1
ATOM 1557 O O . VAL A 1 200 ? 37.436 5.690 -21.851 1.00 87.12 200 VAL A O 1
ATOM 1560 N N . VAL A 1 201 ? 35.849 6.572 -20.516 1.00 86.00 201 VAL A N 1
ATOM 1561 C CA . VAL A 1 201 ? 34.853 5.515 -20.762 1.00 86.00 201 VAL A CA 1
ATOM 1562 C C . VAL A 1 201 ? 34.450 5.484 -22.238 1.00 86.00 201 VAL A C 1
ATOM 1564 O O . VAL A 1 201 ? 34.499 4.421 -22.850 1.00 86.00 201 VAL A O 1
ATOM 1567 N N . GLU A 1 202 ? 34.139 6.636 -22.836 1.00 85.94 202 GLU A N 1
ATOM 1568 C CA . GLU A 1 202 ? 33.778 6.728 -24.258 1.00 85.94 202 GLU A CA 1
ATOM 1569 C C . GLU A 1 202 ? 34.931 6.282 -25.165 1.00 85.94 202 GLU A C 1
ATOM 1571 O O . GLU A 1 202 ? 34.707 5.576 -26.140 1.00 85.94 202 GLU A O 1
ATOM 1576 N N . SER A 1 203 ? 36.179 6.615 -24.824 1.00 85.00 203 SER A N 1
ATOM 1577 C CA . SER A 1 203 ? 37.357 6.185 -25.592 1.00 85.00 203 SER A CA 1
ATOM 1578 C C . SER A 1 203 ? 37.557 4.666 -25.540 1.00 85.00 203 SER A C 1
ATOM 1580 O O . SER A 1 203 ? 37.952 4.058 -26.534 1.00 85.00 203 SER A O 1
ATOM 1582 N N . ALA A 1 204 ? 37.257 4.031 -24.403 1.00 83.88 204 ALA A N 1
ATOM 1583 C CA . ALA A 1 204 ? 37.293 2.576 -24.278 1.00 83.88 204 ALA A CA 1
ATOM 1584 C C . ALA A 1 204 ? 36.174 1.902 -25.094 1.00 83.88 204 ALA A C 1
ATOM 1586 O O . ALA A 1 204 ? 36.419 0.894 -25.758 1.00 83.88 204 ALA A O 1
ATOM 1587 N N . VAL A 1 205 ? 34.966 2.479 -25.091 1.00 84.81 205 VAL A N 1
ATOM 1588 C CA . VAL A 1 205 ? 33.846 2.006 -25.921 1.00 84.81 205 VAL A CA 1
ATOM 1589 C C . VAL A 1 205 ? 34.160 2.190 -27.404 1.00 84.81 205 VAL A C 1
ATOM 1591 O O . VAL A 1 205 ? 34.003 1.248 -28.174 1.00 84.81 205 VAL A O 1
ATOM 1594 N N . MET A 1 206 ? 34.695 3.346 -27.797 1.00 85.62 206 MET A N 1
ATOM 1595 C CA . MET A 1 206 ? 35.152 3.623 -29.157 1.00 85.62 206 MET A CA 1
ATOM 1596 C C . MET A 1 206 ? 36.185 2.592 -29.615 1.00 85.62 206 MET A C 1
ATOM 1598 O O . MET A 1 206 ? 36.073 2.072 -30.718 1.00 85.62 206 MET A O 1
ATOM 1602 N N . PHE A 1 207 ? 37.173 2.257 -28.781 1.00 84.38 207 PHE A N 1
ATOM 1603 C CA . PHE A 1 207 ? 38.168 1.238 -29.118 1.00 84.38 207 PHE A CA 1
ATOM 1604 C C . PHE A 1 207 ? 37.517 -0.118 -29.425 1.00 84.38 207 PHE A C 1
ATOM 1606 O O . PHE A 1 207 ? 37.842 -0.751 -30.431 1.00 84.38 207 PHE A O 1
ATOM 1613 N N . PHE A 1 208 ? 36.563 -0.540 -28.592 1.00 82.75 208 PHE A N 1
ATOM 1614 C CA . PHE A 1 208 ? 35.822 -1.780 -28.805 1.00 82.75 208 PHE A CA 1
ATOM 1615 C C . PHE A 1 208 ? 34.949 -1.722 -30.069 1.00 82.75 208 PHE A C 1
ATOM 1617 O O . PHE A 1 208 ? 35.023 -2.620 -30.908 1.00 82.75 208 PHE A O 1
ATOM 1624 N N . GLU A 1 209 ? 34.161 -0.659 -30.243 1.00 85.12 209 GLU A N 1
ATOM 1625 C CA . GLU A 1 209 ? 33.278 -0.489 -31.400 1.00 85.12 209 GLU A CA 1
ATOM 1626 C C . GLU A 1 209 ? 34.065 -0.380 -32.708 1.00 85.12 209 GLU A C 1
ATOM 1628 O O . GLU A 1 209 ? 33.677 -0.961 -33.714 1.00 85.12 209 GLU A O 1
ATOM 1633 N N . VAL A 1 210 ? 35.209 0.295 -32.725 1.00 86.38 210 VAL A N 1
ATOM 1634 C CA . VAL A 1 210 ? 36.012 0.422 -33.944 1.00 86.38 210 VAL A CA 1
ATOM 1635 C C . VAL A 1 210 ? 36.632 -0.913 -34.347 1.00 86.38 210 VAL A C 1
ATOM 1637 O O . VAL A 1 210 ? 36.572 -1.276 -35.520 1.00 86.38 210 VAL A O 1
ATOM 1640 N N . ILE A 1 211 ? 37.199 -1.658 -33.395 1.00 82.81 211 ILE A N 1
ATOM 1641 C CA . ILE A 1 211 ? 37.913 -2.907 -33.692 1.00 82.81 211 ILE A CA 1
ATOM 1642 C C . ILE A 1 211 ? 36.962 -4.044 -34.039 1.00 82.81 211 ILE A C 1
ATOM 1644 O O . ILE A 1 211 ? 37.256 -4.802 -34.961 1.00 82.81 211 ILE A O 1
ATOM 1648 N N . PHE A 1 212 ? 35.858 -4.173 -33.301 1.00 78.50 212 PHE A N 1
ATOM 1649 C CA . PHE A 1 212 ? 34.941 -5.294 -33.468 1.00 78.50 212 PHE A CA 1
ATOM 1650 C C . PHE A 1 212 ? 33.772 -4.965 -34.394 1.00 78.50 212 PHE A C 1
ATOM 1652 O O . PHE A 1 212 ? 33.412 -5.809 -35.196 1.00 78.50 212 PHE A O 1
ATOM 1659 N N . LEU A 1 213 ? 33.178 -3.770 -34.320 1.00 83.00 213 LEU A N 1
ATOM 1660 C CA . LEU A 1 213 ? 31.936 -3.454 -35.042 1.00 83.00 213 LEU A CA 1
ATOM 1661 C C . LEU A 1 213 ? 32.191 -2.743 -36.373 1.00 83.00 213 LEU A C 1
ATOM 1663 O O . LEU A 1 213 ? 31.841 -3.248 -37.439 1.00 83.00 213 LEU A O 1
ATOM 1667 N N . TYR A 1 214 ? 32.800 -1.560 -36.321 1.00 83.69 214 TYR A N 1
ATOM 1668 C CA . TYR A 1 214 ? 32.973 -0.713 -37.499 1.00 83.69 214 TYR A CA 1
ATOM 1669 C C . TYR A 1 214 ? 34.007 -1.276 -38.466 1.00 83.69 214 TYR A C 1
ATOM 1671 O O . TYR A 1 214 ? 33.847 -1.101 -39.668 1.00 83.69 214 TYR A O 1
ATOM 1679 N N . ARG A 1 215 ? 35.033 -1.984 -37.986 1.00 87.19 215 ARG A N 1
ATOM 1680 C CA . ARG A 1 215 ? 35.959 -2.690 -38.874 1.00 87.19 215 ARG A CA 1
ATOM 1681 C C . ARG A 1 215 ? 35.235 -3.728 -39.731 1.00 87.19 215 ARG A C 1
ATOM 1683 O O . ARG A 1 215 ? 35.363 -3.670 -40.944 1.00 87.19 215 ARG A O 1
ATOM 1690 N N . GLU A 1 216 ? 34.451 -4.617 -39.125 1.00 85.56 216 GLU A N 1
ATOM 1691 C CA . GLU A 1 216 ? 33.707 -5.658 -39.853 1.00 85.56 216 GLU A CA 1
ATOM 1692 C C . GLU A 1 216 ? 32.674 -5.042 -40.813 1.00 85.56 216 GLU A C 1
ATOM 1694 O O . GLU A 1 216 ? 32.474 -5.527 -41.925 1.00 85.56 216 GLU A O 1
ATOM 1699 N N . LEU A 1 217 ? 32.072 -3.908 -40.433 1.00 83.12 217 LEU A N 1
ATOM 1700 C CA . LEU A 1 217 ? 31.218 -3.122 -41.327 1.00 83.12 217 LEU A CA 1
ATOM 1701 C C . LEU A 1 217 ? 31.995 -2.580 -42.542 1.00 83.12 217 LEU A C 1
ATOM 1703 O O . LEU A 1 217 ? 31.519 -2.684 -43.672 1.00 83.12 217 LEU A O 1
ATOM 1707 N N . ILE A 1 218 ? 33.180 -1.999 -42.333 1.00 83.94 218 ILE A N 1
ATOM 1708 C CA . ILE A 1 218 ? 34.025 -1.490 -43.422 1.00 83.94 218 ILE A CA 1
ATOM 1709 C C . ILE A 1 218 ? 34.540 -2.638 -44.292 1.00 83.94 218 ILE A C 1
ATOM 1711 O O . ILE A 1 218 ? 34.507 -2.515 -45.514 1.00 83.94 218 ILE A O 1
ATOM 1715 N N . ASP A 1 219 ? 34.955 -3.761 -43.712 1.00 81.06 219 ASP A N 1
ATOM 1716 C CA . ASP A 1 219 ? 35.423 -4.938 -44.451 1.00 81.06 219 ASP A CA 1
ATOM 1717 C C . ASP A 1 219 ? 34.290 -5.532 -45.312 1.00 81.06 219 ASP A C 1
ATOM 1719 O O . ASP A 1 219 ? 34.521 -5.895 -46.467 1.00 81.06 219 ASP A O 1
ATOM 1723 N N . ALA A 1 220 ? 33.039 -5.502 -44.835 1.00 80.62 220 ALA A N 1
ATOM 1724 C CA . ALA A 1 220 ? 31.866 -5.895 -45.621 1.00 80.62 220 ALA A CA 1
ATOM 1725 C C . ALA A 1 220 ? 31.554 -4.939 -46.795 1.00 80.62 220 ALA A C 1
ATOM 1727 O O . ALA A 1 220 ? 31.057 -5.376 -47.835 1.00 80.62 220 ALA A O 1
ATOM 1728 N N . ILE A 1 221 ? 31.847 -3.640 -46.659 1.00 78.75 221 ILE A N 1
ATOM 1729 C CA . ILE A 1 221 ? 31.580 -2.609 -47.684 1.00 78.75 221 ILE A CA 1
ATOM 1730 C C . ILE A 1 221 ? 32.782 -2.411 -48.631 1.00 78.75 221 ILE A C 1
ATOM 1732 O O . ILE A 1 221 ? 32.627 -1.949 -49.763 1.00 78.75 221 ILE A O 1
ATOM 1736 N N . THR A 1 222 ? 33.988 -2.805 -48.222 1.00 80.06 222 THR A N 1
ATOM 1737 C CA . THR A 1 222 ? 35.238 -2.637 -48.983 1.00 80.06 222 THR A CA 1
ATOM 1738 C C . THR A 1 222 ? 35.179 -3.202 -50.412 1.00 80.06 222 THR A C 1
ATOM 1740 O O . THR A 1 222 ? 35.625 -2.501 -51.325 1.00 80.06 222 THR A O 1
ATOM 1743 N N . PRO A 1 223 ? 34.588 -4.386 -50.681 1.00 77.38 223 PRO A N 1
ATOM 1744 C CA . PRO A 1 223 ? 34.440 -4.896 -52.046 1.00 77.38 223 PRO A CA 1
ATOM 1745 C C . PRO A 1 223 ? 33.650 -3.954 -52.965 1.00 77.38 223 PRO A C 1
ATOM 1747 O O . PRO A 1 223 ? 33.995 -3.799 -54.135 1.00 77.38 223 PRO A O 1
ATOM 1750 N N . TRP A 1 224 ? 32.626 -3.280 -52.436 1.00 77.44 224 TRP A N 1
ATOM 1751 C CA . TRP A 1 224 ? 31.837 -2.294 -53.177 1.00 77.44 224 TRP A CA 1
ATOM 1752 C C . TRP A 1 224 ? 32.651 -1.022 -53.471 1.00 77.44 224 TRP A C 1
ATOM 1754 O O . TRP A 1 224 ? 32.654 -0.532 -54.601 1.00 77.44 224 TRP A O 1
ATOM 1764 N N . ILE A 1 225 ? 33.433 -0.542 -52.496 1.00 73.31 225 ILE A N 1
ATOM 1765 C CA . ILE A 1 225 ? 34.328 0.621 -52.661 1.00 73.31 225 ILE A CA 1
ATOM 1766 C C . ILE A 1 225 ? 35.410 0.341 -53.714 1.00 73.31 225 ILE A C 1
ATOM 1768 O O . ILE A 1 225 ? 35.705 1.195 -54.557 1.00 73.31 225 ILE A O 1
ATOM 1772 N N . ALA A 1 226 ? 35.986 -0.863 -53.692 1.00 73.50 226 ALA A N 1
ATOM 1773 C CA . ALA A 1 226 ? 37.017 -1.287 -54.634 1.00 73.50 226 ALA A CA 1
ATOM 1774 C C . ALA A 1 226 ? 36.488 -1.367 -56.077 1.00 73.50 226 ALA A C 1
ATOM 1776 O O . ALA A 1 226 ? 37.181 -0.955 -57.010 1.00 73.50 226 ALA A O 1
ATOM 1777 N N . GLN A 1 227 ? 35.242 -1.822 -56.259 1.00 74.81 227 GLN A N 1
ATOM 1778 C CA . GLN A 1 227 ? 34.571 -1.849 -57.563 1.00 74.81 227 GLN A CA 1
ATOM 1779 C C . GLN A 1 227 ? 34.321 -0.441 -58.114 1.00 74.81 227 GLN A C 1
ATOM 1781 O O . GLN A 1 227 ? 34.540 -0.193 -59.298 1.00 74.81 227 GLN A O 1
ATOM 1786 N N . GLN A 1 228 ? 33.917 0.500 -57.261 1.00 75.25 228 GLN A N 1
ATOM 1787 C CA . GLN A 1 228 ? 33.608 1.868 -57.681 1.00 75.25 228 GLN A CA 1
ATOM 1788 C C . GLN A 1 228 ? 34.864 2.724 -57.928 1.00 75.25 228 GLN A C 1
ATOM 1790 O O . GLN A 1 228 ? 34.832 3.654 -58.730 1.00 75.25 228 GLN A O 1
ATOM 1795 N N . SER A 1 229 ? 35.986 2.374 -57.290 1.00 68.12 229 SER A N 1
ATOM 1796 C CA . SER A 1 229 ? 37.279 3.072 -57.405 1.00 68.12 229 SER A CA 1
ATOM 1797 C C . SER A 1 229 ? 38.216 2.469 -58.467 1.00 68.12 229 SER A C 1
ATOM 1799 O O . SER A 1 229 ? 39.416 2.758 -58.488 1.00 68.12 229 SER A O 1
ATOM 1801 N N . GLY A 1 230 ? 37.701 1.594 -59.339 1.00 61.84 230 GLY A N 1
ATOM 1802 C CA . GLY A 1 230 ? 38.467 1.008 -60.443 1.00 61.84 230 GLY A CA 1
ATOM 1803 C C . GLY A 1 230 ? 39.589 0.061 -60.003 1.00 61.84 230 GLY A C 1
ATOM 1804 O O . GLY A 1 230 ? 40.637 0.028 -60.640 1.00 61.84 230 GLY A O 1
ATOM 1805 N N . ASN A 1 231 ? 39.398 -0.683 -58.907 1.00 62.84 231 ASN A N 1
ATOM 1806 C CA . ASN A 1 231 ? 40.340 -1.682 -58.380 1.00 62.84 231 ASN A CA 1
ATOM 1807 C C . ASN A 1 231 ? 41.738 -1.137 -57.994 1.00 62.84 231 ASN A C 1
ATOM 1809 O O . ASN A 1 231 ? 42.683 -1.908 -57.839 1.00 62.84 231 ASN A O 1
ATOM 1813 N N . SER A 1 232 ? 41.874 0.187 -57.844 1.00 57.59 232 SER A N 1
ATOM 1814 C CA . SER A 1 232 ? 43.153 0.877 -57.597 1.00 57.59 232 SER A CA 1
ATOM 1815 C C . SER A 1 232 ? 43.490 1.077 -56.113 1.00 57.59 232 SER A C 1
ATOM 1817 O O . SER A 1 232 ? 44.630 1.398 -55.779 1.00 57.59 232 SER A O 1
ATOM 1819 N N . VAL A 1 233 ? 42.526 0.862 -55.210 1.00 58.81 233 VAL A N 1
ATOM 1820 C CA . VAL A 1 233 ? 42.687 1.073 -53.765 1.00 58.81 233 VAL A CA 1
ATOM 1821 C C . VAL A 1 233 ? 42.457 -0.242 -53.023 1.00 58.81 233 VAL A C 1
ATOM 1823 O O . VAL A 1 233 ? 41.322 -0.644 -52.781 1.00 58.81 233 VAL A O 1
ATOM 1826 N N . GLN A 1 234 ? 43.547 -0.909 -52.642 1.00 59.94 234 GLN A N 1
ATOM 1827 C CA . GLN A 1 234 ? 43.521 -1.955 -51.618 1.00 59.94 234 GLN A CA 1
ATOM 1828 C C . GLN A 1 234 ? 43.708 -1.286 -50.253 1.00 59.94 234 GLN A C 1
ATOM 1830 O O . GLN A 1 234 ? 44.787 -0.783 -49.937 1.00 59.94 234 GLN A O 1
ATOM 1835 N N . LEU A 1 235 ? 42.643 -1.232 -49.454 1.00 65.81 235 LEU A N 1
ATOM 1836 C CA . LEU A 1 235 ? 42.696 -0.690 -48.099 1.00 65.81 235 LEU A CA 1
ATOM 1837 C C . LEU A 1 235 ? 43.496 -1.654 -47.208 1.00 65.81 235 LEU A C 1
ATOM 1839 O O . LEU A 1 235 ? 43.040 -2.749 -46.895 1.00 65.81 235 LEU A O 1
ATOM 1843 N N . GLY A 1 236 ? 44.709 -1.261 -46.813 1.00 72.62 236 GLY A N 1
ATOM 1844 C CA . GLY A 1 236 ? 45.466 -1.978 -45.782 1.00 72.62 236 GLY A CA 1
ATOM 1845 C C . GLY A 1 236 ? 44.829 -1.829 -44.393 1.00 72.62 236 GLY A C 1
ATOM 1846 O O . GLY A 1 236 ? 44.037 -0.916 -44.170 1.00 72.62 236 GLY A O 1
ATOM 1847 N N . ILE A 1 237 ? 45.237 -2.668 -43.432 1.00 74.69 237 ILE A N 1
ATOM 1848 C CA . ILE A 1 237 ? 44.693 -2.706 -42.053 1.00 74.69 237 ILE A CA 1
ATOM 1849 C C . ILE A 1 237 ? 44.684 -1.327 -41.369 1.00 74.69 237 ILE A C 1
ATOM 1851 O O . ILE A 1 237 ? 43.736 -0.976 -40.677 1.00 74.69 237 ILE A O 1
ATOM 1855 N N . GLY A 1 238 ? 45.726 -0.512 -41.564 1.00 78.38 238 GLY A N 1
ATOM 1856 C CA . GLY A 1 238 ? 45.766 0.840 -40.992 1.00 78.38 238 GLY A CA 1
ATOM 1857 C C . GLY A 1 238 ? 44.740 1.791 -41.620 1.00 78.38 238 GLY A C 1
ATOM 1858 O O . GLY A 1 238 ? 44.145 2.610 -40.922 1.00 78.38 238 GLY A O 1
ATOM 1859 N N . ALA A 1 239 ? 44.499 1.660 -42.927 1.00 78.25 239 ALA A N 1
ATOM 1860 C CA . ALA A 1 239 ? 43.526 2.473 -43.648 1.00 78.25 239 ALA A CA 1
ATOM 1861 C C . ALA A 1 239 ? 42.084 2.058 -43.316 1.00 78.25 239 ALA A C 1
ATOM 1863 O O . ALA A 1 239 ? 41.237 2.934 -43.147 1.00 78.25 239 ALA A O 1
ATOM 1864 N N . THR A 1 240 ? 41.811 0.756 -43.152 1.00 80.69 240 THR A N 1
ATOM 1865 C CA . THR A 1 240 ? 40.493 0.272 -42.708 1.00 80.69 240 THR A CA 1
ATOM 1866 C C . THR A 1 240 ? 40.184 0.721 -41.284 1.00 80.69 240 THR A C 1
ATOM 1868 O O . THR A 1 240 ? 39.090 1.219 -41.035 1.00 80.69 240 THR A O 1
ATOM 1871 N N . LEU A 1 241 ? 41.155 0.657 -40.364 1.00 81.62 241 LEU A N 1
ATOM 1872 C CA . LEU A 1 241 ? 40.969 1.113 -38.982 1.00 81.62 241 LEU A CA 1
ATOM 1873 C C . LEU A 1 241 ? 40.739 2.629 -38.884 1.00 81.62 241 LEU A C 1
ATOM 1875 O O . LEU A 1 241 ? 39.898 3.092 -38.109 1.00 81.62 241 LEU A O 1
ATOM 1879 N N . ALA A 1 242 ? 41.472 3.415 -39.677 1.00 83.50 242 ALA A N 1
ATOM 1880 C CA . ALA A 1 242 ? 41.271 4.858 -39.754 1.00 83.50 242 ALA A CA 1
ATOM 1881 C C . ALA A 1 242 ? 39.881 5.194 -40.316 1.00 83.50 242 ALA A C 1
ATOM 1883 O O . ALA A 1 242 ? 39.159 5.996 -39.725 1.00 83.50 242 ALA A O 1
ATOM 1884 N N . LEU A 1 243 ? 39.470 4.540 -41.409 1.00 83.94 243 LEU A N 1
ATOM 1885 C CA . LEU A 1 243 ? 38.152 4.738 -42.013 1.00 83.94 243 LEU A CA 1
ATOM 1886 C C . LEU A 1 243 ? 37.021 4.307 -41.069 1.00 83.94 243 LEU A C 1
ATOM 1888 O O . LEU A 1 243 ? 36.031 5.023 -40.946 1.00 83.94 243 LEU A O 1
ATOM 1892 N N . ALA A 1 244 ? 37.194 3.200 -40.345 1.00 85.38 244 ALA A N 1
ATOM 1893 C CA . ALA A 1 244 ? 36.275 2.743 -39.307 1.00 85.38 244 ALA A CA 1
ATOM 1894 C C . ALA A 1 244 ? 36.165 3.755 -38.155 1.00 85.38 244 ALA A C 1
ATOM 1896 O O . ALA A 1 244 ? 35.064 4.028 -37.687 1.00 85.38 244 ALA A O 1
ATOM 1897 N N . SER A 1 245 ? 37.277 4.375 -37.746 1.00 84.12 245 SER A N 1
ATOM 1898 C CA . SER A 1 245 ? 37.290 5.397 -36.688 1.00 84.12 245 SER A CA 1
ATOM 1899 C C . SER A 1 245 ? 36.581 6.686 -37.118 1.00 84.12 245 SER A C 1
ATOM 1901 O O . SER A 1 245 ? 35.803 7.254 -36.353 1.00 84.12 245 SER A O 1
ATOM 1903 N N . PHE A 1 246 ? 36.810 7.147 -38.354 1.00 85.25 246 PHE A N 1
ATOM 1904 C CA . PHE A 1 246 ? 36.102 8.303 -38.914 1.00 85.25 246 PHE A CA 1
ATOM 1905 C C . PHE A 1 246 ? 34.626 8.002 -39.185 1.00 85.25 246 PHE A C 1
ATOM 1907 O O . PHE A 1 246 ? 33.781 8.864 -38.954 1.00 85.25 246 PHE A O 1
ATOM 1914 N N . GLY A 1 247 ? 34.308 6.783 -39.625 1.00 85.00 247 GLY A N 1
ATOM 1915 C CA . GLY A 1 247 ? 32.940 6.297 -39.778 1.00 85.00 247 GLY A CA 1
ATOM 1916 C C . GLY A 1 247 ? 32.199 6.286 -38.445 1.00 85.00 247 GLY A C 1
ATOM 1917 O O . GLY A 1 247 ? 31.100 6.827 -38.360 1.00 85.00 247 GLY A O 1
ATOM 1918 N N . TRP A 1 248 ? 32.837 5.773 -37.390 1.00 88.31 248 TRP A N 1
ATOM 1919 C CA . TRP A 1 248 ? 32.311 5.797 -36.026 1.00 88.31 248 TRP A CA 1
ATOM 1920 C C . TRP A 1 248 ? 32.025 7.222 -35.558 1.00 88.31 248 TRP A C 1
ATOM 1922 O O . TRP A 1 248 ? 30.897 7.541 -35.183 1.00 88.31 248 TRP A O 1
ATOM 1932 N N . LEU A 1 249 ? 33.015 8.115 -35.658 1.00 86.75 249 LEU A N 1
ATOM 1933 C CA . LEU A 1 249 ? 32.882 9.499 -35.200 1.00 86.75 249 LEU A CA 1
ATOM 1934 C C . LEU A 1 249 ? 31.838 10.273 -36.021 1.00 86.75 249 LEU A C 1
ATOM 1936 O O . LEU A 1 249 ? 31.083 11.072 -35.468 1.00 86.75 249 LEU A O 1
ATOM 1940 N N . GLY A 1 250 ? 31.751 10.001 -37.325 1.00 84.31 250 GLY A N 1
ATOM 1941 C CA . GLY A 1 250 ? 30.762 10.582 -38.228 1.00 84.31 250 GLY A CA 1
ATOM 1942 C C . GLY A 1 250 ? 29.336 10.128 -37.918 1.00 84.31 250 GLY A C 1
ATOM 1943 O O . GLY A 1 250 ? 28.458 10.969 -37.723 1.00 84.31 250 GLY A O 1
ATOM 1944 N N . VAL A 1 251 ? 29.101 8.816 -37.817 1.00 83.81 251 VAL A N 1
ATOM 1945 C CA . VAL A 1 251 ? 27.780 8.253 -37.495 1.00 83.81 251 VAL A CA 1
ATOM 1946 C C . VAL A 1 251 ? 27.346 8.686 -36.099 1.00 83.81 251 VAL A C 1
ATOM 1948 O O . VAL A 1 251 ? 26.226 9.176 -35.941 1.00 83.81 251 VAL A O 1
ATOM 1951 N N . ARG A 1 252 ? 28.230 8.610 -35.097 1.00 84.81 252 ARG A N 1
ATOM 1952 C CA . ARG A 1 252 ? 27.931 9.050 -33.728 1.00 84.81 252 ARG A CA 1
ATOM 1953 C C . ARG A 1 252 ? 27.687 10.545 -33.634 1.00 84.81 252 ARG A C 1
ATOM 1955 O O . ARG A 1 252 ? 26.674 10.944 -33.069 1.00 84.81 252 ARG A O 1
ATOM 1962 N N . GLY A 1 253 ? 28.551 11.372 -34.220 1.00 81.62 253 GLY A N 1
ATOM 1963 C CA . GLY A 1 253 ? 28.409 12.829 -34.206 1.00 81.62 253 GLY A CA 1
ATOM 1964 C C . GLY A 1 253 ? 27.133 13.301 -34.906 1.00 81.62 253 GLY A C 1
ATOM 1965 O O . GLY A 1 253 ? 26.407 14.147 -34.380 1.00 81.62 253 GLY A O 1
ATOM 1966 N N . MET A 1 254 ? 26.806 12.705 -36.055 1.00 81.12 254 MET A N 1
ATOM 1967 C CA . MET A 1 254 ? 25.580 13.008 -36.793 1.00 81.12 254 MET A CA 1
ATOM 1968 C C . MET A 1 254 ? 24.331 12.554 -36.029 1.00 81.12 254 MET A C 1
ATOM 1970 O O . MET A 1 254 ? 23.402 13.341 -35.848 1.00 81.12 254 MET A O 1
ATOM 1974 N N . SER A 1 255 ? 24.316 11.319 -35.523 1.00 80.50 255 SER A N 1
ATOM 1975 C CA . SER A 1 255 ? 23.181 10.767 -34.765 1.00 80.50 255 SER A CA 1
ATOM 1976 C C . SER A 1 255 ? 22.962 11.515 -33.450 1.00 80.50 255 SER A C 1
ATOM 1978 O O . SER A 1 255 ? 21.826 11.782 -33.050 1.00 80.50 255 SER A O 1
ATOM 1980 N N . TRP A 1 256 ? 24.051 11.945 -32.811 1.00 81.38 256 TRP A N 1
ATOM 1981 C CA . TRP A 1 256 ? 24.017 12.821 -31.649 1.00 81.38 256 TRP A CA 1
ATOM 1982 C C . TRP A 1 256 ? 23.365 14.171 -31.961 1.00 81.38 256 TRP A C 1
ATOM 1984 O O . TRP A 1 256 ? 22.469 14.617 -31.244 1.00 81.38 256 TRP A O 1
ATOM 1994 N N . PHE A 1 257 ? 23.778 14.823 -33.048 1.00 80.00 257 PHE A N 1
ATOM 1995 C CA . PHE A 1 257 ? 23.252 16.130 -33.432 1.00 80.00 257 PHE A CA 1
ATOM 1996 C C . PHE A 1 257 ? 21.782 16.078 -33.879 1.00 80.00 257 PHE A C 1
ATOM 1998 O O . PHE A 1 257 ? 20.989 16.955 -33.520 1.00 80.00 257 PHE A O 1
ATOM 2005 N N . LEU A 1 258 ? 21.408 15.057 -34.653 1.00 74.00 258 LEU A N 1
ATOM 2006 C CA . LEU A 1 258 ? 20.059 14.911 -35.198 1.00 74.00 258 LEU A CA 1
ATOM 2007 C C . LEU A 1 258 ? 19.053 14.445 -34.140 1.00 74.00 258 LEU A C 1
ATOM 2009 O O . LEU A 1 258 ? 17.951 14.990 -34.071 1.00 74.00 258 LEU A O 1
ATOM 2013 N N . PHE A 1 259 ? 19.435 13.484 -33.294 1.00 76.56 259 PHE A N 1
ATOM 2014 C CA . PHE A 1 259 ? 18.506 12.802 -32.388 1.00 76.56 259 PHE A CA 1
ATOM 2015 C C . PHE A 1 259 ? 18.977 12.827 -30.933 1.00 76.56 259 PHE A C 1
ATOM 2017 O O . PHE A 1 259 ? 18.186 13.125 -30.037 1.00 76.56 259 PHE A O 1
ATOM 2024 N N . GLY A 1 260 ? 20.267 12.586 -30.688 1.00 67.56 260 GLY A N 1
ATOM 2025 C CA . GLY A 1 260 ? 20.831 12.449 -29.343 1.00 67.56 260 GLY A CA 1
ATOM 2026 C C . GLY A 1 260 ? 20.634 13.676 -28.447 1.00 67.56 260 GLY A C 1
ATOM 2027 O O . GLY A 1 260 ? 20.169 13.529 -27.318 1.00 67.56 260 GLY A O 1
ATOM 2028 N N . ARG A 1 261 ? 20.865 14.895 -28.954 1.00 72.44 261 ARG A N 1
ATOM 2029 C CA . ARG A 1 261 ? 20.738 16.142 -28.170 1.00 72.44 261 ARG A CA 1
ATOM 2030 C C . ARG A 1 261 ? 19.336 16.394 -27.606 1.00 72.44 261 ARG A C 1
ATOM 2032 O O . ARG A 1 261 ? 19.191 17.157 -26.655 1.00 72.44 261 ARG A O 1
ATOM 2039 N N . PHE A 1 262 ? 18.312 15.788 -28.209 1.00 70.81 262 PHE A N 1
ATOM 2040 C CA . PHE A 1 262 ? 16.916 15.946 -27.805 1.00 70.81 262 PHE A CA 1
ATOM 2041 C C . PHE A 1 262 ? 16.339 14.668 -27.180 1.00 70.81 262 PHE A C 1
ATOM 2043 O O . PHE A 1 262 ? 15.547 14.758 -26.249 1.00 70.81 262 PHE A O 1
ATOM 2050 N N . GLY A 1 263 ? 16.727 13.484 -27.663 1.00 61.41 263 GLY A N 1
ATOM 2051 C CA . GLY A 1 263 ? 16.171 12.195 -27.243 1.00 61.41 263 GLY A CA 1
ATOM 2052 C C . GLY A 1 263 ? 16.881 11.541 -26.054 1.00 61.41 263 GLY A C 1
ATOM 2053 O O . GLY A 1 263 ? 16.239 10.836 -25.277 1.00 61.41 263 GLY A O 1
ATOM 2054 N N . THR A 1 264 ? 18.180 11.786 -25.858 1.00 65.75 264 THR A N 1
ATOM 2055 C CA . THR A 1 264 ? 18.963 11.099 -24.813 1.00 65.75 264 THR A CA 1
ATOM 2056 C C . THR A 1 264 ? 18.593 11.492 -23.377 1.00 65.75 264 THR A C 1
ATOM 2058 O O . THR A 1 264 ? 18.573 10.606 -22.522 1.00 65.75 264 THR A O 1
ATOM 2061 N N . PRO A 1 265 ? 18.206 12.749 -23.068 1.00 70.94 265 PRO A N 1
ATOM 2062 C CA . PRO A 1 265 ? 17.676 13.088 -21.745 1.00 70.94 265 PRO A CA 1
ATOM 2063 C C . PRO A 1 265 ? 16.412 12.290 -21.392 1.00 70.94 265 PRO A C 1
ATOM 2065 O O . PRO A 1 265 ? 16.248 11.847 -20.258 1.00 70.94 265 PRO A O 1
ATOM 2068 N N . ALA A 1 266 ? 15.539 12.049 -22.375 1.00 64.44 266 ALA A N 1
ATOM 2069 C CA . ALA A 1 266 ? 14.347 11.222 -22.202 1.00 64.44 266 ALA A CA 1
ATOM 2070 C C . ALA A 1 266 ? 14.690 9.729 -22.064 1.00 64.44 266 ALA A C 1
ATOM 2072 O O . ALA A 1 266 ? 14.101 9.045 -21.229 1.00 64.44 266 ALA A O 1
ATOM 2073 N N . LEU A 1 267 ? 15.691 9.241 -22.805 1.00 62.78 267 LEU A N 1
ATOM 2074 C CA . LEU A 1 267 ? 16.228 7.885 -22.651 1.00 62.78 267 LEU A CA 1
ATOM 2075 C C . LEU A 1 267 ? 16.775 7.654 -21.234 1.00 62.78 267 LEU A C 1
ATOM 2077 O O . LEU A 1 267 ? 16.421 6.662 -20.601 1.00 62.78 267 LEU A O 1
ATOM 2081 N N . LEU A 1 268 ? 17.566 8.592 -20.704 1.00 63.34 268 LEU A N 1
ATOM 2082 C CA . LEU A 1 268 ? 18.090 8.533 -19.337 1.00 63.34 268 LEU A CA 1
ATOM 2083 C C . LEU A 1 268 ? 16.981 8.605 -18.281 1.00 63.34 268 LEU A C 1
ATOM 2085 O O . LEU A 1 268 ? 17.037 7.874 -17.297 1.00 63.34 268 LEU A O 1
ATOM 2089 N N . ALA A 1 269 ? 15.954 9.430 -18.482 1.00 61.22 269 ALA A N 1
ATOM 2090 C CA . ALA A 1 269 ? 14.805 9.535 -17.580 1.00 61.22 269 ALA A CA 1
ATOM 2091 C C . ALA A 1 269 ? 13.986 8.234 -17.507 1.00 61.22 269 ALA A C 1
ATOM 2093 O O . ALA A 1 269 ? 13.592 7.790 -16.427 1.00 61.22 269 ALA A O 1
ATOM 2094 N N . VAL A 1 270 ? 13.786 7.572 -18.650 1.00 62.06 270 VAL A N 1
ATOM 2095 C CA . VAL A 1 270 ? 13.105 6.272 -18.725 1.00 62.06 270 VAL A CA 1
ATOM 2096 C C . VAL A 1 270 ? 13.960 5.164 -18.104 1.00 62.06 270 VAL A C 1
ATOM 2098 O O . VAL A 1 270 ? 13.442 4.383 -17.305 1.00 62.06 270 VAL A O 1
ATOM 2101 N N . LEU A 1 271 ? 15.264 5.124 -18.404 1.00 58.38 271 LEU A N 1
ATOM 2102 C CA . LEU A 1 271 ? 16.207 4.157 -17.822 1.00 58.38 271 LEU A CA 1
ATOM 2103 C C . LEU A 1 271 ? 16.349 4.315 -16.299 1.00 58.38 271 LEU A C 1
ATOM 2105 O O . LEU A 1 271 ? 16.435 3.320 -15.585 1.00 58.38 271 LEU A O 1
ATOM 2109 N N . SER A 1 272 ? 16.338 5.550 -15.791 1.00 52.41 272 SER A N 1
ATOM 2110 C CA . SER A 1 272 ? 16.478 5.857 -14.358 1.00 52.41 272 SER A CA 1
ATOM 2111 C C . SER A 1 272 ? 15.153 5.889 -13.586 1.00 52.41 272 SER A C 1
ATOM 2113 O O . SER A 1 272 ? 15.172 6.025 -12.363 1.00 52.41 272 SER A O 1
ATOM 2115 N N . ARG A 1 273 ? 14.001 5.760 -14.267 1.00 53.31 273 ARG A N 1
ATOM 2116 C CA . ARG A 1 273 ? 12.656 6.007 -13.702 1.00 53.31 273 ARG A CA 1
ATOM 2117 C C . ARG A 1 273 ? 12.529 7.369 -12.992 1.00 53.31 273 ARG A C 1
ATOM 2119 O O . ARG A 1 273 ? 11.727 7.505 -12.069 1.00 53.31 273 ARG A O 1
ATOM 2126 N N . GLN A 1 274 ? 13.289 8.380 -13.409 1.00 48.38 274 GLN A N 1
ATOM 2127 C CA . GLN A 1 274 ? 13.207 9.734 -12.857 1.00 48.38 274 GLN A CA 1
ATOM 2128 C C . GLN A 1 274 ? 12.456 10.648 -13.829 1.00 48.38 274 GLN A C 1
ATOM 2130 O O . GLN A 1 274 ? 12.744 10.672 -15.022 1.00 48.38 274 GLN A O 1
ATOM 2135 N N . SER A 1 275 ? 11.469 11.400 -13.333 1.00 45.59 275 SER A N 1
ATOM 2136 C CA . SER A 1 275 ? 10.800 12.442 -14.118 1.00 45.59 275 SER A CA 1
ATOM 2137 C C . SER A 1 275 ? 11.781 13.583 -14.385 1.00 45.59 275 SER A C 1
ATOM 2139 O O . SER A 1 275 ? 12.409 14.072 -13.451 1.00 45.59 275 SER A O 1
ATOM 2141 N N . ILE A 1 276 ? 11.905 14.003 -15.645 1.00 47.50 276 ILE A N 1
ATOM 2142 C CA . ILE A 1 276 ? 12.816 15.070 -16.079 1.00 47.50 276 ILE A CA 1
ATOM 2143 C C . ILE A 1 276 ? 12.493 16.369 -15.325 1.00 47.50 276 ILE A C 1
ATOM 2145 O O . ILE A 1 276 ? 11.492 17.018 -15.621 1.00 47.50 276 ILE A O 1
ATOM 2149 N N . GLU A 1 277 ? 13.349 16.777 -14.389 1.00 43.62 277 GLU A N 1
ATOM 2150 C CA . GLU A 1 277 ? 13.367 18.153 -13.891 1.00 43.62 277 GLU A CA 1
ATOM 2151 C C . GLU A 1 277 ? 14.183 19.007 -14.867 1.00 43.62 277 GLU A C 1
ATOM 2153 O O . GLU A 1 277 ? 15.381 18.801 -15.057 1.00 43.62 277 GLU A O 1
ATOM 2158 N N . HIS A 1 278 ? 13.524 19.955 -15.532 1.00 36.69 278 HIS A N 1
ATOM 2159 C CA . HIS A 1 278 ? 14.211 20.986 -16.303 1.00 36.69 278 HIS A CA 1
ATOM 2160 C C . HIS A 1 278 ? 14.612 22.127 -15.355 1.00 36.69 278 HIS A C 1
ATOM 2162 O O . HIS A 1 278 ? 13.744 22.797 -14.790 1.00 36.69 278 HIS A O 1
ATOM 2168 N N . GLU A 1 279 ? 15.917 22.382 -15.217 1.00 41.56 279 GLU A N 1
ATOM 2169 C CA . GLU A 1 279 ? 16.460 23.632 -14.666 1.00 41.56 279 GLU A CA 1
ATOM 2170 C C . GLU A 1 279 ? 16.038 24.796 -15.583 1.00 41.56 279 GLU A C 1
ATOM 2172 O O . GLU A 1 279 ? 16.691 25.087 -16.582 1.00 41.56 279 GLU A O 1
ATOM 2177 N N . GLY A 1 280 ? 14.905 25.440 -15.286 1.00 37.47 280 GLY A N 1
ATOM 2178 C CA . GLY A 1 280 ? 14.472 26.645 -16.007 1.00 37.47 280 GLY A CA 1
ATOM 2179 C C . GLY A 1 280 ? 12.979 26.976 -15.969 1.00 37.47 280 GLY A C 1
ATOM 2180 O O . GLY A 1 280 ? 12.597 28.072 -16.367 1.00 37.47 280 GLY A O 1
ATOM 2181 N N . GLY A 1 281 ? 12.121 26.084 -15.475 1.00 30.50 281 GLY A N 1
ATOM 2182 C CA . GLY A 1 281 ? 10.707 26.381 -15.232 1.00 30.50 281 GLY A CA 1
ATOM 2183 C C . GLY A 1 281 ? 10.454 26.485 -13.738 1.00 30.50 281 GLY A C 1
ATOM 2184 O O . GLY A 1 281 ? 10.820 25.570 -13.011 1.00 30.50 281 GLY A O 1
ATOM 2185 N N . ALA A 1 282 ? 9.862 27.595 -13.290 1.00 30.16 282 ALA A N 1
ATOM 2186 C CA . ALA A 1 282 ? 9.526 27.874 -11.896 1.00 30.16 282 ALA A CA 1
ATOM 2187 C C . ALA A 1 282 ? 9.131 26.612 -11.116 1.00 30.16 282 ALA A C 1
ATOM 2189 O O . ALA A 1 282 ? 8.274 25.852 -11.575 1.00 30.16 282 ALA A O 1
ATOM 2190 N N . ALA A 1 283 ? 9.733 26.442 -9.935 1.00 33.28 283 ALA A N 1
ATOM 2191 C CA . ALA A 1 283 ? 9.352 25.446 -8.947 1.00 33.28 283 ALA A CA 1
ATOM 2192 C C . ALA A 1 283 ? 7.846 25.554 -8.676 1.00 33.28 283 ALA A C 1
ATOM 2194 O O . ALA A 1 283 ? 7.388 26.328 -7.834 1.00 33.28 283 ALA A O 1
ATOM 2195 N N . ARG A 1 284 ? 7.049 24.796 -9.430 1.00 35.72 284 ARG A N 1
ATOM 2196 C CA . ARG A 1 284 ? 5.676 24.518 -9.049 1.00 35.72 284 ARG A CA 1
ATOM 2197 C C . ARG A 1 284 ? 5.789 23.629 -7.823 1.00 35.72 284 ARG A C 1
ATOM 2199 O O . ARG A 1 284 ? 6.562 22.671 -7.867 1.00 35.72 284 ARG A O 1
ATOM 2206 N N . PRO A 1 285 ? 5.078 23.959 -6.732 1.00 32.25 285 PRO A N 1
ATOM 2207 C CA . PRO A 1 285 ? 5.154 23.171 -5.520 1.00 32.25 285 PRO A CA 1
ATOM 2208 C C . PRO A 1 285 ? 4.883 21.731 -5.919 1.00 32.25 285 PRO A C 1
ATOM 2210 O O . PRO A 1 285 ? 3.875 21.462 -6.577 1.00 32.25 285 PRO A O 1
ATOM 2213 N N . VAL A 1 286 ? 5.826 20.850 -5.575 1.00 38.66 286 VAL A N 1
ATOM 2214 C CA . VAL A 1 286 ? 5.652 19.403 -5.605 1.00 38.66 286 VAL A CA 1
ATOM 2215 C C . VAL A 1 286 ? 4.270 19.175 -5.024 1.00 38.66 286 VAL A C 1
ATOM 2217 O O . VAL A 1 286 ? 4.058 19.406 -3.831 1.00 38.66 286 VAL A O 1
ATOM 2220 N N . ALA A 1 287 ? 3.297 18.862 -5.885 1.00 38.62 287 ALA A N 1
ATOM 2221 C CA . ALA A 1 287 ? 1.970 18.504 -5.439 1.00 38.62 287 ALA A CA 1
ATOM 2222 C C . ALA A 1 287 ? 2.221 17.279 -4.580 1.00 38.62 287 ALA A C 1
ATOM 2224 O O . ALA A 1 287 ? 2.579 16.231 -5.122 1.00 38.62 287 ALA A O 1
ATOM 2225 N N . ALA A 1 288 ? 2.198 17.493 -3.257 1.00 36.38 288 ALA A N 1
ATOM 2226 C CA . ALA A 1 288 ? 2.557 16.523 -2.242 1.00 36.38 288 ALA A CA 1
ATOM 2227 C C . ALA A 1 288 ? 2.025 15.191 -2.718 1.00 36.38 288 ALA A C 1
ATOM 2229 O O . ALA A 1 288 ? 0.809 15.123 -2.921 1.00 36.38 288 ALA A O 1
ATOM 2230 N N . ALA A 1 289 ? 2.947 14.256 -3.010 1.00 39.34 289 ALA A N 1
ATOM 2231 C CA . ALA A 1 289 ? 2.684 12.989 -3.679 1.00 39.34 289 ALA A CA 1
ATOM 2232 C C . ALA A 1 289 ? 1.271 12.581 -3.323 1.00 39.34 289 ALA A C 1
ATOM 2234 O O . ALA A 1 289 ? 1.016 12.306 -2.146 1.00 39.34 289 ALA A O 1
ATOM 2235 N N . ALA A 1 290 ? 0.347 12.755 -4.276 1.00 42.19 290 ALA A N 1
ATOM 2236 C CA . ALA A 1 290 ? -1.062 12.581 -4.011 1.00 42.19 290 ALA A CA 1
ATOM 2237 C C . ALA A 1 290 ? -1.195 11.116 -3.631 1.00 42.19 290 ALA A C 1
ATOM 2239 O O . ALA A 1 290 ? -1.295 10.258 -4.505 1.00 42.19 290 ALA A O 1
ATOM 2240 N N . GLN A 1 291 ? -1.097 10.819 -2.329 1.00 38.69 291 GLN A N 1
ATOM 2241 C CA . GLN A 1 291 ? -1.426 9.517 -1.800 1.00 38.69 291 GLN A CA 1
ATOM 2242 C C . GLN A 1 291 ? -2.804 9.274 -2.383 1.00 38.69 291 GLN A C 1
ATOM 2244 O O . GLN A 1 291 ? -3.678 10.129 -2.167 1.00 38.69 291 GLN A O 1
ATOM 2249 N N . PRO A 1 292 ? -2.960 8.233 -3.218 1.00 49.22 292 PRO A N 1
ATOM 2250 C CA . PRO A 1 292 ? -4.140 8.103 -4.043 1.00 49.22 292 PRO A CA 1
ATOM 2251 C C . PRO A 1 292 ? -5.331 8.257 -3.113 1.00 49.22 292 PRO A C 1
ATOM 2253 O O . PRO A 1 292 ? -5.392 7.569 -2.093 1.00 49.22 292 PRO A O 1
ATOM 2256 N N . GLN A 1 293 ? -6.241 9.189 -3.401 1.00 54.78 293 GLN A N 1
ATOM 2257 C CA . GLN A 1 293 ? -7.443 9.396 -2.581 1.00 54.78 293 GLN A CA 1
ATOM 2258 C C . GLN A 1 293 ? -8.177 8.057 -2.332 1.00 54.78 293 GLN A C 1
ATOM 2260 O O . GLN A 1 293 ? -8.776 7.862 -1.277 1.00 54.78 293 GLN A O 1
ATOM 2265 N N . LEU A 1 294 ? -7.963 7.098 -3.242 1.00 55.78 294 LEU A N 1
ATOM 2266 C CA . LEU A 1 294 ? -8.271 5.673 -3.168 1.00 55.78 294 LEU A CA 1
ATOM 2267 C C . LEU A 1 294 ? -7.882 4.951 -1.861 1.00 55.78 294 LEU A C 1
ATOM 2269 O O . LEU A 1 294 ? -8.582 4.025 -1.485 1.00 55.78 294 LEU A O 1
ATOM 2273 N N . TRP A 1 295 ? -6.786 5.316 -1.183 1.00 53.34 295 TRP A N 1
ATOM 2274 C CA . TRP A 1 295 ? -6.335 4.677 0.069 1.00 53.34 295 TRP A CA 1
ATOM 2275 C C . TRP A 1 295 ? -6.752 5.449 1.321 1.00 53.34 295 TRP A C 1
ATOM 2277 O O . TRP A 1 295 ? -6.873 4.864 2.396 1.00 53.34 295 TRP A O 1
ATOM 2287 N N . ARG A 1 296 ? -7.035 6.750 1.193 1.00 63.75 296 ARG A N 1
ATOM 2288 C CA . ARG A 1 296 ? -7.540 7.563 2.307 1.00 63.75 296 ARG A CA 1
ATOM 2289 C C . ARG A 1 296 ? -8.964 7.182 2.692 1.00 63.75 296 ARG A C 1
ATOM 2291 O O . ARG A 1 296 ? -9.249 7.098 3.882 1.00 63.75 296 ARG A O 1
ATOM 2298 N N . GLU A 1 297 ? -9.832 6.925 1.717 1.00 65.69 297 GLU A N 1
ATOM 2299 C CA . GLU A 1 297 ? -11.214 6.504 1.979 1.00 65.69 297 GLU A CA 1
ATOM 2300 C C . GLU A 1 297 ? -11.301 5.171 2.751 1.00 65.69 297 GLU A C 1
ATOM 2302 O O . GLU A 1 297 ? -11.927 5.161 3.812 1.00 65.69 297 GLU A O 1
ATOM 2307 N N . PRO A 1 298 ? -10.629 4.078 2.334 1.00 67.12 298 PRO A N 1
ATOM 2308 C CA . PRO A 1 298 ? -10.620 2.821 3.081 1.00 67.12 298 PRO A CA 1
ATOM 2309 C C . PRO A 1 298 ? -10.006 2.948 4.475 1.00 67.12 298 PRO A C 1
ATOM 2311 O O . PRO A 1 298 ? -10.526 2.382 5.430 1.00 67.12 298 PRO A O 1
ATOM 2314 N N . VAL A 1 299 ? -8.914 3.706 4.620 1.00 69.94 299 VAL A N 1
ATOM 2315 C CA . VAL A 1 299 ? -8.251 3.893 5.921 1.00 69.94 299 VAL A CA 1
ATOM 2316 C C . VAL A 1 299 ? -9.129 4.699 6.878 1.00 69.94 299 VAL A C 1
ATOM 2318 O O . VAL A 1 299 ? -9.198 4.383 8.065 1.00 69.94 299 VAL A O 1
ATOM 2321 N N . ASN A 1 300 ? -9.825 5.721 6.383 1.00 75.38 300 ASN A N 1
ATOM 2322 C CA . ASN A 1 300 ? -10.760 6.492 7.196 1.00 75.38 300 ASN A CA 1
ATOM 2323 C C . ASN A 1 300 ? -12.012 5.678 7.547 1.00 75.38 300 ASN A C 1
ATOM 2325 O O . ASN A 1 300 ? -12.465 5.762 8.688 1.00 75.38 300 ASN A O 1
ATOM 2329 N N . ALA A 1 301 ? -12.518 4.851 6.626 1.00 69.81 301 ALA A N 1
ATOM 2330 C CA . ALA A 1 301 ? -13.601 3.908 6.902 1.00 69.81 301 ALA A CA 1
ATOM 2331 C C . ALA A 1 301 ? -13.208 2.914 8.012 1.00 69.81 301 ALA A C 1
ATOM 2333 O O . ALA A 1 301 ? -13.921 2.793 9.004 1.00 69.81 301 ALA A O 1
ATOM 2334 N N . LEU A 1 302 ? -12.011 2.321 7.931 1.00 70.31 302 LEU A N 1
ATOM 2335 C CA . LEU A 1 302 ? -11.485 1.404 8.951 1.00 70.31 302 LEU A CA 1
ATOM 2336 C C . LEU A 1 302 ? -11.289 2.071 10.322 1.00 70.31 302 LEU A C 1
ATOM 2338 O O . LEU A 1 302 ? -11.556 1.469 11.364 1.00 70.31 302 LEU A O 1
ATOM 2342 N N . LYS A 1 303 ? -10.820 3.324 10.355 1.00 72.75 303 LYS A N 1
ATOM 2343 C CA . LYS A 1 303 ? -10.670 4.082 11.609 1.00 72.75 303 LYS A CA 1
ATOM 2344 C C . LYS A 1 303 ? -12.021 4.410 12.241 1.00 72.75 303 LYS A C 1
ATOM 2346 O O . LYS A 1 303 ? -12.171 4.245 13.452 1.00 72.75 303 LYS A O 1
ATOM 2351 N N . ALA A 1 304 ? -12.990 4.848 11.436 1.00 76.00 304 ALA A N 1
ATOM 2352 C CA . ALA A 1 304 ? -14.350 5.115 11.897 1.00 76.00 304 ALA A CA 1
ATOM 2353 C C . ALA A 1 304 ? -15.000 3.844 12.468 1.00 76.00 304 ALA A C 1
ATOM 2355 O O . ALA A 1 304 ? -15.643 3.889 13.516 1.00 76.00 304 ALA A O 1
ATOM 2356 N N . GLU A 1 305 ? -14.747 2.697 11.845 1.00 68.12 305 GLU A N 1
ATOM 2357 C CA . GLU A 1 305 ? -15.217 1.400 12.326 1.00 68.12 305 GLU A CA 1
ATOM 2358 C C . GLU A 1 305 ? -14.517 0.957 13.608 1.00 68.12 305 GLU A C 1
ATOM 2360 O O . GLU A 1 305 ? -15.180 0.502 14.532 1.00 68.12 305 GLU A O 1
ATOM 2365 N N . THR A 1 306 ? -13.202 1.151 13.732 1.00 72.75 306 THR A N 1
ATOM 2366 C CA . THR A 1 306 ? -12.460 0.817 14.962 1.00 72.75 306 THR A CA 1
ATOM 2367 C C . THR A 1 306 ? -12.979 1.612 16.165 1.00 72.75 306 THR A C 1
ATOM 2369 O O . THR A 1 306 ? -13.117 1.066 17.263 1.00 72.75 306 THR A O 1
ATOM 2372 N N . ALA A 1 307 ? -13.299 2.894 15.965 1.00 71.94 307 ALA A N 1
ATOM 2373 C CA . ALA A 1 307 ? -13.906 3.737 16.991 1.00 71.94 307 ALA A CA 1
ATOM 2374 C C . ALA A 1 307 ? -15.333 3.279 17.339 1.00 71.94 307 ALA A C 1
ATOM 2376 O O . ALA A 1 307 ? -15.688 3.212 18.518 1.00 71.94 307 ALA A O 1
ATOM 2377 N N . TRP A 1 308 ? -16.125 2.897 16.332 1.00 75.81 308 TRP A N 1
ATOM 2378 C CA . TRP A 1 308 ? -17.448 2.306 16.532 1.00 75.81 308 TRP A CA 1
ATOM 2379 C C . TRP A 1 308 ? -17.377 0.990 17.327 1.00 75.81 308 TRP A C 1
ATOM 2381 O O . TRP A 1 308 ? -18.128 0.822 18.286 1.00 75.81 308 TRP A O 1
ATOM 2391 N N . PHE A 1 309 ? -16.420 0.107 17.018 1.00 71.81 309 PHE A N 1
ATOM 2392 C CA . PHE A 1 309 ? -16.197 -1.144 17.752 1.00 71.81 309 PHE A CA 1
ATOM 2393 C C . PHE A 1 309 ? -15.875 -0.901 19.228 1.00 71.81 309 PHE A C 1
ATOM 2395 O O . PHE A 1 309 ? -16.414 -1.593 20.087 1.00 71.81 309 PHE A O 1
ATOM 2402 N N . HIS A 1 310 ? -15.036 0.091 19.541 1.00 70.94 310 HIS A N 1
ATOM 2403 C CA . HIS A 1 310 ? -14.714 0.430 20.931 1.00 70.94 310 HIS A CA 1
ATOM 2404 C C . HIS A 1 310 ? -15.931 0.961 21.697 1.00 70.94 310 HIS A C 1
ATOM 2406 O O . HIS A 1 310 ? -16.164 0.561 22.840 1.00 70.94 310 HIS A O 1
ATOM 2412 N N . ALA A 1 311 ? -16.720 1.839 21.073 1.00 74.56 311 ALA A N 1
ATOM 2413 C CA . ALA A 1 311 ? -17.927 2.386 21.685 1.00 74.56 311 ALA A CA 1
ATOM 2414 C C . ALA A 1 311 ? -18.979 1.292 21.943 1.00 74.56 311 ALA A C 1
ATOM 2416 O O . ALA A 1 311 ? -19.552 1.221 23.033 1.00 74.56 311 ALA A O 1
ATOM 2417 N N . GLU A 1 312 ? -19.184 0.395 20.979 1.00 75.38 312 GLU A N 1
ATOM 2418 C CA . GLU A 1 312 ? -20.157 -0.691 21.099 1.00 75.38 312 GLU A CA 1
ATOM 2419 C C . GLU A 1 312 ? -19.684 -1.784 22.072 1.00 75.38 312 GLU A C 1
ATOM 2421 O O . GLU A 1 312 ? -20.483 -2.300 22.852 1.00 75.38 312 GLU A O 1
ATOM 2426 N N . ALA A 1 313 ? -18.380 -2.082 22.123 1.00 72.31 313 ALA A N 1
ATOM 2427 C CA . ALA A 1 313 ? -17.805 -2.988 23.119 1.00 72.31 313 ALA A CA 1
ATOM 2428 C C . ALA A 1 313 ? -18.022 -2.472 24.549 1.00 72.31 313 ALA A C 1
ATOM 2430 O O . ALA A 1 313 ? -18.398 -3.247 25.430 1.00 72.31 313 ALA A O 1
ATOM 2431 N N . LYS A 1 314 ? -17.860 -1.160 24.778 1.00 75.62 314 LYS A N 1
ATOM 2432 C CA . LYS A 1 314 ? -18.156 -0.533 26.075 1.00 75.62 314 LYS A CA 1
ATOM 2433 C C . LYS A 1 314 ? -19.636 -0.687 26.441 1.00 75.62 314 LYS A C 1
ATOM 2435 O O . LYS A 1 314 ? -19.948 -1.064 27.568 1.00 75.62 314 LYS A O 1
ATOM 2440 N N . ARG A 1 315 ? -20.539 -0.473 25.479 1.00 76.88 315 ARG A N 1
ATOM 2441 C CA . ARG A 1 315 ? -21.987 -0.646 25.667 1.00 76.88 315 ARG A CA 1
ATOM 2442 C C . ARG A 1 315 ? -22.367 -2.097 25.969 1.00 76.88 315 ARG A C 1
ATOM 2444 O O . ARG A 1 315 ? -23.194 -2.345 26.840 1.00 76.88 315 ARG A O 1
ATOM 2451 N N . MET A 1 316 ? -21.755 -3.061 25.282 1.00 72.50 316 MET A N 1
ATOM 2452 C CA . MET A 1 316 ? -21.980 -4.489 25.519 1.00 72.50 316 MET A CA 1
ATOM 2453 C C . MET A 1 316 ? -21.464 -4.934 26.882 1.00 72.50 316 MET A C 1
ATOM 2455 O O . MET A 1 316 ? -22.155 -5.662 27.593 1.00 72.50 316 MET A O 1
ATOM 2459 N N . PHE A 1 317 ? -20.276 -4.462 27.260 1.00 75.12 317 PHE A N 1
ATOM 2460 C CA . PHE A 1 317 ? -19.721 -4.704 28.581 1.00 75.12 317 PHE A CA 1
ATOM 2461 C C . PHE A 1 317 ? -20.658 -4.173 29.665 1.00 75.12 317 PHE A C 1
ATOM 2463 O O . PHE A 1 317 ? -20.975 -4.902 30.598 1.00 75.12 317 PHE A O 1
ATOM 2470 N N . GLU A 1 318 ? -21.176 -2.954 29.516 1.00 80.06 318 GLU A N 1
ATOM 2471 C CA . GLU A 1 318 ? -22.136 -2.375 30.457 1.00 80.06 318 GLU A CA 1
ATOM 2472 C C . GLU A 1 318 ? -23.450 -3.172 30.513 1.00 80.06 318 GLU A C 1
ATOM 2474 O O . GLU A 1 318 ? -23.892 -3.551 31.594 1.00 80.06 318 GLU A O 1
ATOM 2479 N N . LEU A 1 319 ? -24.032 -3.526 29.363 1.00 76.56 319 LEU A N 1
ATOM 2480 C CA . LEU A 1 319 ? -25.260 -4.329 29.296 1.00 76.56 319 LEU A CA 1
ATOM 2481 C C . LEU A 1 319 ? -25.114 -5.720 29.932 1.00 76.56 319 LEU A C 1
ATOM 2483 O O . LEU A 1 319 ? -26.088 -6.246 30.471 1.00 76.56 319 LEU A O 1
ATOM 2487 N N . LEU A 1 320 ? -23.921 -6.316 29.868 1.00 77.81 320 LEU A N 1
ATOM 2488 C CA . LEU A 1 320 ? -23.638 -7.642 30.417 1.00 77.81 320 LEU A CA 1
ATOM 2489 C C . LEU A 1 320 ? -23.288 -7.599 31.909 1.00 77.81 320 LEU A C 1
ATOM 2491 O O . LEU A 1 320 ? -23.703 -8.471 32.670 1.00 77.81 320 LEU A O 1
ATOM 2495 N N . THR A 1 321 ? -22.531 -6.593 32.339 1.00 77.12 321 THR A N 1
ATOM 2496 C CA . THR A 1 321 ? -22.017 -6.506 33.714 1.00 77.12 321 THR A CA 1
ATOM 2497 C C . THR A 1 321 ? -23.012 -5.893 34.687 1.00 77.12 321 THR A C 1
ATOM 2499 O O . THR A 1 321 ? -23.105 -6.355 35.822 1.00 77.12 321 THR A O 1
ATOM 2502 N N . LEU A 1 322 ? -23.794 -4.902 34.258 1.00 80.56 322 LEU A N 1
ATOM 2503 C CA . LEU A 1 322 ? -24.708 -4.151 35.119 1.00 80.56 322 LEU A CA 1
ATOM 2504 C C . LEU A 1 322 ? -25.763 -5.050 35.802 1.00 80.56 322 LEU A C 1
ATOM 2506 O O . LEU A 1 322 ? -25.921 -4.941 37.021 1.00 80.56 322 LEU A O 1
ATOM 2510 N N . PRO A 1 323 ? -26.416 -6.012 35.118 1.00 79.88 323 PRO A N 1
ATOM 2511 C CA . PRO A 1 323 ? -27.377 -6.904 35.771 1.00 79.88 323 PRO A CA 1
ATOM 2512 C C . PRO A 1 323 ? -26.725 -7.895 36.751 1.00 79.88 323 PRO A C 1
ATOM 2514 O O . PRO A 1 323 ? -27.310 -8.230 37.781 1.00 79.88 323 PRO A O 1
ATOM 2517 N N . VAL A 1 324 ? -25.495 -8.339 36.467 1.00 79.62 324 VAL A N 1
ATOM 2518 C CA . VAL A 1 324 ? -24.720 -9.209 37.371 1.00 79.62 324 VAL A CA 1
ATOM 2519 C C . VAL A 1 324 ? -24.333 -8.448 38.641 1.00 79.62 324 VAL A C 1
ATOM 2521 O O . VAL A 1 324 ? -24.469 -8.969 39.749 1.00 79.62 324 VAL A O 1
ATOM 2524 N N . LEU A 1 325 ? -23.909 -7.191 38.494 1.00 79.38 325 LEU A N 1
ATOM 2525 C CA . LEU A 1 325 ? -23.540 -6.317 39.606 1.00 79.38 325 LEU A CA 1
ATOM 2526 C C . LEU A 1 325 ? -24.741 -5.993 40.505 1.00 79.38 325 LEU A C 1
ATOM 2528 O O . LEU A 1 325 ? -24.599 -5.973 41.726 1.00 79.38 325 LEU A O 1
ATOM 2532 N N . GLN A 1 326 ? -25.933 -5.806 39.927 1.00 82.44 326 GLN A N 1
ATOM 2533 C CA . GLN A 1 326 ? -27.169 -5.615 40.692 1.00 82.44 326 GLN A CA 1
ATOM 2534 C C . GLN A 1 326 ? -27.512 -6.844 41.554 1.00 82.44 326 GLN A C 1
ATOM 2536 O O . GLN A 1 326 ? -27.857 -6.681 42.725 1.00 82.44 326 GLN A O 1
ATOM 2541 N N . LEU A 1 327 ? -27.387 -8.066 41.015 1.00 81.19 327 LEU A N 1
ATOM 2542 C CA . LEU A 1 327 ? -27.612 -9.309 41.774 1.00 81.19 327 LEU A CA 1
ATOM 2543 C C . LEU A 1 327 ? -26.616 -9.449 42.933 1.00 81.19 327 LEU A C 1
ATOM 2545 O O . LEU A 1 327 ? -26.999 -9.805 44.047 1.00 81.19 327 LEU A O 1
ATOM 2549 N N . LEU A 1 328 ? -25.345 -9.129 42.686 1.00 80.19 328 LEU A N 1
ATOM 2550 C CA . LEU A 1 328 ? -24.292 -9.216 43.695 1.00 80.19 328 LEU A CA 1
ATOM 2551 C C . LEU A 1 328 ? -24.484 -8.164 44.802 1.00 80.19 328 LEU A C 1
ATOM 2553 O O . LEU A 1 328 ? -24.383 -8.484 45.987 1.00 80.19 328 LEU A O 1
ATOM 2557 N N . ALA A 1 329 ? -24.859 -6.935 44.444 1.00 79.62 329 ALA A N 1
ATOM 2558 C CA . ALA A 1 329 ? -25.209 -5.893 45.407 1.00 79.62 329 ALA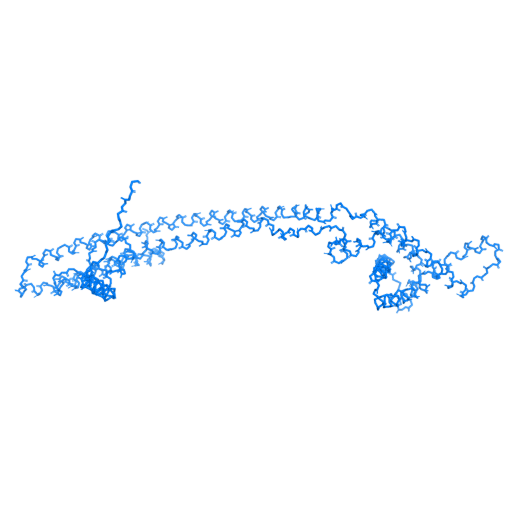 A CA 1
ATOM 2559 C C . ALA A 1 329 ? -26.458 -6.248 46.234 1.00 79.62 329 ALA A C 1
ATOM 2561 O O . ALA A 1 329 ? -26.488 -5.993 47.439 1.00 79.62 329 ALA A O 1
ATOM 2562 N N . ALA A 1 330 ? -27.460 -6.897 45.631 1.00 82.62 330 ALA A N 1
ATOM 2563 C CA . ALA A 1 330 ? -28.623 -7.411 46.354 1.00 82.62 330 ALA A CA 1
ATOM 2564 C C . ALA A 1 330 ? -28.242 -8.512 47.363 1.00 82.62 330 ALA A C 1
ATOM 2566 O O . ALA A 1 330 ? -28.783 -8.540 48.471 1.00 82.62 330 ALA A O 1
ATOM 2567 N N . ALA A 1 331 ? -27.281 -9.381 47.028 1.00 80.19 331 ALA A N 1
ATOM 2568 C CA . ALA A 1 331 ? -26.774 -10.405 47.943 1.00 80.19 331 ALA A CA 1
ATOM 2569 C C . ALA A 1 331 ? -26.027 -9.785 49.137 1.00 80.19 331 ALA A C 1
ATOM 2571 O O . ALA A 1 331 ? -26.241 -10.184 50.282 1.00 80.19 331 ALA A O 1
ATOM 2572 N N . ILE A 1 332 ? -25.207 -8.759 48.890 1.00 81.12 332 ILE A N 1
ATOM 2573 C CA . ILE A 1 332 ? -24.524 -8.012 49.956 1.00 81.12 332 ILE A CA 1
ATOM 2574 C C . ILE A 1 332 ? -25.540 -7.292 50.852 1.00 81.12 332 ILE A C 1
ATOM 2576 O O . ILE A 1 332 ? -25.413 -7.332 52.075 1.00 81.12 332 ILE A O 1
ATOM 2580 N N . ASN A 1 333 ? -26.584 -6.689 50.276 1.00 82.62 333 ASN A N 1
ATOM 2581 C CA . ASN A 1 333 ? -27.644 -6.043 51.052 1.00 82.62 333 ASN A CA 1
ATOM 2582 C C . ASN A 1 333 ? -28.338 -7.013 52.019 1.00 82.62 333 ASN A C 1
ATOM 2584 O O . ASN A 1 333 ? -28.625 -6.614 53.146 1.00 82.62 333 ASN A O 1
ATOM 2588 N N . PHE A 1 334 ? -28.546 -8.281 51.643 1.00 80.00 334 PHE A N 1
ATOM 2589 C CA . PHE A 1 334 ? -29.061 -9.297 52.570 1.00 80.00 334 PHE A CA 1
ATOM 2590 C C . PHE A 1 334 ? -28.149 -9.483 53.788 1.00 80.00 334 PHE A C 1
ATOM 2592 O O . PHE A 1 334 ? -28.630 -9.431 54.920 1.00 80.00 334 PHE A O 1
ATOM 2599 N N . ALA A 1 335 ? -26.839 -9.628 53.576 1.00 79.75 335 ALA A N 1
ATOM 2600 C CA . ALA A 1 335 ? -25.880 -9.782 54.669 1.00 79.75 335 ALA A CA 1
ATOM 2601 C C . ALA A 1 335 ? -25.831 -8.536 55.574 1.00 79.75 335 ALA A C 1
ATOM 2603 O O . ALA A 1 335 ? -25.833 -8.646 56.801 1.00 79.75 335 ALA A O 1
ATOM 2604 N N . VAL A 1 336 ? -25.845 -7.336 54.984 1.00 79.44 336 VAL A N 1
ATOM 2605 C CA . VAL A 1 336 ? -25.773 -6.078 55.743 1.00 79.44 336 VAL A CA 1
ATOM 2606 C C . VAL A 1 336 ? -27.068 -5.804 56.508 1.00 79.44 336 VAL A C 1
ATOM 2608 O O . VAL A 1 336 ? -26.998 -5.375 57.656 1.00 79.44 336 VAL A O 1
ATOM 2611 N N . ILE A 1 337 ? -28.245 -6.111 55.954 1.00 81.12 337 ILE A N 1
ATOM 2612 C CA . ILE A 1 337 ? -29.521 -5.974 56.674 1.00 81.12 337 ILE A CA 1
ATOM 2613 C C . ILE A 1 337 ? -29.542 -6.878 57.910 1.00 81.12 337 ILE A C 1
ATOM 2615 O O . ILE A 1 337 ? -29.965 -6.430 58.977 1.00 81.12 337 ILE A O 1
ATOM 2619 N N . VAL A 1 338 ? -29.027 -8.110 57.816 1.00 79.19 338 VAL A N 1
ATOM 2620 C CA . VAL A 1 338 ? -28.932 -9.017 58.972 1.00 79.19 338 VAL A CA 1
ATOM 2621 C C . VAL A 1 338 ? -28.104 -8.394 60.099 1.00 79.19 338 VAL A C 1
ATOM 2623 O O . VAL A 1 338 ? -28.525 -8.458 61.254 1.00 79.19 338 VAL A O 1
ATOM 2626 N N . VAL A 1 339 ? -26.999 -7.712 59.789 1.00 77.44 339 VAL A N 1
ATOM 2627 C CA . VAL A 1 339 ? -26.098 -7.125 60.799 1.00 77.44 339 VAL A CA 1
ATOM 2628 C C . VAL A 1 339 ? -26.552 -5.735 61.270 1.00 77.44 339 VAL A C 1
ATOM 2630 O O . VAL A 1 339 ? -26.626 -5.485 62.468 1.00 77.44 339 VAL A O 1
ATOM 2633 N N . GLN A 1 340 ? -26.889 -4.829 60.350 1.00 76.38 340 GLN A N 1
ATOM 2634 C CA . GLN A 1 340 ? -27.081 -3.392 60.608 1.00 76.38 340 GLN A CA 1
ATOM 2635 C C . GLN A 1 340 ? -28.539 -2.914 60.470 1.00 76.38 340 GLN A C 1
ATOM 2637 O O . GLN A 1 340 ? -28.825 -1.738 60.692 1.00 76.38 340 GLN A O 1
ATOM 2642 N N . SER A 1 341 ? -29.479 -3.798 60.108 1.00 68.88 341 SER A N 1
ATOM 2643 C CA . SER A 1 341 ? -30.901 -3.480 59.856 1.00 68.88 341 SER A CA 1
ATOM 2644 C C . SER A 1 341 ? -31.152 -2.437 58.754 1.00 68.88 341 SER A C 1
ATOM 2646 O O . SER A 1 341 ? -32.273 -1.943 58.632 1.00 68.88 341 SER A O 1
ATOM 2648 N N . ARG A 1 342 ? -30.135 -2.066 57.966 1.00 72.25 342 ARG A N 1
ATOM 2649 C CA . ARG A 1 342 ? -30.224 -1.084 56.877 1.00 72.25 342 ARG A CA 1
ATOM 2650 C C . ARG A 1 342 ? -29.480 -1.603 55.641 1.00 72.25 342 ARG A C 1
ATOM 2652 O O . ARG A 1 342 ? -28.416 -2.194 55.813 1.00 72.25 342 ARG A O 1
ATOM 2659 N N . PRO A 1 343 ? -30.012 -1.409 54.422 1.00 74.88 343 PRO A N 1
ATOM 2660 C CA . PRO A 1 343 ? -29.318 -1.792 53.194 1.00 74.88 343 PRO A CA 1
ATOM 2661 C C . PRO A 1 343 ? -28.089 -0.903 52.954 1.00 74.88 343 PRO A C 1
ATOM 2663 O O . PRO A 1 343 ? -28.092 0.276 53.305 1.00 74.88 343 PRO A O 1
ATOM 2666 N N . MET A 1 344 ? -27.048 -1.472 52.340 1.00 71.62 344 MET A N 1
ATOM 2667 C CA . MET A 1 344 ? -25.815 -0.759 51.977 1.00 71.62 344 MET A CA 1
ATOM 2668 C C . MET A 1 344 ? -25.946 -0.043 50.626 1.00 71.62 344 MET A C 1
ATOM 2670 O O . MET A 1 344 ? -25.421 1.053 50.457 1.00 71.62 344 MET A O 1
ATOM 2674 N N . PHE A 1 345 ? -26.668 -0.646 49.682 1.00 75.25 345 PHE A N 1
ATOM 2675 C CA . PHE A 1 345 ? -26.879 -0.134 48.331 1.00 75.25 345 PHE A CA 1
ATOM 2676 C C . PHE A 1 345 ? -28.357 0.155 48.071 1.00 75.25 345 PHE A C 1
ATOM 2678 O O . PHE A 1 345 ? -29.223 -0.628 48.464 1.00 75.25 345 PHE A O 1
ATOM 2685 N N . VAL A 1 346 ? -28.647 1.245 47.358 1.00 72.25 346 VAL A N 1
ATOM 2686 C CA . VAL A 1 346 ? -29.992 1.550 46.850 1.00 72.25 346 VAL A CA 1
ATOM 2687 C C . VAL A 1 346 ? -30.075 1.036 45.414 1.00 72.25 346 VAL A C 1
ATOM 2689 O O . VAL A 1 346 ? -29.321 1.480 44.554 1.00 72.25 346 VAL A O 1
ATOM 2692 N N . LEU A 1 347 ? -30.953 0.065 45.168 1.00 75.69 347 LEU A N 1
ATOM 2693 C CA . LEU A 1 347 ? -31.153 -0.575 43.863 1.00 75.69 347 LEU A CA 1
ATOM 2694 C C . LEU A 1 347 ? -32.397 0.012 43.164 1.00 75.69 347 LEU A C 1
ATOM 2696 O O . LEU A 1 347 ? -33.328 0.429 43.858 1.00 75.69 347 LEU A O 1
ATOM 2700 N N . PRO A 1 348 ? -32.487 -0.003 41.816 1.00 64.62 348 PRO A N 1
ATOM 2701 C CA . PRO A 1 348 ? -31.514 -0.521 40.846 1.00 64.62 348 PRO A CA 1
ATOM 2702 C C . PRO A 1 348 ? -30.462 0.519 40.415 1.00 64.62 348 PRO A C 1
ATOM 2704 O O . PRO A 1 348 ? -30.733 1.715 40.384 1.00 64.62 348 PRO A O 1
ATOM 2707 N N . PHE A 1 349 ? -29.273 0.051 40.021 1.00 72.25 349 PHE A N 1
ATOM 2708 C CA . PHE A 1 349 ? -28.233 0.902 39.423 1.00 72.25 349 PHE A CA 1
ATOM 2709 C C . PHE A 1 349 ? -28.555 1.254 37.968 1.00 72.25 349 PHE A C 1
ATOM 2711 O O . PHE A 1 349 ? -29.041 0.386 37.238 1.00 72.25 349 PHE A O 1
ATOM 2718 N N . SER A 1 350 ? -28.244 2.483 37.543 1.00 64.56 350 SER A N 1
ATOM 2719 C CA . SER A 1 350 ? -28.531 2.964 36.182 1.00 64.56 350 SER A CA 1
ATOM 2720 C C . SER A 1 350 ? -27.330 2.857 35.239 1.00 64.56 350 SER A C 1
ATOM 2722 O O . SER A 1 350 ? -27.524 2.693 34.037 1.00 64.56 350 SER A O 1
ATOM 2724 N N . SER A 1 351 ? -26.105 2.905 35.772 1.00 71.62 351 SER A N 1
ATOM 2725 C CA . SER A 1 351 ? -24.853 2.782 35.013 1.00 71.62 351 SER A CA 1
ATOM 2726 C C . SER A 1 351 ? -23.749 2.105 35.834 1.00 71.62 351 SER A C 1
ATOM 2728 O O . SER A 1 351 ? -23.861 1.930 37.051 1.00 71.62 351 SER A O 1
ATOM 2730 N N . LEU A 1 352 ? -22.649 1.735 35.173 1.00 61.47 352 LEU A N 1
ATOM 2731 C CA . LEU A 1 352 ? -21.457 1.200 35.851 1.00 61.47 352 LEU A CA 1
ATOM 2732 C C . LEU A 1 352 ? -20.792 2.236 36.784 1.00 61.47 352 LEU A C 1
ATOM 2734 O O . LEU A 1 352 ? -20.163 1.885 37.785 1.00 61.47 352 LEU A O 1
ATOM 2738 N N . GLU A 1 353 ? -20.952 3.518 36.456 1.00 67.31 353 GLU A N 1
ATOM 2739 C CA . GLU A 1 353 ? -20.416 4.655 37.206 1.00 67.31 353 GLU A CA 1
ATOM 2740 C C . GLU A 1 353 ? -21.126 4.825 38.556 1.00 67.31 353 GLU A C 1
ATOM 2742 O O . GLU A 1 353 ? -20.453 5.078 39.557 1.00 67.31 353 GLU A O 1
ATOM 2747 N N . ASP A 1 354 ? -22.439 4.573 38.628 1.00 68.06 354 ASP A N 1
ATOM 2748 C CA . ASP A 1 354 ? -23.193 4.560 39.893 1.00 68.06 354 ASP A CA 1
ATOM 2749 C C . ASP A 1 354 ? -22.656 3.502 40.871 1.00 68.06 354 ASP A C 1
ATOM 2751 O O . ASP A 1 354 ? -22.605 3.721 42.083 1.00 68.06 354 ASP A O 1
ATOM 2755 N N . VAL A 1 355 ? -22.207 2.353 40.357 1.00 63.12 355 VAL A N 1
ATOM 2756 C CA . VAL A 1 355 ? -21.716 1.245 41.190 1.00 63.12 355 VAL A CA 1
ATOM 2757 C C . VAL A 1 355 ? -20.310 1.529 41.721 1.00 63.12 355 VAL A C 1
ATOM 2759 O O . VAL A 1 355 ? -20.017 1.293 42.897 1.00 63.12 355 VAL A O 1
ATOM 2762 N N . LEU A 1 356 ? -19.443 2.097 40.878 1.00 61.94 356 LEU A N 1
ATOM 2763 C CA . LEU A 1 356 ? -18.115 2.561 41.286 1.00 61.94 356 LEU A CA 1
ATOM 2764 C C . LEU A 1 356 ? -18.208 3.686 42.325 1.00 61.94 356 LEU A C 1
ATOM 2766 O O . LEU A 1 356 ? -17.443 3.695 43.290 1.00 61.94 356 LEU A O 1
ATOM 2770 N N . GLN A 1 357 ? -19.176 4.595 42.180 1.00 63.28 357 GLN A N 1
ATOM 2771 C CA . GLN A 1 357 ? -19.424 5.650 43.163 1.00 63.28 357 GLN A CA 1
ATOM 2772 C C . GLN A 1 357 ? -19.982 5.108 44.483 1.00 63.28 357 GLN A C 1
ATOM 2774 O O . GLN A 1 357 ? -19.599 5.608 45.539 1.00 63.28 357 GLN A O 1
ATOM 2779 N N . ALA A 1 358 ? -20.827 4.076 44.450 1.00 61.50 358 ALA A N 1
ATOM 2780 C CA . ALA A 1 358 ? -21.392 3.461 45.651 1.00 61.50 358 ALA A CA 1
ATOM 2781 C C . ALA A 1 358 ? -20.396 2.572 46.430 1.00 61.50 358 ALA A C 1
ATOM 2783 O O . ALA A 1 358 ? -20.649 2.228 47.585 1.00 61.50 358 ALA A O 1
ATOM 2784 N N . THR A 1 359 ? -19.255 2.206 45.835 1.00 57.12 359 THR A N 1
ATOM 2785 C CA . THR A 1 359 ? -18.229 1.368 46.477 1.00 57.12 359 THR A CA 1
ATOM 2786 C C . THR A 1 359 ? -17.427 2.179 47.518 1.00 57.12 359 THR A C 1
ATOM 2788 O O . THR A 1 359 ? -16.890 3.236 47.187 1.00 57.12 359 THR A O 1
ATOM 2791 N N . PRO A 1 360 ? -17.255 1.705 48.771 1.00 53.16 360 PRO A N 1
ATOM 2792 C CA . PRO A 1 360 ? -16.740 2.505 49.894 1.00 53.16 360 PRO A CA 1
ATOM 2793 C C . PRO A 1 360 ? -15.294 3.028 49.771 1.00 53.16 360 PRO A C 1
ATOM 2795 O O . PRO A 1 360 ? -14.901 3.887 50.560 1.00 53.16 360 PRO A O 1
ATOM 2798 N N . MET A 1 361 ? -14.506 2.598 48.776 1.00 45.59 361 MET A N 1
ATOM 2799 C CA . MET A 1 361 ? -13.206 3.226 48.483 1.00 45.59 361 MET A CA 1
ATOM 2800 C C . MET A 1 361 ? -13.336 4.671 47.959 1.00 45.59 361 MET A C 1
ATOM 2802 O O . MET A 1 361 ? -12.414 5.464 48.138 1.00 45.59 361 MET A O 1
ATOM 2806 N N . SER A 1 362 ? -14.480 5.059 47.381 1.00 43.50 362 SER A N 1
ATOM 2807 C CA . SER A 1 362 ? -14.735 6.433 46.911 1.00 43.50 362 SER A CA 1
ATOM 2808 C C . SER A 1 362 ? -15.139 7.397 48.046 1.00 43.50 362 SER A C 1
ATOM 2810 O O . SER A 1 362 ? -14.908 8.607 47.964 1.00 43.50 362 SER A O 1
ATOM 2812 N N . LEU A 1 363 ? -15.695 6.868 49.145 1.00 42.94 363 LEU A N 1
ATOM 2813 C CA . LEU A 1 363 ? -16.182 7.638 50.299 1.00 42.94 363 LEU A CA 1
ATOM 2814 C C . LEU A 1 363 ? -15.048 8.382 51.026 1.00 42.94 363 LEU A C 1
ATOM 2816 O O . LEU A 1 363 ? -15.250 9.502 51.501 1.00 42.94 363 LEU A O 1
ATOM 2820 N N . HIS A 1 364 ? -13.833 7.820 51.043 1.00 43.59 364 HIS A N 1
ATOM 2821 C CA . HIS A 1 364 ? -12.653 8.502 51.588 1.00 43.59 364 HIS A CA 1
ATOM 2822 C C . HIS A 1 364 ? -12.247 9.727 50.752 1.00 43.59 364 HIS A C 1
ATOM 2824 O O . HIS A 1 364 ? -11.940 10.772 51.324 1.00 43.59 364 HIS A O 1
ATOM 2830 N N . SER A 1 365 ? -12.335 9.646 49.420 1.00 45.09 365 SER A N 1
ATOM 2831 C CA . SER A 1 365 ? -12.026 10.769 48.524 1.00 45.09 365 SER A CA 1
ATOM 2832 C C . SER A 1 365 ? -13.055 11.898 48.655 1.00 45.09 365 SER A C 1
ATOM 2834 O O . SER A 1 365 ? -12.682 13.063 48.797 1.00 45.09 365 SER A O 1
ATOM 2836 N N . ARG A 1 366 ? -14.352 11.565 48.725 1.00 44.56 366 ARG A N 1
ATOM 2837 C CA . ARG A 1 366 ? -15.425 12.566 48.846 1.00 44.56 366 ARG A CA 1
ATOM 2838 C C . ARG A 1 366 ? -15.416 13.274 50.204 1.00 44.56 366 ARG A C 1
ATOM 2840 O O . ARG A 1 366 ? -15.583 14.488 50.252 1.00 44.56 366 ARG A O 1
ATOM 2847 N N . SER A 1 367 ? -15.130 12.554 51.294 1.00 48.44 367 SER A N 1
ATOM 2848 C CA . SER A 1 367 ? -15.002 13.158 52.631 1.00 48.44 367 SER A CA 1
ATOM 2849 C C . SER A 1 367 ? -13.799 14.106 52.751 1.00 48.44 367 SER A C 1
ATOM 2851 O O . SER A 1 367 ? -13.877 15.106 53.465 1.00 48.44 367 SER A O 1
ATOM 2853 N N . ALA A 1 368 ? -12.707 13.832 52.028 1.00 53.00 368 ALA A N 1
ATOM 2854 C CA . ALA A 1 368 ? -11.541 14.707 51.962 1.00 53.00 368 ALA A CA 1
ATOM 2855 C C . ALA A 1 368 ? -11.823 15.954 51.109 1.00 53.00 368 ALA A C 1
ATOM 2857 O O . ALA A 1 368 ? -11.508 17.065 51.534 1.00 53.00 368 ALA A O 1
ATOM 2858 N N . HIS A 1 369 ? -12.491 15.789 49.963 1.00 51.38 369 HIS A N 1
ATOM 2859 C CA . HIS A 1 369 ? -12.840 16.892 49.066 1.00 51.38 369 HIS A CA 1
ATOM 2860 C C . HIS A 1 369 ? -13.893 17.836 49.669 1.00 51.38 369 HIS A C 1
ATOM 2862 O O . HIS A 1 369 ? -13.759 19.053 49.567 1.00 51.38 369 HIS A O 1
ATOM 2868 N N . GLU A 1 370 ? -14.898 17.297 50.370 1.00 54.06 370 GLU A N 1
ATOM 2869 C CA . GLU A 1 370 ? -15.936 18.087 51.045 1.00 54.06 370 GLU A CA 1
ATOM 2870 C C . GLU A 1 370 ? -15.391 18.810 52.292 1.00 54.06 370 GLU A C 1
ATOM 2872 O O . GLU A 1 370 ? -15.811 19.926 52.608 1.00 54.06 370 GLU A O 1
ATOM 2877 N N . LYS A 1 371 ? -14.407 18.217 52.991 1.00 59.09 371 LYS A N 1
ATOM 2878 C CA . LYS A 1 371 ? -13.663 18.901 54.063 1.00 59.09 371 LYS A CA 1
ATOM 2879 C C . LYS A 1 371 ? -12.789 20.030 53.516 1.00 59.09 371 LYS A C 1
ATOM 2881 O O . LYS A 1 371 ? -12.748 21.087 54.143 1.00 59.09 371 LYS A O 1
ATOM 2886 N N . HIS A 1 372 ? -12.141 19.836 52.365 1.00 57.28 372 HIS A N 1
ATOM 2887 C CA . HIS A 1 372 ? -11.354 20.883 51.707 1.00 57.28 372 HIS A CA 1
ATOM 2888 C C . HIS A 1 372 ? -12.239 22.038 51.225 1.00 57.28 372 HIS A C 1
ATOM 2890 O O . HIS A 1 372 ? -11.945 23.189 51.523 1.00 57.28 372 HIS A O 1
ATOM 2896 N N . GLU A 1 373 ? -13.385 21.751 50.599 1.00 64.00 373 GLU A N 1
ATOM 2897 C CA . GLU A 1 373 ? -14.308 22.796 50.134 1.00 64.00 373 GLU A CA 1
ATOM 2898 C C . GLU A 1 373 ? -14.936 23.579 51.304 1.00 64.00 373 GLU A C 1
ATOM 2900 O O . GLU A 1 373 ? -15.061 24.805 51.250 1.00 64.00 373 GLU A O 1
ATOM 2905 N N . LYS A 1 374 ? -15.294 22.905 52.409 1.00 65.00 374 LYS A N 1
ATOM 2906 C CA . LYS A 1 374 ? -15.783 23.586 53.624 1.00 65.00 374 LYS A CA 1
ATOM 2907 C C . LYS A 1 374 ? -14.695 24.414 54.308 1.00 65.00 374 LYS A C 1
ATOM 2909 O O . LYS A 1 374 ? -15.022 25.444 54.901 1.00 65.00 374 LYS A O 1
ATOM 2914 N N . ARG A 1 375 ? -13.429 23.992 54.229 1.00 63.00 375 ARG A N 1
ATOM 2915 C CA . ARG A 1 375 ? -12.283 24.751 54.741 1.00 63.00 375 ARG A CA 1
ATOM 2916 C C . ARG A 1 375 ? -12.018 25.995 53.890 1.00 63.00 375 ARG A C 1
ATOM 2918 O O . ARG A 1 375 ? -11.975 27.082 54.457 1.00 63.00 375 ARG A O 1
ATOM 2925 N N . ASP A 1 376 ? -12.001 25.868 52.566 1.00 62.81 376 ASP A N 1
ATOM 2926 C CA . ASP A 1 376 ? -11.825 26.994 51.638 1.00 62.81 376 ASP A CA 1
ATOM 2927 C C . ASP A 1 376 ? -12.973 28.008 51.738 1.00 62.81 376 ASP A C 1
ATOM 2929 O O . ASP A 1 376 ? -12.758 29.220 51.707 1.00 62.81 376 ASP A O 1
ATOM 2933 N N . ARG A 1 377 ? -14.218 27.541 51.920 1.00 62.03 377 ARG A N 1
ATOM 2934 C CA . ARG A 1 377 ? -15.364 28.432 52.170 1.00 62.03 377 ARG A CA 1
ATOM 2935 C C . ARG A 1 377 ? -15.281 29.139 53.523 1.00 62.03 377 ARG A C 1
ATOM 2937 O O . ARG A 1 377 ? -15.779 30.258 53.632 1.00 62.03 377 ARG A O 1
ATOM 2944 N N . ARG A 1 378 ? -14.681 28.520 54.546 1.00 60.75 378 ARG A N 1
ATOM 2945 C CA . ARG A 1 378 ? -14.431 29.165 55.848 1.00 60.75 378 ARG A CA 1
ATOM 2946 C C . ARG A 1 378 ? -13.300 30.187 55.769 1.00 60.75 378 ARG A C 1
ATOM 2948 O O . ARG A 1 378 ? -13.467 31.271 56.314 1.00 60.75 378 ARG A O 1
ATOM 2955 N N . GLU A 1 379 ? -12.215 29.887 55.056 1.00 60.12 379 GLU A N 1
ATOM 2956 C CA . GLU A 1 379 ? -11.110 30.830 54.827 1.00 60.12 379 GLU A CA 1
ATOM 2957 C C . GLU A 1 379 ? -11.577 32.045 54.006 1.00 60.12 379 GLU A C 1
ATOM 2959 O O . GLU A 1 379 ? -11.344 33.182 54.411 1.00 60.12 379 GLU A O 1
ATOM 2964 N N . LYS A 1 380 ? -12.377 31.840 52.947 1.00 57.78 380 LYS A N 1
ATOM 2965 C CA . LYS A 1 380 ? -12.974 32.943 52.167 1.00 57.78 380 LYS A CA 1
ATOM 2966 C C . LYS A 1 380 ? -14.004 33.777 52.935 1.00 57.78 380 LYS A C 1
ATOM 2968 O O . LYS A 1 380 ? -14.185 34.945 52.615 1.00 57.78 380 LYS A O 1
ATOM 2973 N N . ARG A 1 381 ? -14.681 33.212 53.942 1.00 55.78 381 ARG A N 1
ATOM 2974 C CA . ARG A 1 381 ? -15.584 33.971 54.832 1.00 55.78 381 ARG A CA 1
ATOM 2975 C C . ARG A 1 381 ? -14.853 34.713 55.955 1.00 55.78 381 ARG A C 1
ATOM 2977 O O . ARG A 1 381 ? -15.449 35.609 56.541 1.00 55.78 381 ARG A O 1
ATOM 2984 N N . GLY A 1 382 ? -13.616 34.328 56.274 1.00 54.53 382 GLY A N 1
ATOM 2985 C CA . GLY A 1 382 ? -12.810 34.935 57.339 1.00 54.53 382 GLY A CA 1
ATOM 2986 C C . GLY A 1 382 ? -11.970 36.134 56.894 1.00 54.53 382 GLY A C 1
ATOM 2987 O O . GLY A 1 382 ? -11.561 36.928 57.734 1.00 54.53 382 GLY A O 1
ATOM 2988 N N . MET A 1 383 ? -11.736 36.302 55.590 1.00 51.31 383 MET A N 1
ATOM 2989 C CA . MET A 1 383 ? -11.001 37.440 55.030 1.00 51.31 383 MET A CA 1
ATOM 2990 C C . MET A 1 383 ? -11.965 38.507 54.504 1.00 51.31 383 MET A C 1
ATOM 2992 O O . MET A 1 383 ? -12.174 38.652 53.304 1.00 51.31 383 MET A O 1
ATOM 2996 N N . HIS A 1 384 ? -12.553 39.270 55.425 1.00 47.72 384 HIS A N 1
ATOM 2997 C CA . HIS A 1 384 ? -13.083 40.598 55.118 1.00 47.72 384 HIS A CA 1
ATOM 2998 C C . HIS A 1 384 ? -12.020 41.628 55.517 1.00 47.72 384 HIS A C 1
ATOM 3000 O O . HIS A 1 384 ? -11.908 41.997 56.684 1.00 47.72 384 HIS A O 1
ATOM 3006 N N . THR A 1 385 ? -11.214 42.079 54.558 1.00 51.03 385 THR A N 1
ATOM 3007 C CA . THR A 1 385 ? -10.481 43.347 54.677 1.00 51.03 385 THR A CA 1
ATOM 3008 C C . THR A 1 385 ? -11.406 44.506 54.276 1.00 51.03 385 THR A C 1
ATOM 3010 O O . THR A 1 385 ? -12.243 44.330 53.384 1.00 51.03 385 THR A O 1
ATOM 3013 N N . PRO A 1 386 ? -11.320 45.675 54.939 1.00 51.78 386 PRO A N 1
ATOM 3014 C CA . PRO A 1 386 ? -12.232 46.785 54.704 1.00 51.78 386 PRO A CA 1
ATOM 3015 C C . PRO A 1 386 ? -11.769 47.687 53.549 1.00 51.78 386 PRO A C 1
ATOM 3017 O O . PRO A 1 386 ? -10.605 48.059 53.496 1.00 51.78 386 PRO A O 1
ATOM 3020 N N . MET A 1 387 ? -12.745 48.039 52.702 1.00 49.31 387 MET A N 1
ATOM 3021 C CA . MET A 1 387 ? -12.931 49.279 51.919 1.00 49.31 387 MET A CA 1
ATOM 3022 C C . MET A 1 387 ? -11.775 49.827 51.064 1.00 49.31 387 MET A C 1
ATOM 3024 O O . MET A 1 387 ? -10.763 50.265 51.590 1.00 49.31 387 MET A O 1
ATOM 3028 N N . ASP A 1 388 ? -12.042 49.982 49.761 1.00 36.75 388 ASP A N 1
ATOM 3029 C CA . ASP A 1 388 ? -11.659 51.184 49.000 1.00 36.75 388 ASP A CA 1
ATOM 3030 C C . ASP A 1 388 ? -12.582 51.368 47.765 1.00 36.75 388 ASP A C 1
ATOM 3032 O O . ASP A 1 388 ? -13.323 50.439 47.422 1.00 36.75 388 ASP A O 1
ATOM 3036 N N . PRO A 1 389 ? -12.682 52.576 47.168 1.00 50.28 389 PRO A N 1
ATOM 3037 C CA . PRO A 1 389 ? -13.961 53.200 46.845 1.00 50.28 389 PRO A CA 1
ATOM 3038 C C . PRO A 1 389 ? -14.367 53.080 45.369 1.00 50.28 389 PRO A C 1
ATOM 3040 O O . PRO A 1 389 ? -13.545 52.954 44.465 1.00 50.28 389 PRO A O 1
ATOM 3043 N N . MET A 1 390 ? -15.679 53.169 45.126 1.00 54.28 390 MET A N 1
ATOM 3044 C CA . MET A 1 390 ? -16.275 53.179 43.785 1.00 54.28 390 MET A CA 1
ATOM 3045 C C . MET A 1 390 ? -15.825 54.400 42.957 1.00 54.28 390 MET A C 1
ATOM 3047 O O . MET A 1 390 ? -15.901 55.527 43.458 1.00 54.28 390 MET A O 1
ATOM 3051 N N . PRO A 1 391 ? -15.476 54.231 41.667 1.00 42.03 391 PRO A N 1
ATOM 3052 C CA . PRO A 1 391 ? -15.346 55.349 40.748 1.00 42.03 391 PRO A CA 1
ATOM 3053 C C . PRO A 1 391 ? -16.732 55.826 40.296 1.00 42.03 391 PRO A C 1
ATOM 3055 O O . PRO A 1 391 ? -17.563 55.045 39.829 1.00 42.03 391 PRO A O 1
ATOM 3058 N N . ARG A 1 392 ? -16.970 57.136 40.437 1.00 50.91 392 ARG A N 1
ATOM 3059 C CA . ARG A 1 392 ? -18.133 57.845 39.888 1.00 50.91 392 ARG A CA 1
ATOM 3060 C C . ARG A 1 392 ? -18.194 57.663 38.373 1.00 50.91 392 ARG A C 1
ATOM 3062 O O . ARG A 1 392 ? -17.239 57.984 37.672 1.00 50.91 392 ARG A O 1
ATOM 3069 N N . ILE A 1 393 ? -19.353 57.239 37.889 1.00 44.81 393 ILE A N 1
ATOM 3070 C CA . ILE A 1 393 ? -19.738 57.345 36.484 1.00 44.81 393 ILE A CA 1
ATOM 3071 C C . ILE A 1 393 ? -20.095 58.816 36.243 1.00 44.81 393 ILE A C 1
ATOM 3073 O O . ILE A 1 393 ? -21.021 59.336 36.868 1.00 44.81 393 ILE A O 1
ATOM 3077 N N . ALA A 1 394 ? -19.320 59.493 35.397 1.00 46.94 394 ALA A N 1
ATOM 3078 C CA . ALA A 1 394 ? -19.704 60.777 34.830 1.00 46.94 394 ALA A CA 1
ATOM 3079 C C . ALA A 1 394 ? -20.553 60.541 33.572 1.00 46.94 394 ALA A C 1
ATOM 3081 O O . ALA A 1 394 ? -20.319 59.586 32.830 1.00 46.94 394 ALA A O 1
ATOM 3082 N N . SER A 1 395 ? -21.543 61.419 33.429 1.00 45.38 395 SER A N 1
ATOM 3083 C CA . SER A 1 395 ? -22.440 61.661 32.293 1.00 45.38 395 SER A CA 1
ATOM 3084 C C . SER A 1 395 ? -21.756 61.738 30.937 1.00 45.38 395 SER A C 1
ATOM 3086 O O . SER A 1 395 ? -20.683 62.387 30.897 1.00 45.38 395 SER A O 1
#

Secondary structure (DSSP, 8-state):
---S-HHHHHHHHHHHHHHHHHHHHHHHHHHHHHHHGGG-S-HHHHHHHHHHHHHHHHHHHHHHHHHHHHHHHHHHHHHHHHHHHHHHHHHHHHHHHHHHHHHHHHHHHHHH--TTS-HHHHHHHHHHHHHHHHHHHHHHHHHHHHHHHHHHSS---HHHHHHHHHHHHHHHHHHHHHHHHHHHHHHHTT-HHHHHHHHHHHHHHHHHIIIIIIHHHHHHHHHHHHHHTTT-----HHHHHHHHHHHHHHHHHHHIIIIIHHHHHHHHHHHHT-----TTS-----------HHHHHHHHHHHHHHHHHHHHHHHHHHHHHHHHHHHHHHHHHHHHHHHHSS-SSPSPP-SHHHHHHHSTHHHHHHHHHHHHHHHHHHHHHH------PPPP---